Protein AF-A0A0V7ZU06-F1 (afdb_monomer_lite)

InterPro domains:
  IPR011990 Tetratricopeptide-like helical domain superfamily [G3DSA:1.25.40.10] (291-445)
  IPR011990 Tetratricopeptide-like helical domain superfamily [SSF48452] (317-426)

Sequence (535 aa):
MNKRILLLAILFIFVFGFVSSQETSYRAFKTDINTPFTDWVRNLESLEKSITTILLFLGKVALILLISIIIQRILFLIWNRYSQLVIDNFKNASGNEELDSVLPGLSQLARERLLREMKGVHNRLREHVDKVAPKSYRPNDRLALPRATPDQRLANLVDSLNEFTPDQIDPVVQLLNVIFPTYGTKVTSILQNRGNNNEKIGITFEITDIEGHLASKLYTVWESPLNLENNHEQKLEGEEGEEGEEETNNAFPSLKERYRLLLKPATRWLAIELSRREMVAAVPQFYFGKKRMRYQAQIHNFFGVLYYASAPTHGFFFYKLAIEDFQAAITLCPNWYQPHENLADIYSTKGRQISNVKDRKIEGYLSDGRNLQRKAILEYESALKKCTDKESIRRIRVGKAISQLLVGDLVQIQEAKDEIEYLEKNWDATLEMNGRFIYSMATWYAITFTQGYGGDSIKRIAQTYLVYALVRNTENDFWKWAGQDPDLQKIRGNFAELQFVLLKELNRFSQLSNLKGEEFAKAIEKILDESKWLE

Organism: NCBI:txid371196

Foldseek 3Di:
DVVLVVVVVVVVVVVVVVVVPPDDDDDDDDDDDDDPVVVVVVVVVVVVVVVVVVVVVVVVVVVVVVVVVVVVVLVVCLVPDDAAAAEAFEDEPAPDPVCVVCRVVLRVVLLVLLVVLLVVLVVLVQVLCVVDNDPPDDQPPDDHRYDNDADCPLVVVLVVVVVVDDPVCNVVSVVSCVSRPRWHKYWHWYWHADDPPRPKIWIWIWIATPVRPDDTDIDIDIDDPVVQVVVVVVVVVPDPDDDDPDPPDPDRPPPVVSVVLSSNLVSNVVSLVRVLVSLLVRPDPPQDDLSNLQVQLSSLQSSLVSLLVCCVPNHPVSLVSSLVSLVSSCVSPVLALSSLQSNLVSLQVVLVVLCPPPPPVPVVSPVSSLVSLVSSLVSLVSSLVRDDDPVVNLQSLLSNLSSLVSNVDPVSPVVSVVSVVVDVVVDDLQADLQLVSLLSVLLSLLQCVVVVVDDLVSLLSSLLSNLSSCLSDPDPVVLVCSQVDPSCVVSCVPVVLLVVLSVVVCVVPVCLNVGGDPVNVVVSVVSCVVSVSSD

Radius of gyration: 34.94 Å; chains: 1; bounding box: 69×63×127 Å

Structure (mmCIF, N/CA/C/O backbone):
data_AF-A0A0V7ZU06-F1
#
_entry.id   AF-A0A0V7ZU06-F1
#
loop_
_atom_site.group_PDB
_atom_site.id
_atom_site.type_symbol
_atom_site.label_atom_id
_atom_site.label_alt_id
_atom_site.label_comp_id
_atom_site.label_asym_id
_atom_site.label_entity_id
_atom_site.label_seq_id
_atom_site.pdbx_PDB_ins_code
_atom_site.Cartn_x
_atom_site.Cartn_y
_atom_site.Cartn_z
_atom_site.occupancy
_atom_site.B_iso_or_equiv
_atom_site.auth_seq_id
_atom_site.auth_comp_id
_atom_site.auth_asym_id
_atom_site.auth_atom_id
_atom_site.pdbx_PDB_model_num
ATOM 1 N N . MET A 1 1 ? 13.420 13.539 -28.646 1.00 50.81 1 MET A N 1
ATOM 2 C CA . MET A 1 1 ? 12.645 13.174 -29.854 1.00 50.81 1 MET A CA 1
ATOM 3 C C . MET A 1 1 ? 13.207 13.828 -31.122 1.00 50.81 1 MET A C 1
ATOM 5 O O . MET A 1 1 ? 13.593 13.093 -32.018 1.00 50.81 1 MET A O 1
ATOM 9 N N . ASN A 1 2 ? 13.396 15.156 -31.172 1.00 49.28 2 ASN A N 1
ATOM 10 C CA . ASN A 1 2 ? 13.870 15.864 -32.383 1.00 49.28 2 ASN A CA 1
ATOM 11 C C . ASN A 1 2 ? 15.241 15.419 -32.935 1.00 49.28 2 ASN A C 1
ATOM 13 O O . ASN A 1 2 ? 15.420 15.383 -34.146 1.00 49.28 2 ASN A O 1
ATOM 17 N N . LYS A 1 3 ? 16.190 15.004 -32.082 1.00 57.47 3 LYS A N 1
ATOM 18 C CA . LYS A 1 3 ? 17.519 14.551 -32.541 1.00 57.47 3 LYS A CA 1
ATOM 19 C C . LYS A 1 3 ? 17.483 13.263 -33.382 1.00 57.47 3 LYS A C 1
ATOM 21 O O . LYS A 1 3 ? 18.303 13.110 -34.274 1.00 57.47 3 LYS A O 1
ATOM 26 N N . ARG A 1 4 ? 16.528 12.355 -33.130 1.00 57.69 4 ARG A N 1
ATOM 27 C CA . ARG A 1 4 ? 16.432 11.059 -33.835 1.00 57.69 4 ARG A CA 1
ATOM 28 C C . ARG A 1 4 ? 15.842 11.199 -35.243 1.00 57.69 4 ARG A C 1
ATOM 30 O O . ARG A 1 4 ? 16.289 10.518 -36.155 1.00 57.69 4 ARG A O 1
ATOM 37 N N . ILE A 1 5 ? 14.888 12.116 -35.424 1.00 62.22 5 ILE A N 1
ATOM 38 C CA . ILE A 1 5 ? 14.283 12.419 -36.734 1.00 62.22 5 ILE A CA 1
ATOM 39 C C . ILE A 1 5 ? 15.313 13.076 -37.662 1.00 62.22 5 ILE A C 1
ATOM 41 O O . ILE A 1 5 ? 15.419 12.705 -38.826 1.00 62.22 5 ILE A O 1
ATOM 45 N N . LEU A 1 6 ? 16.124 13.994 -37.127 1.00 63.12 6 LEU A N 1
ATOM 46 C CA . LEU A 1 6 ? 17.198 14.645 -37.878 1.00 63.12 6 LEU A CA 1
ATOM 47 C C . LEU A 1 6 ? 18.254 13.637 -38.366 1.00 63.12 6 LEU A C 1
ATOM 49 O O . LEU A 1 6 ? 18.683 13.701 -39.513 1.00 63.12 6 LEU A O 1
ATOM 53 N N . LEU A 1 7 ? 18.631 12.675 -37.519 1.00 66.69 7 LEU A N 1
ATOM 54 C CA . LEU A 1 7 ? 19.616 11.644 -37.862 1.00 66.69 7 LEU A CA 1
ATOM 55 C C . LEU A 1 7 ? 19.110 10.692 -38.959 1.00 66.69 7 LEU A C 1
ATOM 57 O O . LEU A 1 7 ? 19.871 10.326 -39.849 1.00 66.69 7 LEU A O 1
ATOM 61 N N . LEU A 1 8 ? 17.817 10.351 -38.939 1.00 62.03 8 LEU A N 1
ATOM 62 C CA . LEU A 1 8 ? 17.183 9.550 -39.991 1.00 62.03 8 LEU A CA 1
ATOM 63 C C . LEU A 1 8 ? 17.119 10.284 -41.334 1.00 62.03 8 LEU A C 1
ATOM 65 O O . LEU A 1 8 ? 17.357 9.668 -42.369 1.00 62.03 8 LEU A O 1
ATOM 69 N N . ALA A 1 9 ? 16.852 11.592 -41.323 1.00 68.00 9 ALA A N 1
ATOM 70 C CA . ALA A 1 9 ? 16.870 12.405 -42.538 1.00 68.00 9 ALA A CA 1
ATOM 71 C C . ALA A 1 9 ? 18.275 12.467 -43.164 1.00 68.00 9 ALA A C 1
ATOM 73 O O . ALA A 1 9 ? 18.415 12.329 -44.376 1.00 68.00 9 ALA A O 1
ATOM 74 N N . ILE A 1 10 ? 19.320 12.602 -42.339 1.00 70.62 10 ILE A N 1
ATOM 75 C CA . ILE A 1 10 ? 20.719 12.607 -42.798 1.00 70.62 10 ILE A CA 1
ATOM 76 C C . ILE A 1 10 ? 21.106 11.250 -43.404 1.00 70.62 10 ILE A C 1
ATOM 78 O O . ILE A 1 10 ? 21.698 11.211 -44.480 1.00 70.62 10 ILE A O 1
ATOM 82 N N . LEU A 1 11 ? 20.728 10.140 -42.759 1.00 65.06 11 LEU A N 1
ATOM 83 C CA . LEU A 1 11 ? 21.027 8.792 -43.254 1.00 65.06 11 LEU A CA 1
ATOM 84 C C . LEU A 1 11 ? 20.335 8.513 -44.600 1.00 65.06 11 LEU A C 1
ATOM 86 O O . LEU A 1 11 ? 20.939 7.936 -45.501 1.00 65.06 11 LEU A O 1
ATOM 90 N N . PHE A 1 12 ? 19.095 8.988 -44.768 1.00 68.62 12 PHE A N 1
ATOM 91 C CA . PHE A 1 12 ? 18.344 8.855 -46.018 1.00 68.62 12 PHE A CA 1
ATOM 92 C C . PHE A 1 12 ? 18.996 9.627 -47.177 1.00 68.62 12 PHE A C 1
ATOM 94 O O . PHE A 1 12 ? 19.108 9.097 -48.281 1.00 68.62 12 PHE A O 1
ATOM 101 N N . ILE A 1 13 ? 19.486 10.846 -46.919 1.00 69.44 13 ILE A N 1
ATOM 102 C CA . ILE A 1 13 ? 20.207 11.665 -47.909 1.00 69.44 13 ILE A CA 1
ATOM 103 C C . ILE A 1 13 ? 21.523 10.989 -48.328 1.00 69.44 13 ILE A C 1
ATOM 105 O O . ILE A 1 13 ? 21.854 10.975 -49.513 1.00 69.44 13 ILE A O 1
ATOM 109 N N . PHE A 1 14 ? 22.253 10.388 -47.384 1.00 64.12 14 PHE A N 1
ATOM 110 C CA . PHE A 1 14 ? 23.543 9.748 -47.660 1.00 64.12 14 PHE A CA 1
ATOM 111 C C . PHE A 1 14 ? 23.404 8.492 -48.535 1.00 64.12 14 PHE A C 1
ATOM 113 O O . PHE A 1 14 ? 24.153 8.319 -49.497 1.00 64.12 14 PHE A O 1
ATOM 120 N N . VAL A 1 15 ? 22.402 7.647 -48.256 1.00 60.84 15 VAL A N 1
ATOM 121 C CA . VAL A 1 15 ? 22.132 6.430 -49.043 1.00 60.84 15 VAL A CA 1
ATOM 122 C C . VAL A 1 15 ? 21.689 6.777 -50.470 1.00 60.84 15 VAL A C 1
ATOM 124 O O . VAL A 1 15 ? 22.162 6.163 -51.426 1.00 60.84 15 VAL A O 1
ATOM 127 N N . PHE A 1 16 ? 20.843 7.799 -50.646 1.00 59.09 16 PHE A N 1
ATOM 128 C CA . PHE A 1 16 ? 20.410 8.242 -51.979 1.00 59.09 16 PHE A CA 1
ATOM 129 C C . PHE A 1 16 ? 21.529 8.918 -52.789 1.00 59.09 16 PHE A C 1
ATOM 131 O O . PHE A 1 16 ? 21.597 8.755 -54.012 1.00 59.09 16 PHE A O 1
ATOM 138 N N . GLY A 1 17 ? 22.432 9.642 -52.119 1.00 58.62 17 GLY A N 1
ATOM 139 C CA . GLY A 1 17 ? 23.593 10.267 -52.757 1.00 58.62 17 GLY A CA 1
ATOM 140 C C . GLY A 1 17 ? 24.580 9.250 -53.339 1.00 58.62 17 GLY A C 1
ATOM 141 O O . GLY A 1 17 ? 25.090 9.453 -54.438 1.00 58.62 17 GLY A O 1
ATOM 142 N N . PHE A 1 18 ? 24.800 8.123 -52.653 1.00 54.59 18 PHE A N 1
ATOM 143 C CA . PHE A 1 18 ? 25.776 7.108 -53.070 1.00 54.59 18 PHE A CA 1
ATOM 144 C C . PHE A 1 18 ? 25.319 6.294 -54.295 1.00 54.59 18 PHE A C 1
ATOM 146 O O . PHE A 1 18 ? 26.115 6.014 -55.190 1.00 54.59 18 PHE A O 1
ATOM 153 N N . VAL A 1 19 ? 24.021 5.979 -54.394 1.00 54.84 19 VAL A N 1
ATOM 154 C CA . VAL A 1 19 ? 23.448 5.229 -55.534 1.00 54.84 19 VAL A CA 1
ATOM 155 C C . VAL A 1 19 ? 23.498 6.034 -56.841 1.00 54.84 19 VAL A C 1
ATOM 157 O O . VAL A 1 19 ? 23.607 5.457 -57.920 1.00 54.84 19 VAL A O 1
ATOM 160 N N . SER A 1 20 ? 23.491 7.366 -56.756 1.00 54.50 20 SER A N 1
ATOM 161 C CA . SER A 1 20 ? 23.499 8.251 -57.930 1.00 54.50 20 SER A CA 1
ATOM 162 C C . SER A 1 20 ? 24.901 8.472 -58.531 1.00 54.50 20 SER A C 1
ATOM 164 O O . SER A 1 20 ? 25.020 9.031 -59.615 1.00 54.50 20 SER A O 1
ATOM 166 N N . SER A 1 21 ? 25.972 8.032 -57.855 1.00 48.66 21 SER A N 1
ATOM 167 C CA . SER A 1 21 ? 27.369 8.340 -58.215 1.00 48.66 21 SER A CA 1
ATOM 168 C C . SER A 1 21 ? 28.058 7.300 -59.122 1.00 48.66 21 SER A C 1
ATOM 170 O O . SER A 1 21 ? 29.217 7.496 -59.486 1.00 48.66 21 SER A O 1
ATOM 172 N N . GLN A 1 22 ? 27.403 6.191 -59.482 1.00 48.50 22 GLN A N 1
ATOM 173 C CA . GLN A 1 22 ? 28.043 5.042 -60.157 1.00 48.50 22 GLN A CA 1
ATOM 174 C C . GLN A 1 22 ? 27.832 4.967 -61.684 1.00 48.50 22 GLN A C 1
ATOM 176 O O . GLN A 1 22 ? 28.299 4.025 -62.316 1.00 48.50 22 GLN A O 1
ATOM 181 N N . GLU A 1 23 ? 27.185 5.947 -62.319 1.00 50.53 23 GLU A N 1
ATOM 182 C CA . GLU A 1 23 ? 26.947 5.932 -63.772 1.00 50.53 23 GLU A CA 1
ATOM 183 C C . GLU A 1 23 ? 27.623 7.109 -64.482 1.00 50.53 23 GLU A C 1
ATOM 185 O O . GLU A 1 23 ? 26.965 8.057 -64.886 1.00 50.53 23 GLU A O 1
ATOM 190 N N . THR A 1 24 ? 28.937 7.045 -64.708 1.00 47.50 24 THR A N 1
ATOM 191 C CA . THR A 1 24 ? 29.528 7.696 -65.890 1.00 47.50 24 THR A CA 1
ATOM 192 C C . THR A 1 24 ? 30.763 6.941 -66.380 1.00 47.50 24 THR A C 1
ATOM 194 O O . THR A 1 24 ? 31.775 6.875 -65.694 1.00 47.50 24 THR A O 1
ATOM 197 N N . SER A 1 25 ? 30.662 6.413 -67.607 1.00 47.12 25 SER A N 1
ATOM 198 C CA . SER A 1 25 ? 31.726 6.285 -68.622 1.00 47.12 25 SER A CA 1
ATOM 199 C C . SER A 1 25 ? 31.792 4.893 -69.254 1.00 47.12 25 SER A C 1
ATOM 201 O O . SER A 1 25 ? 32.477 4.016 -68.753 1.00 47.12 25 SER A O 1
ATOM 203 N N . TYR A 1 26 ? 31.105 4.711 -70.388 1.00 43.97 26 TYR A N 1
ATOM 204 C CA . TYR A 1 26 ? 31.587 3.885 -71.505 1.00 43.97 26 TYR A CA 1
ATOM 205 C C . TYR A 1 26 ? 30.862 4.312 -72.796 1.00 43.97 26 TYR A C 1
ATOM 207 O O . TYR A 1 26 ? 29.725 3.928 -73.060 1.00 43.97 26 TYR A O 1
ATOM 215 N N . ARG A 1 27 ? 31.526 5.133 -73.620 1.00 38.12 27 ARG A N 1
ATOM 216 C CA . ARG A 1 27 ? 31.197 5.326 -75.043 1.00 38.12 27 ARG A CA 1
ATOM 217 C C . ARG A 1 27 ? 32.473 5.116 -75.850 1.00 38.12 27 ARG A C 1
ATOM 219 O O . ARG A 1 27 ? 33.334 5.988 -75.868 1.00 38.12 27 ARG A O 1
ATOM 226 N N . ALA A 1 28 ? 32.572 3.975 -76.523 1.00 45.44 28 ALA A N 1
ATOM 227 C CA . ALA A 1 28 ? 33.537 3.761 -77.595 1.00 45.44 28 ALA A CA 1
ATOM 228 C C . ALA A 1 28 ? 32.788 3.737 -78.932 1.00 45.44 28 ALA A C 1
ATOM 230 O O . ALA A 1 28 ? 31.787 3.040 -79.092 1.00 45.44 28 ALA A O 1
ATOM 231 N N . PHE A 1 29 ? 33.267 4.559 -79.860 1.00 48.03 29 PHE A N 1
ATOM 232 C CA . PHE A 1 29 ? 32.741 4.768 -81.203 1.00 48.03 29 PHE A CA 1
ATOM 233 C C . PHE A 1 29 ? 33.259 3.653 -82.121 1.00 48.03 29 PHE A C 1
ATOM 235 O O . PHE A 1 29 ? 34.470 3.438 -82.186 1.00 48.03 29 PHE A O 1
ATOM 242 N N . LYS A 1 30 ? 32.375 2.950 -82.836 1.00 45.25 30 LYS A N 1
ATOM 243 C CA . LYS A 1 30 ? 32.777 2.019 -83.898 1.00 45.25 30 LYS A CA 1
ATOM 244 C C . LYS A 1 30 ? 31.832 2.143 -85.092 1.00 45.25 30 LYS A C 1
ATOM 246 O O . LYS A 1 30 ? 30.622 2.001 -84.955 1.00 45.25 30 LYS A O 1
ATOM 251 N N . THR A 1 31 ? 32.409 2.465 -86.242 1.00 49.84 31 THR A N 1
ATOM 252 C CA . THR A 1 31 ? 31.776 2.523 -87.564 1.00 49.84 31 THR A CA 1
ATOM 253 C C . THR A 1 31 ? 31.790 1.138 -88.198 1.00 49.84 31 THR A C 1
ATOM 255 O O . THR A 1 31 ? 32.860 0.540 -88.242 1.00 49.84 31 THR A O 1
ATOM 258 N N . ASP A 1 32 ? 30.661 0.666 -88.735 1.00 47.75 32 ASP A N 1
ATOM 259 C CA . ASP A 1 32 ? 30.627 -0.557 -89.548 1.00 47.75 32 ASP A CA 1
ATOM 260 C C . ASP A 1 32 ? 29.652 -0.463 -90.730 1.00 47.75 32 ASP A C 1
ATOM 262 O O . ASP A 1 32 ? 28.546 0.073 -90.614 1.00 47.75 32 ASP A O 1
ATOM 266 N N . ILE A 1 33 ? 30.118 -1.041 -91.838 1.00 57.41 33 ILE A N 1
ATOM 267 C CA . ILE A 1 33 ? 29.578 -1.110 -93.203 1.00 57.41 33 ILE A CA 1
ATOM 268 C C . ILE A 1 33 ? 28.316 -1.999 -93.268 1.00 57.41 33 ILE A C 1
ATOM 270 O O . ILE A 1 33 ? 28.254 -3.044 -92.626 1.00 57.41 33 ILE A O 1
ATOM 274 N N . ASN A 1 34 ? 27.315 -1.581 -94.056 1.00 44.94 34 ASN A N 1
ATOM 275 C CA . ASN A 1 34 ? 25.962 -2.155 -94.093 1.00 44.94 34 ASN A CA 1
ATOM 276 C C . ASN A 1 34 ? 25.813 -3.351 -95.053 1.00 44.94 34 ASN A C 1
ATOM 278 O O . ASN A 1 34 ? 26.054 -3.226 -96.253 1.00 44.94 34 ASN A O 1
ATOM 282 N N . THR A 1 35 ? 25.290 -4.471 -94.542 1.00 54.47 35 THR A N 1
ATOM 283 C CA . THR A 1 35 ? 24.624 -5.527 -95.333 1.00 54.47 35 THR A CA 1
ATOM 284 C C . THR A 1 35 ? 23.297 -5.937 -94.662 1.00 54.47 35 THR A C 1
ATOM 286 O O . THR A 1 35 ? 23.195 -5.894 -93.437 1.00 54.47 35 THR A O 1
ATOM 289 N N . PRO A 1 36 ? 22.259 -6.372 -95.399 1.00 69.06 36 PRO A N 1
ATOM 290 C CA . PRO A 1 36 ? 20.921 -6.630 -94.837 1.00 69.06 36 PRO A CA 1
ATOM 291 C C . PRO A 1 36 ? 20.865 -7.729 -93.755 1.00 69.06 36 PRO A C 1
ATOM 293 O O . PRO A 1 36 ? 19.962 -7.728 -92.924 1.00 69.06 36 PRO A O 1
ATOM 296 N N . PHE A 1 37 ? 21.846 -8.637 -93.702 1.00 66.44 37 PHE A N 1
ATOM 297 C CA . PHE A 1 37 ? 21.976 -9.611 -92.609 1.00 66.44 37 PHE A CA 1
ATOM 298 C C . PHE A 1 37 ? 22.530 -8.974 -91.319 1.00 66.44 37 PHE A C 1
ATOM 300 O O . PHE A 1 37 ? 22.123 -9.340 -90.217 1.00 66.44 37 PHE A O 1
ATOM 307 N N . THR A 1 38 ? 23.402 -7.965 -91.437 1.00 65.69 38 THR A N 1
ATOM 308 C CA . THR A 1 38 ? 23.962 -7.248 -90.276 1.00 65.69 38 THR A CA 1
ATOM 309 C C . THR A 1 38 ? 22.939 -6.370 -89.554 1.00 65.69 38 THR A C 1
ATOM 311 O O . THR A 1 38 ? 23.055 -6.199 -88.344 1.00 65.69 38 THR A O 1
ATOM 314 N N . ASP A 1 39 ? 21.897 -5.886 -90.238 1.00 70.62 39 ASP A N 1
ATOM 315 C CA . ASP A 1 39 ? 20.826 -5.107 -89.599 1.00 70.62 39 ASP A CA 1
ATOM 316 C C . ASP A 1 39 ? 19.924 -5.976 -88.713 1.00 70.62 39 ASP A C 1
ATOM 318 O O . ASP A 1 39 ? 19.507 -5.549 -87.636 1.00 70.62 39 ASP A O 1
ATOM 322 N N . TRP A 1 40 ? 19.667 -7.226 -89.108 1.00 73.56 40 TRP A N 1
ATOM 323 C CA . TRP A 1 40 ? 18.907 -8.163 -88.279 1.00 73.56 40 TRP A CA 1
ATOM 324 C C . TRP A 1 40 ? 19.686 -8.579 -87.022 1.00 73.56 40 TRP A C 1
ATOM 326 O O . TRP A 1 40 ? 19.133 -8.554 -85.922 1.00 73.56 40 TRP A O 1
ATOM 336 N N . VAL A 1 41 ? 20.987 -8.867 -87.161 1.00 75.62 41 VAL A N 1
ATOM 337 C CA . VAL A 1 41 ? 21.872 -9.175 -86.022 1.00 75.62 41 VAL A CA 1
ATOM 338 C C . VAL A 1 41 ? 22.014 -7.967 -85.085 1.00 75.62 41 VAL A C 1
ATOM 340 O O . VAL A 1 41 ? 21.881 -8.124 -83.873 1.00 75.62 41 VAL A O 1
ATOM 343 N N . ARG A 1 42 ? 22.170 -6.744 -85.616 1.00 73.69 42 ARG A N 1
ATOM 344 C CA . ARG A 1 42 ? 22.188 -5.509 -84.806 1.00 73.69 42 ARG A CA 1
ATOM 345 C C . ARG A 1 42 ? 20.878 -5.274 -84.057 1.00 73.69 42 ARG A C 1
ATOM 347 O O . ARG A 1 42 ? 20.911 -4.837 -82.908 1.00 73.69 42 ARG A O 1
ATOM 354 N N . ASN A 1 43 ? 19.734 -5.563 -84.677 1.00 79.44 43 ASN A N 1
ATOM 355 C CA . ASN A 1 43 ? 18.437 -5.427 -84.016 1.00 79.44 43 ASN A CA 1
ATOM 356 C C . ASN A 1 43 ? 18.275 -6.435 -82.869 1.00 79.44 43 ASN A C 1
ATOM 358 O O . ASN A 1 43 ? 17.771 -6.055 -81.816 1.00 79.44 43 ASN A O 1
ATOM 362 N N . LEU A 1 44 ? 18.755 -7.674 -83.025 1.00 77.25 44 LEU A N 1
ATOM 363 C CA . LEU A 1 44 ? 18.780 -8.672 -81.948 1.00 77.25 44 LEU A CA 1
ATOM 364 C C . LEU A 1 44 ? 19.716 -8.272 -80.800 1.00 77.25 44 LEU A C 1
ATOM 366 O O . LEU A 1 44 ? 19.289 -8.288 -79.647 1.00 77.25 44 LEU A O 1
ATOM 370 N N . GLU A 1 45 ? 20.937 -7.820 -81.100 1.00 81.44 45 GLU A N 1
ATOM 371 C CA . GLU A 1 45 ? 21.871 -7.308 -80.085 1.00 81.44 45 GLU A CA 1
ATOM 372 C C . GLU A 1 45 ? 21.313 -6.078 -79.349 1.00 81.44 45 GLU A C 1
ATOM 374 O O . GLU A 1 45 ? 21.506 -5.913 -78.142 1.00 81.44 45 GLU A O 1
ATOM 379 N N . SER A 1 46 ? 20.599 -5.197 -80.057 1.00 79.69 46 SER A N 1
ATOM 380 C CA . SER A 1 46 ? 19.924 -4.041 -79.458 1.00 79.69 46 SER A CA 1
ATOM 381 C C . SER A 1 46 ? 18.793 -4.462 -78.515 1.00 79.69 46 SER A C 1
ATOM 383 O O . SER A 1 46 ? 18.591 -3.841 -77.465 1.00 79.69 46 SER A O 1
ATOM 385 N N . LEU A 1 47 ? 18.045 -5.504 -78.883 1.00 79.81 47 LEU A N 1
ATOM 386 C CA . LEU A 1 47 ? 16.943 -6.046 -78.091 1.00 79.81 47 LEU A CA 1
ATOM 387 C C . LEU A 1 47 ? 17.477 -6.736 -76.827 1.00 79.81 47 LEU A C 1
ATOM 389 O O . LEU A 1 47 ? 16.979 -6.471 -75.735 1.00 79.81 47 LEU A O 1
ATOM 393 N N . GLU A 1 48 ? 18.555 -7.512 -76.941 1.00 84.44 48 GLU A N 1
ATOM 394 C CA . GLU A 1 48 ? 19.250 -8.127 -75.804 1.00 84.44 48 GLU A CA 1
ATOM 395 C C . GLU A 1 48 ? 19.816 -7.072 -74.835 1.00 84.44 48 GLU A C 1
ATOM 397 O O . GLU A 1 48 ? 19.611 -7.158 -73.620 1.00 84.44 48 GLU A O 1
ATOM 402 N N . LYS A 1 49 ? 20.438 -6.003 -75.353 1.00 85.75 49 LYS A N 1
ATOM 403 C CA . LYS A 1 49 ? 20.895 -4.859 -74.539 1.00 85.75 49 LYS A CA 1
ATOM 404 C C . LYS A 1 49 ? 19.744 -4.138 -73.839 1.00 85.75 49 LYS A C 1
ATOM 406 O O . LYS A 1 49 ? 19.875 -3.736 -72.684 1.00 85.75 49 LYS A O 1
ATOM 411 N N . SER A 1 50 ? 18.599 -3.994 -74.499 1.00 82.62 50 SER A N 1
ATOM 412 C CA . SER A 1 50 ? 17.414 -3.385 -73.888 1.00 82.62 50 SER A CA 1
ATOM 413 C C . SER A 1 50 ? 16.815 -4.274 -72.797 1.00 82.62 50 SER A C 1
ATOM 415 O O . SER A 1 50 ? 16.520 -3.780 -71.711 1.00 82.62 50 SER A O 1
ATOM 417 N N . ILE A 1 51 ? 16.716 -5.588 -73.024 1.00 82.75 51 ILE A N 1
ATOM 418 C CA . ILE A 1 51 ? 16.224 -6.548 -72.024 1.00 82.75 51 ILE A CA 1
ATOM 419 C C . ILE A 1 51 ? 17.142 -6.582 -70.799 1.00 82.75 51 ILE A C 1
ATOM 421 O O . ILE A 1 51 ? 16.658 -6.481 -69.674 1.00 82.75 51 ILE A O 1
ATOM 425 N N . THR A 1 52 ? 18.458 -6.676 -70.994 1.00 85.62 52 THR A N 1
ATOM 426 C CA . THR A 1 52 ? 19.433 -6.669 -69.888 1.00 85.62 52 THR A CA 1
ATOM 427 C C . THR A 1 52 ? 19.381 -5.364 -69.095 1.00 85.62 52 THR A C 1
ATOM 429 O O . THR A 1 52 ? 19.380 -5.401 -67.866 1.00 85.62 52 THR A O 1
ATOM 432 N N . THR A 1 53 ? 19.232 -4.216 -69.761 1.00 86.44 53 THR A N 1
ATOM 433 C CA . THR A 1 53 ? 19.065 -2.916 -69.088 1.00 86.44 53 THR A CA 1
ATOM 434 C C . THR A 1 53 ? 17.777 -2.860 -68.260 1.00 86.44 53 THR A C 1
ATOM 436 O O . THR A 1 53 ? 17.804 -2.415 -67.113 1.00 86.44 53 THR A O 1
ATOM 439 N N . ILE A 1 54 ? 16.656 -3.356 -68.799 1.00 84.81 54 ILE A N 1
ATOM 440 C CA . ILE A 1 54 ? 15.373 -3.426 -68.081 1.00 84.81 54 ILE A CA 1
ATOM 441 C C . ILE A 1 54 ? 15.478 -4.367 -66.875 1.00 84.81 54 ILE A C 1
ATOM 443 O O . ILE A 1 54 ? 15.025 -4.012 -65.788 1.00 84.81 54 ILE A O 1
ATOM 447 N N . LEU A 1 55 ? 16.102 -5.539 -67.031 1.00 83.81 55 LEU A N 1
ATOM 448 C CA . LEU A 1 55 ? 16.312 -6.495 -65.939 1.00 83.81 55 LEU A CA 1
ATOM 449 C C . LEU A 1 55 ? 17.194 -5.909 -64.831 1.00 83.81 55 LEU A C 1
ATOM 451 O O . LEU A 1 55 ? 16.860 -6.045 -63.655 1.00 83.81 55 LEU A O 1
ATOM 455 N N . LEU A 1 56 ? 18.274 -5.206 -65.183 1.00 86.00 56 LEU A N 1
ATOM 456 C CA . LEU A 1 56 ? 19.124 -4.511 -64.214 1.00 86.00 56 LEU A CA 1
ATOM 457 C C . LEU A 1 56 ? 18.365 -3.390 -63.496 1.00 86.00 56 LEU A C 1
ATOM 459 O O . LEU A 1 56 ? 18.498 -3.242 -62.282 1.00 86.00 56 LEU A O 1
ATOM 463 N N . PHE A 1 57 ? 17.540 -2.625 -64.215 1.00 86.94 57 PHE A N 1
ATOM 464 C CA . PHE A 1 57 ? 16.701 -1.589 -63.617 1.00 86.94 57 PHE A CA 1
ATOM 465 C C . PHE A 1 57 ? 15.673 -2.180 -62.645 1.00 86.94 57 PHE A C 1
ATOM 467 O O . PHE A 1 57 ? 15.581 -1.726 -61.505 1.00 86.94 57 PHE A O 1
ATOM 474 N N . LEU A 1 58 ? 14.951 -3.231 -63.046 1.00 85.31 58 LEU A N 1
ATOM 475 C CA . LEU A 1 58 ? 14.017 -3.947 -62.173 1.00 85.31 58 LEU A CA 1
ATOM 476 C C . LEU A 1 58 ? 14.729 -4.538 -60.952 1.00 85.31 58 LEU A C 1
ATOM 478 O O . LEU A 1 58 ? 14.210 -4.435 -59.843 1.00 85.31 58 LEU A O 1
ATOM 482 N N . GLY A 1 59 ? 15.938 -5.077 -61.131 1.00 88.06 59 GLY A N 1
ATOM 483 C CA . GLY A 1 59 ? 16.793 -5.540 -60.039 1.00 88.06 59 GLY A CA 1
ATOM 484 C C . GLY A 1 59 ? 17.134 -4.425 -59.046 1.00 88.06 59 GLY A C 1
ATOM 485 O O . GLY A 1 59 ? 16.960 -4.605 -57.842 1.00 88.06 59 GLY A O 1
ATOM 486 N N . LYS A 1 60 ? 17.537 -3.240 -59.532 1.00 85.50 60 LYS A N 1
ATOM 487 C CA . LYS A 1 60 ? 17.796 -2.054 -58.691 1.00 85.50 60 LYS A CA 1
ATOM 488 C C . LYS A 1 60 ? 16.534 -1.596 -57.951 1.00 85.50 60 LYS A C 1
ATOM 490 O O . LYS A 1 60 ? 16.597 -1.313 -56.757 1.00 85.50 60 LYS A O 1
ATOM 495 N N . VAL A 1 61 ? 15.384 -1.546 -58.626 1.00 86.31 61 VAL A N 1
ATOM 496 C CA . VAL A 1 61 ? 14.103 -1.156 -58.010 1.00 86.31 61 VAL A CA 1
ATOM 497 C C . VAL A 1 61 ? 13.690 -2.151 -56.925 1.00 86.31 61 VAL A C 1
ATOM 499 O O . VAL A 1 61 ? 13.331 -1.735 -55.823 1.00 86.31 61 VAL A O 1
ATOM 502 N N . ALA A 1 62 ? 13.788 -3.453 -57.197 1.00 84.88 62 ALA A N 1
ATOM 503 C CA . ALA A 1 62 ? 13.501 -4.497 -56.218 1.00 84.88 62 ALA A CA 1
ATOM 504 C C . ALA A 1 62 ? 14.426 -4.390 -54.994 1.00 84.88 62 ALA A C 1
ATOM 506 O O . ALA A 1 62 ? 13.950 -4.474 -53.862 1.00 84.88 62 ALA A O 1
ATOM 507 N N . LEU A 1 63 ? 15.720 -4.123 -55.209 1.00 84.19 63 LEU A N 1
ATOM 508 C CA . LEU A 1 63 ? 16.693 -3.901 -54.138 1.00 84.19 63 LEU A CA 1
ATOM 509 C C . LEU A 1 63 ? 16.331 -2.679 -53.278 1.00 84.19 63 LEU A C 1
ATOM 511 O O . LEU A 1 63 ? 16.320 -2.775 -52.053 1.00 84.19 63 LEU A O 1
ATOM 515 N N . ILE A 1 64 ? 15.983 -1.544 -53.893 1.00 85.00 64 ILE A N 1
ATOM 516 C CA . ILE A 1 64 ? 15.587 -0.322 -53.172 1.00 85.00 64 ILE A CA 1
ATOM 517 C C . ILE A 1 64 ? 14.308 -0.549 -52.360 1.00 85.00 64 ILE A C 1
ATOM 519 O O . ILE A 1 64 ? 14.236 -0.138 -51.201 1.00 85.00 64 ILE A O 1
ATOM 523 N N . LEU A 1 65 ? 13.303 -1.218 -52.934 1.00 85.44 65 LEU A N 1
ATOM 524 C CA . LEU A 1 65 ? 12.070 -1.558 -52.221 1.00 85.44 65 LEU A CA 1
ATOM 525 C C . LEU A 1 65 ? 12.352 -2.477 -51.029 1.00 85.44 65 LEU A C 1
ATOM 527 O O . LEU A 1 65 ? 11.826 -2.243 -49.943 1.00 85.44 65 LEU A O 1
ATOM 531 N N . LEU A 1 66 ? 13.223 -3.472 -51.201 1.00 84.19 66 LEU A N 1
ATOM 532 C CA . LEU A 1 66 ? 13.632 -4.371 -50.126 1.00 84.19 66 LEU A CA 1
ATOM 533 C C . LEU A 1 66 ? 14.354 -3.613 -49.000 1.00 84.19 66 LEU A C 1
ATOM 535 O O . LEU A 1 66 ? 13.996 -3.776 -47.834 1.00 84.19 66 LEU A O 1
ATOM 539 N N . ILE A 1 67 ? 15.284 -2.710 -49.334 1.00 84.12 67 ILE A N 1
ATOM 540 C CA . ILE A 1 67 ? 15.949 -1.824 -48.363 1.00 84.12 67 ILE A CA 1
ATOM 541 C C . ILE A 1 67 ? 14.921 -0.944 -47.639 1.00 84.12 67 ILE A C 1
ATOM 543 O O . ILE A 1 67 ? 14.960 -0.826 -46.415 1.00 84.12 67 ILE A O 1
ATOM 547 N N . SER A 1 68 ? 13.967 -0.358 -48.367 1.00 86.12 68 SER A N 1
ATOM 548 C CA . SER A 1 68 ? 12.918 0.488 -47.791 1.00 86.12 68 SER A CA 1
ATOM 549 C C . SER A 1 68 ? 12.036 -0.281 -46.802 1.00 86.12 68 SER A C 1
ATOM 551 O O . SER A 1 68 ? 11.805 0.195 -45.690 1.00 86.12 68 SER A O 1
ATOM 553 N N . ILE A 1 69 ? 11.621 -1.505 -47.149 1.00 87.88 69 ILE A N 1
ATOM 554 C CA . ILE A 1 69 ? 10.846 -2.391 -46.270 1.00 87.88 69 ILE A CA 1
ATOM 555 C C . ILE A 1 69 ? 11.652 -2.758 -45.016 1.00 87.88 69 ILE A C 1
ATOM 557 O O . ILE A 1 69 ? 11.106 -2.741 -43.910 1.00 87.88 69 ILE A O 1
ATOM 561 N N . ILE A 1 70 ? 12.950 -3.051 -45.155 1.00 84.81 70 ILE A N 1
ATOM 562 C CA . ILE A 1 70 ? 13.836 -3.345 -44.019 1.00 84.81 70 ILE A CA 1
ATOM 563 C C . ILE A 1 70 ? 13.945 -2.127 -43.096 1.00 84.81 70 ILE A C 1
ATOM 565 O O . ILE A 1 70 ? 13.721 -2.260 -41.892 1.00 84.81 70 ILE A O 1
ATOM 569 N N . ILE A 1 71 ? 14.206 -0.934 -43.640 1.00 84.69 71 ILE A N 1
ATOM 570 C CA . ILE A 1 71 ? 14.281 0.315 -42.866 1.00 84.69 71 ILE A CA 1
ATOM 571 C C . ILE A 1 71 ? 12.951 0.585 -42.161 1.00 84.69 71 ILE A C 1
ATOM 573 O O . ILE A 1 71 ? 12.938 0.858 -40.961 1.00 84.69 71 ILE A O 1
ATOM 577 N N . GLN A 1 72 ? 11.823 0.462 -42.864 1.00 89.25 72 GLN A N 1
ATOM 578 C CA . GLN A 1 72 ? 10.495 0.642 -42.281 1.00 89.25 72 GLN A CA 1
ATOM 579 C C . GLN A 1 72 ? 10.254 -0.345 -41.133 1.00 89.25 72 GLN A C 1
ATOM 581 O O . GLN A 1 72 ? 9.761 0.051 -40.075 1.00 89.25 72 GLN A O 1
ATOM 586 N N . ARG A 1 73 ? 10.630 -1.619 -41.300 1.00 85.81 73 ARG A N 1
ATOM 587 C CA . ARG A 1 73 ? 10.497 -2.645 -40.259 1.00 85.81 73 ARG A CA 1
ATOM 588 C C . ARG A 1 73 ? 11.393 -2.350 -39.056 1.00 85.81 73 ARG A C 1
ATOM 590 O O . ARG A 1 73 ? 10.934 -2.490 -37.925 1.00 85.81 73 ARG A O 1
ATOM 597 N N . ILE A 1 74 ? 12.627 -1.896 -39.277 1.00 84.56 74 ILE A N 1
ATOM 598 C CA . ILE A 1 74 ? 13.551 -1.464 -38.218 1.00 84.56 74 ILE A CA 1
ATOM 599 C C . ILE A 1 74 ? 12.968 -0.268 -37.459 1.00 84.56 74 ILE A C 1
ATOM 601 O O . ILE A 1 74 ? 12.887 -0.306 -36.233 1.00 84.56 74 ILE A O 1
ATOM 605 N N . LEU A 1 75 ? 12.480 0.755 -38.165 1.00 86.12 75 LEU A N 1
ATOM 606 C CA . LEU A 1 75 ? 11.837 1.925 -37.564 1.00 86.12 75 LEU A CA 1
ATOM 607 C C . LEU A 1 75 ? 10.599 1.550 -36.754 1.00 86.12 75 LEU A C 1
ATOM 609 O O . LEU A 1 75 ? 10.433 2.030 -35.635 1.00 86.12 75 LEU A O 1
ATOM 613 N N . PHE A 1 76 ? 9.763 0.655 -37.276 1.00 86.88 76 PHE A N 1
ATOM 614 C CA . PHE A 1 76 ? 8.602 0.136 -36.563 1.00 86.88 76 PHE A CA 1
ATOM 615 C C . PHE A 1 76 ? 9.010 -0.624 -35.292 1.00 86.88 76 PHE A C 1
ATOM 617 O O . PHE A 1 76 ? 8.418 -0.412 -34.235 1.00 86.88 76 PHE A O 1
ATOM 624 N N . LEU A 1 77 ? 10.050 -1.465 -35.362 1.00 84.69 77 LEU A N 1
ATOM 625 C CA . LEU A 1 77 ? 10.598 -2.172 -34.200 1.00 84.69 77 LEU A CA 1
ATOM 626 C C . LEU A 1 77 ? 11.187 -1.212 -33.163 1.00 84.69 77 LEU A C 1
ATOM 628 O O . LEU A 1 77 ? 11.065 -1.465 -31.971 1.00 84.69 77 LEU A O 1
ATOM 632 N N . ILE A 1 78 ? 11.830 -0.128 -33.591 1.00 83.50 78 ILE A N 1
ATOM 633 C CA . ILE A 1 78 ? 12.390 0.894 -32.699 1.00 83.50 78 ILE A CA 1
ATOM 634 C C . ILE A 1 78 ? 11.274 1.706 -32.041 1.00 83.50 78 ILE A C 1
ATOM 636 O O . ILE A 1 78 ? 11.335 1.970 -30.843 1.00 83.50 78 ILE A O 1
ATOM 640 N N . TRP A 1 79 ? 10.258 2.106 -32.805 1.00 83.12 79 TRP A N 1
ATOM 641 C CA . TRP A 1 79 ? 9.164 2.935 -32.304 1.00 83.12 79 TRP A CA 1
ATOM 642 C C . TRP A 1 79 ? 8.267 2.169 -31.331 1.00 83.12 79 TRP A C 1
ATOM 644 O O . TRP A 1 79 ? 7.847 2.709 -30.313 1.00 83.12 79 TRP A O 1
ATOM 654 N N . ASN A 1 80 ? 8.012 0.893 -31.617 1.00 83.69 80 ASN A N 1
ATOM 655 C CA . ASN A 1 80 ? 7.156 0.037 -30.796 1.00 83.69 80 ASN A CA 1
ATOM 656 C C . ASN A 1 80 ? 7.932 -0.774 -29.754 1.00 83.69 80 ASN A C 1
ATOM 658 O O . ASN A 1 80 ? 7.404 -1.746 -29.207 1.00 83.69 80 ASN A O 1
ATOM 662 N N . ARG A 1 81 ? 9.186 -0.405 -29.471 1.00 82.44 81 ARG A N 1
ATOM 663 C CA . ARG A 1 81 ? 9.960 -1.053 -28.416 1.00 82.44 81 ARG A CA 1
ATOM 664 C C . ARG A 1 81 ? 9.427 -0.659 -27.053 1.00 82.44 81 ARG A C 1
ATOM 666 O O . ARG A 1 81 ? 9.458 0.502 -26.657 1.00 82.44 81 ARG A O 1
ATOM 673 N N . TYR A 1 82 ? 8.981 -1.667 -26.320 1.00 85.88 82 TYR A N 1
ATOM 674 C CA . TYR A 1 82 ? 8.604 -1.509 -24.928 1.00 85.88 82 TYR A CA 1
ATOM 675 C C . TYR A 1 82 ? 9.848 -1.475 -24.045 1.00 85.88 82 TYR A C 1
ATOM 677 O O . TYR A 1 82 ? 10.842 -2.144 -24.334 1.00 85.88 82 TYR A O 1
ATOM 685 N N . SER A 1 83 ? 9.759 -0.711 -22.956 1.00 89.31 83 SER A N 1
ATOM 686 C CA . SER A 1 83 ? 10.737 -0.764 -21.871 1.00 89.31 83 SER A CA 1
ATOM 687 C C . SER A 1 83 ? 10.893 -2.204 -21.396 1.00 89.31 83 SER A C 1
ATOM 689 O O . SER A 1 83 ? 9.900 -2.890 -21.134 1.00 89.31 83 SER A O 1
ATOM 691 N N . GLN A 1 84 ? 12.133 -2.670 -21.318 1.00 93.56 84 GLN A N 1
ATOM 692 C CA . GLN A 1 84 ? 12.436 -4.007 -20.830 1.00 93.56 84 GLN A CA 1
ATOM 693 C C . GLN A 1 84 ? 12.707 -3.977 -19.328 1.00 93.56 84 GLN A C 1
ATOM 695 O O . GLN A 1 84 ? 13.244 -3.004 -18.802 1.00 93.56 84 GLN A O 1
ATOM 700 N N . LEU A 1 85 ? 12.364 -5.066 -18.644 1.00 96.31 85 LEU A N 1
ATOM 701 C CA . LEU A 1 85 ? 12.759 -5.300 -17.263 1.00 96.31 85 LEU A CA 1
ATOM 702 C C . LEU A 1 85 ? 13.645 -6.541 -17.220 1.00 96.31 85 LEU A C 1
ATOM 704 O O . LEU A 1 85 ? 13.160 -7.667 -17.340 1.00 96.31 85 LEU A O 1
ATOM 708 N N . VAL A 1 86 ? 14.946 -6.321 -17.073 1.00 96.94 86 VAL A N 1
ATOM 709 C CA . VAL A 1 86 ? 15.946 -7.384 -16.973 1.00 96.94 86 VAL A CA 1
ATOM 710 C C . VAL A 1 86 ? 16.274 -7.592 -15.503 1.00 96.94 86 VAL A C 1
ATOM 712 O O . VAL A 1 86 ? 16.621 -6.648 -14.803 1.00 96.94 86 VAL A O 1
ATOM 715 N N . ILE A 1 87 ? 16.132 -8.822 -15.028 1.00 97.31 87 ILE A N 1
ATOM 716 C CA . ILE A 1 87 ? 16.422 -9.229 -13.658 1.00 97.31 87 ILE A CA 1
ATOM 717 C C . ILE A 1 87 ? 17.411 -10.374 -13.727 1.00 97.31 87 ILE A C 1
ATOM 719 O O . ILE A 1 87 ? 17.041 -11.510 -14.058 1.00 97.31 87 ILE A O 1
ATOM 723 N N . ASP A 1 88 ? 18.656 -10.042 -13.406 1.00 96.94 88 ASP A N 1
ATOM 724 C CA . ASP A 1 88 ? 19.751 -10.997 -13.357 1.00 96.94 88 ASP A CA 1
ATOM 725 C C . ASP A 1 88 ? 19.438 -12.079 -12.315 1.00 96.94 88 ASP A C 1
ATOM 727 O O . ASP A 1 88 ? 18.693 -11.865 -11.350 1.00 96.94 88 ASP A O 1
ATOM 731 N N . ASN A 1 89 ? 20.017 -13.264 -12.505 1.00 97.56 89 ASN A N 1
ATOM 732 C CA . ASN A 1 89 ? 19.964 -14.294 -11.474 1.00 97.56 89 ASN A CA 1
ATOM 733 C C . ASN A 1 89 ? 20.660 -13.792 -10.201 1.00 97.56 89 ASN A C 1
ATOM 735 O O . ASN A 1 89 ? 21.581 -12.972 -10.264 1.00 97.56 89 ASN A O 1
ATOM 739 N N . PHE A 1 90 ? 20.218 -14.290 -9.047 1.00 97.81 90 PHE A N 1
ATOM 740 C CA . PHE A 1 90 ? 20.848 -13.962 -7.778 1.00 97.81 90 PHE A CA 1
ATOM 741 C C . PHE A 1 90 ? 22.336 -14.305 -7.807 1.00 97.81 90 PHE A C 1
ATOM 743 O O . PHE A 1 90 ? 22.719 -15.387 -8.244 1.00 97.81 90 PHE A O 1
ATOM 750 N N . LYS A 1 91 ? 23.157 -13.389 -7.297 1.00 97.62 91 LYS A N 1
ATOM 751 C CA . LYS A 1 91 ? 24.559 -13.642 -6.966 1.00 97.62 91 LYS A CA 1
ATOM 752 C C . LYS A 1 91 ? 24.668 -13.968 -5.482 1.00 97.62 91 LYS A C 1
ATOM 754 O O . LYS A 1 91 ? 24.063 -13.280 -4.657 1.00 97.62 91 LYS A O 1
ATOM 759 N N . ASN A 1 92 ? 25.438 -14.992 -5.143 1.00 97.12 92 ASN A N 1
ATOM 760 C CA . ASN A 1 92 ? 25.718 -15.334 -3.758 1.00 97.12 92 ASN A CA 1
ATOM 761 C C . ASN A 1 92 ? 26.889 -14.495 -3.233 1.00 97.12 92 ASN A C 1
ATOM 763 O O . ASN A 1 92 ? 28.031 -14.685 -3.633 1.00 97.12 92 ASN A O 1
ATOM 767 N N . ALA A 1 93 ? 26.592 -13.557 -2.340 1.00 96.06 93 ALA A N 1
ATOM 768 C CA . ALA A 1 93 ? 27.578 -12.813 -1.559 1.00 96.06 93 ALA A CA 1
ATOM 769 C C . ALA A 1 93 ? 27.426 -13.106 -0.055 1.00 96.06 93 ALA A C 1
ATOM 771 O O . ALA A 1 93 ? 27.862 -12.323 0.785 1.00 96.06 93 ALA A O 1
ATOM 772 N N . SER A 1 94 ? 26.770 -14.217 0.301 1.00 92.75 94 SER A N 1
ATOM 773 C CA . SER A 1 94 ? 26.558 -14.605 1.700 1.00 92.75 94 SER A CA 1
ATOM 774 C C . SER A 1 94 ? 27.751 -15.354 2.302 1.00 92.75 94 SER A C 1
ATOM 776 O O . SER A 1 94 ? 27.857 -15.431 3.523 1.00 92.75 94 SER A O 1
ATOM 778 N N . GLY A 1 95 ? 28.628 -15.907 1.453 1.00 91.56 95 GLY A N 1
ATOM 779 C CA . GLY A 1 95 ? 29.738 -16.777 1.852 1.00 91.56 95 GLY A CA 1
ATOM 780 C C . GLY A 1 95 ? 29.341 -18.234 2.115 1.00 91.56 95 GLY A C 1
ATOM 781 O O . GLY A 1 95 ? 30.193 -19.013 2.521 1.00 91.56 95 GLY A O 1
ATOM 782 N N . ASN A 1 96 ? 28.076 -18.615 1.898 1.00 92.75 96 ASN A N 1
ATOM 783 C CA . ASN A 1 96 ? 27.610 -19.993 2.064 1.00 92.75 96 ASN A CA 1
ATOM 784 C C . ASN A 1 96 ? 27.419 -20.684 0.702 1.00 92.75 96 ASN A C 1
ATOM 786 O O . ASN A 1 96 ? 26.490 -20.341 -0.031 1.00 92.75 96 ASN A O 1
ATOM 790 N N . GLU A 1 97 ? 28.269 -21.665 0.390 1.00 94.19 97 GLU A N 1
ATOM 791 C CA . GLU A 1 97 ? 28.269 -22.427 -0.873 1.00 94.19 97 GLU A CA 1
ATOM 792 C C . GLU A 1 97 ? 26.983 -23.241 -1.101 1.00 94.19 97 GLU A C 1
ATOM 794 O O . GLU A 1 97 ? 26.581 -23.464 -2.242 1.00 94.19 97 GLU A O 1
ATOM 799 N N . GLU A 1 98 ? 26.265 -23.626 -0.036 1.00 91.75 98 GLU A N 1
ATOM 800 C CA . GLU A 1 98 ? 24.996 -24.362 -0.147 1.00 91.75 98 GLU A CA 1
ATOM 801 C C . GLU A 1 98 ? 23.971 -23.583 -0.990 1.00 91.75 98 GLU A C 1
ATOM 803 O O . GLU A 1 98 ? 23.168 -24.167 -1.729 1.00 91.75 98 GLU A O 1
ATOM 808 N N . LEU A 1 99 ? 24.028 -22.245 -0.931 1.00 94.56 99 LEU A N 1
ATOM 809 C CA . LEU A 1 99 ? 23.107 -21.391 -1.667 1.00 94.56 99 LEU A CA 1
ATOM 810 C C . LEU A 1 99 ? 23.303 -21.450 -3.181 1.00 94.56 99 LEU A C 1
ATOM 812 O O . LEU A 1 99 ? 22.323 -21.248 -3.897 1.00 94.56 99 LEU A O 1
ATOM 816 N N . ASP A 1 100 ? 24.504 -21.755 -3.679 1.00 96.31 100 ASP A N 1
ATOM 817 C CA . ASP A 1 100 ? 24.802 -21.724 -5.118 1.00 96.31 100 ASP A CA 1
ATOM 818 C C . ASP A 1 100 ? 23.937 -22.717 -5.898 1.00 96.31 100 ASP A C 1
ATOM 820 O O . ASP A 1 100 ? 23.424 -22.403 -6.976 1.00 96.31 100 ASP A O 1
ATOM 824 N N . SER A 1 101 ? 23.660 -23.873 -5.288 1.00 95.19 101 SER A N 1
ATOM 825 C CA . SER A 1 101 ? 22.781 -24.904 -5.847 1.00 95.19 101 SER A CA 1
ATOM 826 C C . SER A 1 101 ? 21.318 -24.455 -5.988 1.00 95.19 101 SER A C 1
ATOM 828 O O . SER A 1 101 ? 20.595 -24.944 -6.858 1.00 95.19 101 SER A O 1
ATOM 830 N N . VAL A 1 102 ? 20.863 -23.498 -5.167 1.00 94.94 102 VAL A N 1
ATOM 831 C CA . VAL A 1 102 ? 19.463 -23.043 -5.136 1.00 94.94 102 VAL A CA 1
ATOM 832 C C . VAL A 1 102 ? 19.236 -21.704 -5.834 1.00 94.94 102 VAL A C 1
ATOM 834 O O . VAL A 1 102 ? 18.078 -21.359 -6.090 1.00 94.94 102 VAL A O 1
ATOM 837 N N . LEU A 1 103 ? 20.292 -20.961 -6.194 1.00 95.81 103 LEU A N 1
ATOM 838 C CA . LEU A 1 103 ? 20.174 -19.657 -6.865 1.00 95.81 103 LEU A CA 1
ATOM 839 C C . LEU A 1 103 ? 19.295 -19.694 -8.122 1.00 95.81 103 LEU A C 1
ATOM 841 O O . LEU A 1 103 ? 18.481 -18.774 -8.269 1.00 95.81 103 LEU A O 1
ATOM 845 N N . PRO A 1 104 ? 19.381 -20.702 -9.021 1.00 96.25 104 PRO A N 1
ATOM 846 C CA . PRO A 1 104 ? 18.541 -20.724 -10.218 1.00 96.25 104 PRO A CA 1
ATOM 847 C C . PRO A 1 104 ? 17.048 -20.795 -9.871 1.00 96.25 104 PRO A C 1
ATOM 849 O O . PRO A 1 104 ? 16.256 -19.987 -10.364 1.00 96.25 104 PRO A O 1
ATOM 852 N N . GLY A 1 105 ? 16.678 -21.697 -8.954 1.00 96.50 105 GLY A N 1
ATOM 853 C CA . GLY A 1 105 ? 15.299 -21.859 -8.489 1.00 96.50 105 GLY A CA 1
ATOM 854 C C . GLY A 1 105 ? 14.788 -20.633 -7.729 1.00 96.50 105 GLY A C 1
ATOM 855 O O . GLY A 1 105 ? 13.674 -20.169 -7.973 1.00 96.50 105 GLY A O 1
ATOM 856 N N . LEU A 1 106 ? 15.622 -20.041 -6.867 1.00 96.25 106 LEU A N 1
ATOM 857 C CA . LEU A 1 106 ? 15.283 -18.819 -6.136 1.00 96.25 106 LEU A CA 1
ATOM 858 C C . LEU A 1 106 ? 15.079 -17.629 -7.087 1.00 96.25 106 LEU A C 1
ATOM 860 O O . LEU A 1 106 ? 14.149 -16.845 -6.904 1.00 96.25 106 LEU A O 1
ATOM 864 N N . SER A 1 107 ? 15.906 -17.517 -8.130 1.00 97.31 107 SER A N 1
ATOM 865 C CA . SER A 1 107 ? 15.809 -16.462 -9.150 1.00 97.31 107 SER A CA 1
ATOM 866 C C . SER A 1 107 ? 14.525 -16.583 -9.967 1.00 97.31 107 SER A C 1
ATOM 868 O O . SER A 1 107 ? 13.850 -15.583 -10.219 1.00 97.31 107 SER A O 1
ATOM 870 N N . GLN A 1 108 ? 14.152 -17.805 -10.362 1.00 97.12 108 GLN A N 1
ATOM 871 C CA . GLN A 1 108 ? 12.877 -18.054 -11.030 1.00 97.12 108 GLN A CA 1
ATOM 872 C C . GLN A 1 108 ? 11.697 -17.679 -10.125 1.00 97.12 108 GLN A C 1
ATOM 874 O O . GLN A 1 108 ? 10.845 -16.887 -10.533 1.00 97.12 108 GLN A O 1
ATOM 879 N N . LEU A 1 109 ? 11.691 -18.169 -8.882 1.00 97.19 109 LEU A N 1
ATOM 880 C CA . LEU A 1 109 ? 10.639 -17.875 -7.910 1.00 97.19 109 LEU A CA 1
ATOM 881 C C . LEU A 1 109 ? 10.503 -16.365 -7.654 1.00 97.19 109 LEU A C 1
ATOM 883 O O . LEU A 1 109 ? 9.389 -15.843 -7.577 1.00 97.19 109 LEU A O 1
ATOM 887 N N . ALA A 1 110 ? 11.622 -15.645 -7.557 1.00 97.62 110 ALA A N 1
ATOM 888 C CA . ALA A 1 110 ? 11.628 -14.198 -7.384 1.00 97.62 110 ALA A CA 1
ATOM 889 C C . ALA A 1 110 ? 11.009 -13.466 -8.579 1.00 97.62 110 ALA A C 1
ATOM 891 O O . ALA A 1 110 ? 10.195 -12.569 -8.369 1.00 97.62 110 ALA A O 1
ATOM 892 N N . ARG A 1 111 ? 11.332 -13.861 -9.820 1.00 97.88 111 ARG A N 1
ATOM 893 C CA . ARG A 1 111 ? 10.731 -13.275 -11.034 1.00 97.88 111 ARG A CA 1
ATOM 894 C C . ARG A 1 111 ? 9.224 -13.524 -11.101 1.00 97.88 111 ARG A C 1
ATOM 896 O O . ARG A 1 111 ? 8.467 -12.590 -11.366 1.00 97.88 111 ARG A O 1
ATOM 903 N N . GLU A 1 112 ? 8.777 -14.746 -10.816 1.00 97.56 112 GLU A N 1
ATOM 904 C CA . GLU A 1 112 ? 7.349 -15.089 -10.786 1.00 97.56 112 GLU A CA 1
ATOM 905 C C . GLU A 1 112 ? 6.589 -14.294 -9.722 1.00 97.56 112 GLU A C 1
ATOM 907 O O . GLU A 1 112 ? 5.507 -13.762 -9.980 1.00 97.56 112 GLU A O 1
ATOM 912 N N . ARG A 1 113 ? 7.156 -14.191 -8.517 1.00 96.94 113 ARG A N 1
ATOM 913 C CA . ARG A 1 113 ? 6.550 -13.437 -7.420 1.00 96.94 113 ARG A CA 1
ATOM 914 C C . ARG A 1 113 ? 6.518 -11.944 -7.716 1.00 96.94 113 ARG A C 1
ATOM 916 O O . ARG A 1 113 ? 5.481 -11.314 -7.525 1.00 96.94 113 ARG A O 1
ATOM 923 N N . LEU A 1 114 ? 7.616 -11.400 -8.236 1.00 97.62 114 LEU A N 1
ATOM 924 C CA . LEU A 1 114 ? 7.691 -10.005 -8.638 1.00 97.62 114 LEU A CA 1
ATOM 925 C C . LEU A 1 114 ? 6.631 -9.674 -9.686 1.00 97.62 114 LEU A C 1
ATOM 927 O O . LEU A 1 114 ? 5.977 -8.648 -9.555 1.00 97.62 114 LEU A O 1
ATOM 931 N N . LEU A 1 115 ? 6.402 -10.539 -10.677 1.00 96.88 115 LEU A N 1
ATOM 932 C CA . LEU A 1 115 ? 5.353 -10.320 -11.674 1.00 96.88 115 LEU A CA 1
ATOM 933 C C . LEU A 1 115 ? 3.963 -10.177 -11.028 1.00 96.88 115 LEU A C 1
ATOM 935 O O . LEU A 1 115 ? 3.191 -9.297 -11.416 1.00 96.88 115 LEU A O 1
ATOM 939 N N . ARG A 1 116 ? 3.644 -11.003 -10.021 1.00 96.69 116 ARG A N 1
ATOM 940 C CA . ARG A 1 116 ? 2.375 -10.904 -9.274 1.00 96.69 116 ARG A CA 1
ATOM 941 C C . ARG A 1 116 ? 2.284 -9.591 -8.497 1.00 96.69 116 ARG A C 1
ATOM 943 O O . ARG A 1 116 ? 1.265 -8.907 -8.584 1.00 96.69 116 ARG A O 1
ATOM 950 N N . GLU A 1 117 ? 3.350 -9.221 -7.787 1.00 96.62 117 GLU A N 1
ATOM 951 C CA . GLU A 1 117 ? 3.408 -7.967 -7.027 1.00 96.62 117 GLU A CA 1
ATOM 952 C C . GLU A 1 117 ? 3.293 -6.746 -7.941 1.00 96.62 117 GLU A C 1
ATOM 954 O O . GLU A 1 117 ? 2.496 -5.846 -7.680 1.00 96.62 117 GLU A O 1
ATOM 959 N N . MET A 1 118 ? 4.021 -6.747 -9.057 1.00 95.75 118 MET A N 1
ATOM 960 C CA . MET A 1 118 ? 3.969 -5.703 -10.073 1.00 95.75 118 MET A CA 1
ATOM 961 C C . MET A 1 118 ? 2.566 -5.555 -10.655 1.00 95.75 118 MET A C 1
ATOM 963 O O . MET A 1 118 ? 2.091 -4.434 -10.767 1.00 95.75 118 MET A O 1
ATOM 967 N N . LYS A 1 119 ? 1.854 -6.651 -10.952 1.00 95.56 119 LYS A N 1
ATOM 968 C CA . LYS A 1 119 ? 0.454 -6.582 -11.404 1.00 95.56 119 LYS A CA 1
ATOM 969 C C . LYS A 1 119 ? -0.446 -5.908 -10.361 1.00 95.56 119 LYS A C 1
ATOM 971 O O . LYS A 1 119 ? -1.255 -5.052 -10.710 1.00 95.56 119 LYS A O 1
ATOM 976 N N . GLY A 1 120 ? -0.287 -6.263 -9.085 1.00 93.25 120 GLY A N 1
ATOM 977 C CA . GLY A 1 120 ? -1.050 -5.661 -7.989 1.00 93.25 120 GLY A CA 1
ATOM 978 C C . GLY A 1 120 ? -0.756 -4.169 -7.797 1.00 93.25 120 GLY A C 1
ATOM 979 O O . GLY A 1 120 ? -1.681 -3.374 -7.634 1.00 93.25 120 GLY A O 1
ATOM 980 N N . VAL A 1 121 ? 0.521 -3.773 -7.845 1.00 94.50 121 VAL A N 1
ATOM 981 C CA . VAL A 1 121 ? 0.933 -2.362 -7.753 1.00 94.50 121 VAL A CA 1
ATOM 982 C C . VAL A 1 121 ? 0.463 -1.574 -8.975 1.00 94.50 121 VAL A C 1
ATOM 984 O O . VAL A 1 121 ? -0.091 -0.492 -8.810 1.00 94.50 121 VAL A O 1
ATOM 987 N N . HIS A 1 122 ? 0.614 -2.130 -10.179 1.00 92.62 122 HIS A N 1
ATOM 988 C CA . HIS A 1 122 ? 0.219 -1.498 -11.441 1.00 92.62 122 HIS A CA 1
ATOM 989 C C . HIS A 1 122 ? -1.276 -1.192 -11.498 1.00 92.62 122 HIS A C 1
ATOM 991 O O . HIS A 1 122 ? -1.664 -0.105 -11.912 1.00 92.62 122 HIS A O 1
ATOM 997 N N . ASN A 1 123 ? -2.123 -2.109 -11.024 1.00 92.38 123 ASN A N 1
ATOM 998 C CA . ASN A 1 123 ? -3.567 -1.874 -10.967 1.00 92.38 123 ASN A CA 1
ATOM 999 C C . ASN A 1 123 ? -3.912 -0.682 -10.059 1.00 92.38 123 ASN A C 1
ATOM 1001 O O . ASN A 1 123 ? -4.630 0.222 -10.480 1.00 92.38 123 ASN A O 1
ATOM 1005 N N . ARG A 1 124 ? -3.329 -0.624 -8.853 1.00 91.56 124 ARG A N 1
ATOM 1006 C CA . ARG A 1 124 ? -3.519 0.513 -7.933 1.00 91.56 124 ARG A CA 1
ATOM 1007 C C . ARG A 1 124 ? -2.951 1.814 -8.496 1.00 91.56 124 ARG A C 1
ATOM 1009 O O . ARG A 1 124 ? -3.519 2.881 -8.280 1.00 91.56 124 ARG A O 1
ATOM 1016 N N . LEU A 1 125 ? -1.825 1.729 -9.205 1.00 91.19 125 LEU A N 1
ATOM 1017 C CA . LEU A 1 125 ? -1.217 2.871 -9.877 1.00 91.19 125 LEU A CA 1
ATOM 1018 C C . LEU A 1 125 ? -2.145 3.415 -10.962 1.00 91.19 125 LEU A C 1
ATOM 1020 O O . LEU A 1 125 ? -2.375 4.618 -10.985 1.00 91.19 125 LEU A O 1
ATOM 1024 N N . ARG A 1 126 ? -2.715 2.555 -11.813 1.00 90.56 126 ARG A N 1
ATOM 1025 C CA . ARG A 1 126 ? -3.674 2.956 -12.852 1.00 90.56 126 ARG A CA 1
ATOM 1026 C C . ARG A 1 126 ? -4.857 3.714 -12.246 1.00 90.56 126 ARG A C 1
ATOM 1028 O O . ARG A 1 126 ? -5.109 4.844 -12.642 1.00 90.56 126 ARG A O 1
ATOM 1035 N N . GLU A 1 127 ? -5.488 3.158 -11.212 1.00 89.31 127 GLU A N 1
ATOM 1036 C CA . GLU A 1 127 ? -6.601 3.817 -10.512 1.00 89.31 127 GLU A CA 1
ATOM 1037 C C . GLU A 1 127 ? -6.218 5.181 -9.919 1.00 89.31 127 GLU A C 1
ATOM 1039 O O . GLU A 1 127 ? -7.011 6.125 -9.935 1.00 89.31 127 GLU A O 1
ATOM 1044 N N . HIS A 1 128 ? -5.009 5.299 -9.364 1.00 87.88 128 HIS A N 1
ATOM 1045 C CA . HIS A 1 128 ? -4.518 6.564 -8.824 1.00 87.88 128 HIS A CA 1
ATOM 1046 C C . HIS A 1 128 ? -4.256 7.591 -9.928 1.00 87.88 128 HIS A C 1
ATOM 1048 O O . HIS A 1 128 ? -4.616 8.762 -9.799 1.00 87.88 128 HIS A O 1
ATOM 1054 N N . VAL A 1 129 ? -3.639 7.147 -11.019 1.00 86.75 129 VAL A N 1
ATOM 1055 C CA . VAL A 1 129 ? -3.298 7.970 -12.174 1.00 86.75 129 VAL A CA 1
ATOM 1056 C C . VAL A 1 129 ? -4.551 8.524 -12.838 1.00 86.75 129 VAL A C 1
ATOM 1058 O O . VAL A 1 129 ? -4.608 9.727 -13.079 1.00 86.75 129 VAL A O 1
ATOM 1061 N N . ASP A 1 130 ? -5.582 7.701 -13.014 1.00 86.44 130 ASP A N 1
ATOM 1062 C CA . ASP A 1 130 ? -6.867 8.129 -13.575 1.00 86.44 130 ASP A CA 1
ATOM 1063 C C . ASP A 1 130 ? -7.538 9.227 -12.730 1.00 86.44 130 ASP A C 1
ATOM 1065 O O . ASP A 1 130 ? -8.224 10.101 -13.262 1.00 86.44 130 ASP A O 1
ATOM 1069 N N . LYS A 1 131 ? -7.308 9.223 -11.409 1.00 85.75 131 LYS A N 1
ATOM 1070 C CA . LYS A 1 131 ? -7.866 10.212 -10.472 1.00 85.75 131 LYS A CA 1
ATOM 1071 C C . LYS A 1 131 ? -7.043 11.496 -10.371 1.00 85.75 131 LYS A C 1
ATOM 1073 O O . LYS A 1 131 ? -7.613 12.572 -10.205 1.00 85.75 131 LYS A O 1
ATOM 1078 N N . VAL A 1 132 ? -5.713 11.392 -10.378 1.00 82.44 132 VAL A N 1
ATOM 1079 C CA . VAL A 1 132 ? -4.823 12.472 -9.905 1.00 82.44 132 VAL A CA 1
ATOM 1080 C C . VAL A 1 132 ? -3.889 12.998 -10.988 1.00 82.44 132 VAL A C 1
ATOM 1082 O O . VAL A 1 132 ? -3.460 14.155 -10.921 1.00 82.44 132 VAL A O 1
ATOM 1085 N N . ALA A 1 133 ? -3.539 12.180 -11.975 1.00 79.88 133 ALA A N 1
ATOM 1086 C CA . ALA A 1 133 ? -2.496 12.551 -12.907 1.00 79.88 133 ALA A CA 1
ATOM 1087 C C . ALA A 1 133 ? -2.958 13.597 -13.935 1.00 79.88 133 ALA A C 1
ATOM 1089 O O . ALA A 1 133 ? -4.149 13.751 -14.219 1.00 79.88 133 ALA A O 1
ATOM 1090 N N . PRO A 1 134 ? -2.007 14.332 -14.539 1.00 77.75 134 PRO A N 1
ATOM 1091 C CA . PRO A 1 134 ? -2.292 15.177 -15.689 1.00 77.75 134 PRO A CA 1
ATOM 1092 C C . PRO A 1 134 ? -3.020 14.397 -16.785 1.00 77.75 134 PRO A C 1
ATOM 1094 O O . PRO A 1 134 ? -2.577 13.312 -17.140 1.00 77.75 134 PRO A O 1
ATOM 1097 N N . LYS A 1 135 ? -4.037 14.988 -17.428 1.00 79.00 135 LYS A N 1
ATOM 1098 C CA . LYS A 1 135 ? -4.710 14.385 -18.603 1.00 79.00 135 LYS A CA 1
ATOM 1099 C C . LYS A 1 135 ? -3.743 13.996 -19.734 1.00 79.00 135 LYS A C 1
ATOM 1101 O O . LYS A 1 135 ? -4.066 13.160 -20.570 1.00 79.00 135 LYS A O 1
ATOM 1106 N N . SER A 1 136 ? -2.580 14.646 -19.789 1.00 71.81 136 SER A N 1
ATOM 1107 C CA . SER A 1 136 ? -1.513 14.356 -20.749 1.00 71.81 136 SER A CA 1
ATOM 1108 C C . SER A 1 136 ? -0.698 13.109 -20.403 1.00 71.81 136 SER A C 1
ATOM 1110 O O . SER A 1 136 ? 0.007 12.600 -21.268 1.00 71.81 136 SER A O 1
ATOM 1112 N N . TYR A 1 137 ? -0.733 12.651 -19.150 1.00 76.94 137 TYR A N 1
ATOM 1113 C CA . TYR A 1 137 ? -0.078 11.420 -18.741 1.00 76.94 137 TYR A CA 1
ATOM 1114 C C . TYR A 1 137 ? -1.005 10.241 -19.018 1.00 76.94 137 TYR A C 1
ATOM 1116 O O . TYR A 1 137 ? -2.150 10.212 -18.576 1.00 76.94 137 TYR A O 1
ATOM 1124 N N . ARG A 1 138 ? -0.488 9.267 -19.762 1.00 74.62 138 ARG A N 1
ATOM 1125 C CA . ARG A 1 138 ? -1.097 7.952 -19.909 1.00 74.62 138 ARG A CA 1
ATOM 1126 C C . ARG A 1 138 ? -0.052 6.940 -19.459 1.00 74.62 138 ARG A C 1
ATOM 1128 O O . ARG A 1 138 ? 1.014 6.897 -20.081 1.00 74.62 138 ARG A O 1
ATOM 1135 N N . PRO A 1 139 ? -0.298 6.196 -18.370 1.00 74.25 139 PRO A N 1
ATOM 1136 C CA . PRO A 1 139 ? 0.609 5.141 -17.962 1.00 74.25 139 PRO A CA 1
ATOM 1137 C C . PRO A 1 139 ? 0.666 4.114 -19.092 1.00 74.25 139 PRO A C 1
ATOM 1139 O O . PRO A 1 139 ? -0.300 3.942 -19.840 1.00 74.25 139 PRO A O 1
ATOM 1142 N N . ASN A 1 140 ? 1.809 3.456 -19.261 1.00 78.00 140 ASN A N 1
ATOM 1143 C CA . ASN A 1 140 ? 1.894 2.410 -20.262 1.00 78.00 140 ASN A CA 1
ATOM 1144 C C . ASN A 1 140 ? 0.959 1.268 -19.843 1.00 78.00 140 ASN A C 1
ATOM 1146 O O . ASN A 1 140 ? 1.063 0.736 -18.740 1.00 78.00 140 ASN A O 1
ATOM 1150 N N . ASP A 1 141 ? 0.040 0.870 -20.721 1.00 80.50 141 ASP A N 1
ATOM 1151 C CA . ASP A 1 141 ? -0.901 -0.206 -20.403 1.00 80.50 141 ASP A CA 1
ATOM 1152 C C . ASP A 1 141 ? -0.225 -1.570 -20.266 1.00 80.50 141 ASP A C 1
ATOM 1154 O O . ASP A 1 141 ? -0.813 -2.507 -19.718 1.00 80.50 141 ASP A O 1
ATOM 1158 N N . ARG A 1 142 ? 1.010 -1.690 -20.761 1.00 84.94 142 ARG A N 1
ATOM 1159 C CA . ARG A 1 142 ? 1.768 -2.935 -20.762 1.00 84.94 142 ARG A CA 1
ATOM 1160 C C . ARG A 1 142 ? 2.777 -2.962 -19.628 1.00 84.94 142 ARG A C 1
ATOM 1162 O O . ARG A 1 142 ? 3.746 -2.209 -19.629 1.00 84.94 142 ARG A O 1
ATOM 1169 N N . LEU A 1 143 ? 2.582 -3.918 -18.727 1.00 87.00 143 LEU A N 1
ATOM 1170 C CA . LEU A 1 143 ? 3.544 -4.254 -17.690 1.00 87.00 143 LEU A CA 1
ATOM 1171 C C . LEU A 1 143 ? 4.790 -4.895 -18.318 1.00 87.00 143 LEU A C 1
ATOM 1173 O O . LEU A 1 143 ? 4.680 -5.895 -19.033 1.00 87.00 143 LEU A O 1
ATOM 1177 N N . ALA A 1 144 ? 5.972 -4.343 -18.043 1.00 90.50 144 ALA A N 1
ATOM 1178 C CA . ALA A 1 144 ? 7.226 -4.960 -18.459 1.00 90.50 144 ALA A CA 1
ATOM 1179 C C . ALA A 1 144 ? 7.401 -6.305 -17.736 1.00 90.50 144 ALA A C 1
ATOM 1181 O O . ALA A 1 144 ? 7.450 -6.365 -16.508 1.00 90.50 144 ALA A O 1
ATOM 1182 N N . LEU A 1 145 ? 7.469 -7.395 -18.503 1.00 93.81 145 LEU A N 1
ATOM 1183 C CA . LEU A 1 145 ? 7.657 -8.730 -17.940 1.00 93.81 145 LEU A CA 1
ATOM 1184 C C . LEU A 1 145 ? 9.122 -8.906 -17.510 1.00 93.81 145 LEU A C 1
ATOM 1186 O O . LEU A 1 145 ? 10.006 -8.630 -18.326 1.00 93.81 145 LEU A O 1
ATOM 1190 N N . PRO A 1 146 ? 9.394 -9.386 -16.282 1.00 95.00 146 PRO A N 1
ATOM 1191 C CA . PRO A 1 146 ? 10.755 -9.624 -15.820 1.00 95.00 146 PRO A CA 1
ATOM 1192 C C . PRO A 1 146 ? 11.410 -10.763 -16.612 1.00 95.00 146 PRO A C 1
ATOM 1194 O O . PRO A 1 146 ? 10.854 -11.858 -16.713 1.00 95.00 146 PRO A O 1
ATOM 1197 N N . ARG A 1 147 ? 12.604 -10.522 -17.165 1.00 94.88 147 ARG A N 1
ATOM 1198 C CA . ARG A 1 147 ? 13.376 -11.491 -17.966 1.00 94.88 147 ARG A CA 1
ATOM 1199 C C . ARG A 1 147 ? 14.802 -11.633 -17.450 1.00 94.88 147 ARG A C 1
ATOM 1201 O O . ARG A 1 147 ? 15.341 -10.689 -16.897 1.00 94.88 147 ARG A O 1
ATOM 1208 N N . ALA A 1 148 ? 15.417 -12.797 -17.655 1.00 94.19 148 ALA A N 1
ATOM 1209 C CA . ALA A 1 148 ? 16.812 -13.032 -17.267 1.00 94.19 148 ALA A CA 1
ATOM 1210 C C . ALA A 1 148 ? 17.814 -12.296 -18.167 1.00 94.19 148 ALA A C 1
ATOM 1212 O O . ALA A 1 148 ? 18.872 -11.886 -17.709 1.00 94.19 148 ALA A O 1
ATOM 1213 N N . THR A 1 149 ? 17.477 -12.145 -19.447 1.00 93.31 149 THR A N 1
ATOM 1214 C CA . THR A 1 149 ? 18.338 -11.536 -20.457 1.00 93.31 149 THR A CA 1
ATOM 1215 C C . THR A 1 149 ? 17.600 -10.417 -21.193 1.00 93.31 149 THR A C 1
ATOM 1217 O O . THR A 1 149 ? 16.370 -10.481 -21.340 1.00 93.31 149 THR A O 1
ATOM 1220 N N . PRO A 1 150 ? 18.325 -9.381 -21.655 1.00 91.69 150 PRO A N 1
ATOM 1221 C CA . PRO A 1 150 ? 17.771 -8.381 -22.559 1.00 91.69 150 PRO A CA 1
ATOM 1222 C C . PRO A 1 150 ? 17.255 -9.018 -23.856 1.00 91.69 150 PRO A C 1
ATOM 1224 O O . PRO A 1 150 ? 17.738 -10.062 -24.294 1.00 91.69 150 PRO A O 1
ATOM 1227 N N . ASP A 1 151 ? 16.283 -8.375 -24.497 1.00 88.56 151 ASP A N 1
ATOM 1228 C CA . ASP A 1 151 ? 15.806 -8.758 -25.824 1.00 88.56 151 ASP A CA 1
ATOM 1229 C C . ASP A 1 151 ? 16.917 -8.553 -26.862 1.00 88.56 151 ASP A C 1
ATOM 1231 O O . ASP A 1 151 ? 17.282 -7.422 -27.192 1.00 88.56 151 ASP A O 1
ATOM 1235 N N . GLN A 1 152 ? 17.425 -9.664 -27.391 1.00 89.44 152 GLN A N 1
ATOM 1236 C CA . GLN A 1 152 ? 18.472 -9.689 -28.407 1.00 89.44 152 GLN A CA 1
ATOM 1237 C C . GLN A 1 152 ? 17.925 -9.581 -29.835 1.00 89.44 152 GLN A C 1
ATOM 1239 O O . GLN A 1 152 ? 18.706 -9.597 -30.771 1.00 89.44 152 GLN A O 1
ATOM 1244 N N . ARG A 1 153 ? 16.612 -9.421 -30.065 1.00 87.31 153 ARG A N 1
ATOM 1245 C CA . ARG A 1 153 ? 16.058 -9.362 -31.436 1.00 87.31 153 ARG A CA 1
ATOM 1246 C C . ARG A 1 153 ? 16.679 -8.277 -32.313 1.00 87.31 153 ARG A C 1
ATOM 1248 O O . ARG A 1 153 ? 16.803 -8.494 -33.512 1.00 87.31 153 ARG A O 1
ATOM 1255 N N . LEU A 1 154 ? 17.034 -7.116 -31.746 1.00 83.69 154 LEU A N 1
ATOM 1256 C CA . LEU A 1 154 ? 17.761 -6.101 -32.515 1.00 83.69 154 LEU A CA 1
ATOM 1257 C C . LEU A 1 154 ? 19.192 -6.533 -32.775 1.00 83.69 154 LEU A C 1
ATOM 1259 O O . LEU A 1 154 ? 19.611 -6.434 -33.914 1.00 83.69 154 LEU A O 1
ATOM 1263 N N . ALA A 1 155 ? 19.902 -6.982 -31.738 1.00 85.69 155 ALA A N 1
ATOM 1264 C CA . ALA A 1 155 ? 21.279 -7.437 -31.871 1.00 85.69 155 ALA A CA 1
ATOM 1265 C C . ALA A 1 155 ? 21.359 -8.523 -32.948 1.00 85.69 155 ALA A C 1
ATOM 1267 O O . ALA A 1 155 ? 22.010 -8.314 -33.952 1.00 85.69 155 ALA A O 1
ATOM 1268 N N . ASN A 1 156 ? 20.517 -9.553 -32.862 1.00 88.44 156 ASN A N 1
ATOM 1269 C CA . ASN A 1 156 ? 20.432 -10.622 -33.852 1.00 88.44 156 ASN A CA 1
ATOM 1270 C C . ASN A 1 156 ? 20.084 -10.110 -35.259 1.00 88.44 156 ASN A C 1
ATOM 1272 O O . ASN A 1 156 ? 20.579 -10.653 -36.239 1.00 88.44 156 ASN A O 1
ATOM 1276 N N . LEU A 1 157 ? 19.223 -9.090 -35.387 1.00 85.31 157 LEU A N 1
ATOM 1277 C CA . LEU A 1 157 ? 18.913 -8.482 -36.688 1.00 85.31 157 LEU A CA 1
ATOM 1278 C C . LEU A 1 157 ? 20.115 -7.712 -37.247 1.00 85.31 157 LEU A C 1
ATOM 1280 O O . LEU A 1 157 ? 20.371 -7.780 -38.441 1.00 85.31 157 LEU A O 1
ATOM 1284 N N . VAL A 1 158 ? 20.822 -6.974 -36.394 1.00 84.25 158 VAL A N 1
ATOM 1285 C CA . VAL A 1 158 ? 22.032 -6.217 -36.734 1.00 84.25 158 VAL A CA 1
ATOM 1286 C C . VAL A 1 158 ? 23.161 -7.179 -37.105 1.00 84.25 158 VAL A C 1
ATOM 1288 O O . VAL A 1 158 ? 23.796 -6.980 -38.130 1.00 84.25 158 VAL A O 1
ATOM 1291 N N . ASP A 1 159 ? 23.333 -8.262 -36.354 1.00 86.00 159 ASP A N 1
ATOM 1292 C CA . ASP A 1 159 ? 24.298 -9.328 -36.624 1.00 86.00 159 ASP A CA 1
ATOM 1293 C C . ASP A 1 159 ? 23.974 -10.037 -37.943 1.00 86.00 159 ASP A C 1
ATOM 1295 O O . ASP A 1 159 ? 24.859 -10.231 -38.770 1.00 86.00 159 ASP A O 1
ATOM 1299 N N . SER A 1 160 ? 22.691 -10.328 -38.195 1.00 88.44 160 SER A N 1
ATOM 1300 C CA . SER A 1 160 ? 22.253 -10.873 -39.487 1.00 88.44 160 SER A CA 1
ATOM 1301 C C . SER A 1 160 ? 22.537 -9.891 -40.626 1.00 88.44 160 SER A C 1
ATOM 1303 O O . SER A 1 160 ? 22.933 -10.309 -41.702 1.00 88.44 160 SER A O 1
ATOM 1305 N N . LEU A 1 161 ? 22.337 -8.583 -40.425 1.00 83.62 161 LEU A N 1
ATOM 1306 C CA . LEU A 1 161 ? 22.651 -7.584 -41.451 1.00 83.62 161 LEU A CA 1
ATOM 1307 C C . LEU A 1 161 ? 24.155 -7.511 -41.720 1.00 83.62 161 LEU A C 1
ATOM 1309 O O . LEU A 1 161 ? 24.516 -7.499 -42.890 1.00 83.62 161 LEU A O 1
ATOM 1313 N N . ASN A 1 162 ? 24.991 -7.530 -40.677 1.00 83.44 162 ASN A N 1
ATOM 1314 C CA . ASN A 1 162 ? 26.452 -7.562 -40.804 1.00 83.44 162 ASN A CA 1
ATOM 1315 C C . ASN A 1 162 ? 26.919 -8.751 -41.655 1.00 83.44 162 ASN A C 1
ATOM 1317 O O . ASN A 1 162 ? 27.787 -8.588 -42.500 1.00 83.44 162 ASN A O 1
ATOM 1321 N N . GLU A 1 163 ? 26.305 -9.929 -41.495 1.00 87.31 163 GLU A N 1
ATOM 1322 C CA . GLU A 1 163 ? 26.654 -11.126 -42.277 1.00 87.31 163 GLU A CA 1
ATOM 1323 C C . GLU A 1 163 ? 26.368 -10.973 -43.786 1.00 87.31 163 GLU A C 1
ATOM 1325 O O . GLU A 1 163 ? 27.046 -11.579 -44.614 1.00 87.31 163 GLU A O 1
ATOM 1330 N N . PHE A 1 164 ? 25.388 -10.143 -44.164 1.00 83.00 164 PHE A N 1
ATOM 1331 C CA . PHE A 1 164 ? 24.991 -9.930 -45.562 1.00 83.00 164 PHE A CA 1
ATOM 1332 C C . PHE A 1 164 ? 25.476 -8.603 -46.160 1.00 83.00 164 PHE A C 1
ATOM 1334 O O . PHE A 1 164 ? 25.249 -8.356 -47.350 1.00 83.00 164 PHE A O 1
ATOM 1341 N N . THR A 1 165 ? 26.114 -7.730 -45.379 1.00 79.25 165 THR A N 1
ATOM 1342 C CA . THR A 1 165 ? 26.617 -6.444 -45.866 1.00 79.25 165 THR A CA 1
ATOM 1343 C C . THR A 1 165 ? 28.110 -6.497 -46.189 1.00 79.25 165 THR A C 1
ATOM 1345 O O . THR A 1 165 ? 28.874 -7.071 -45.426 1.00 79.25 165 THR A O 1
ATOM 1348 N N . PRO A 1 166 ? 28.568 -5.864 -47.287 1.00 82.25 166 PRO A N 1
ATOM 1349 C CA . PRO A 1 166 ? 29.997 -5.672 -47.533 1.00 82.25 166 PRO A CA 1
ATOM 1350 C C . PRO A 1 166 ? 30.670 -4.899 -46.387 1.00 82.25 166 PRO A C 1
ATOM 1352 O O . PRO A 1 166 ? 30.059 -3.960 -45.874 1.00 82.25 166 PRO A O 1
ATOM 1355 N N . ASP A 1 167 ? 31.948 -5.183 -46.099 1.00 84.69 167 ASP A N 1
ATOM 1356 C CA . ASP A 1 167 ? 32.775 -4.563 -45.034 1.00 84.69 167 ASP A CA 1
ATOM 1357 C C . ASP A 1 167 ? 32.709 -3.020 -44.975 1.00 84.69 167 ASP A C 1
ATOM 1359 O O . ASP A 1 167 ? 32.970 -2.392 -43.952 1.00 84.69 167 ASP A O 1
ATOM 1363 N N . GLN A 1 168 ? 32.351 -2.370 -46.085 1.00 79.56 168 GLN A N 1
ATOM 1364 C CA . GLN A 1 168 ? 32.194 -0.916 -46.182 1.00 79.56 168 GLN A CA 1
ATOM 1365 C C . GLN A 1 168 ? 30.975 -0.373 -45.410 1.00 79.56 168 GLN A C 1
ATOM 1367 O O . GLN A 1 168 ? 30.911 0.828 -45.145 1.00 79.56 168 GLN A O 1
ATOM 1372 N N . ILE A 1 169 ? 30.001 -1.223 -45.066 1.00 78.25 169 ILE A N 1
ATOM 1373 C CA . ILE A 1 169 ? 28.736 -0.834 -44.417 1.00 78.25 169 ILE A CA 1
ATOM 1374 C C . ILE A 1 169 ? 28.733 -1.179 -42.915 1.00 78.25 169 ILE A C 1
ATOM 1376 O O . ILE A 1 169 ? 27.943 -0.598 -42.168 1.00 78.25 169 ILE A O 1
ATOM 1380 N N . ASP A 1 170 ? 29.664 -2.010 -42.438 1.00 78.81 170 ASP A N 1
ATOM 1381 C CA . ASP A 1 170 ? 29.831 -2.378 -41.021 1.00 78.81 170 ASP A CA 1
ATOM 1382 C C . ASP A 1 170 ? 29.752 -1.189 -40.045 1.00 78.81 170 ASP A C 1
ATOM 1384 O O . ASP A 1 170 ? 28.990 -1.257 -39.073 1.00 78.81 170 ASP A O 1
ATOM 1388 N N . PRO A 1 171 ? 30.435 -0.046 -40.285 1.00 83.94 171 PRO A N 1
ATOM 1389 C CA . PRO A 1 171 ? 30.345 1.103 -39.385 1.00 83.94 171 PRO A CA 1
ATOM 1390 C C . PRO A 1 171 ? 28.921 1.661 -39.257 1.00 83.94 171 PRO A C 1
ATOM 1392 O O . PRO A 1 171 ? 28.528 2.135 -38.191 1.00 83.94 171 PRO A O 1
ATOM 1395 N N . VAL A 1 172 ? 28.127 1.596 -40.330 1.00 78.81 172 VAL A N 1
ATOM 1396 C CA . VAL A 1 172 ? 26.735 2.069 -40.347 1.00 78.81 172 VAL A CA 1
ATOM 1397 C C . VAL A 1 172 ? 25.844 1.129 -39.540 1.00 78.81 172 VAL A C 1
ATOM 1399 O O . VAL A 1 172 ? 24.980 1.590 -38.792 1.00 78.81 172 VAL A O 1
ATOM 1402 N N . VAL A 1 173 ? 26.070 -0.180 -39.649 1.00 78.44 173 VAL A N 1
ATOM 1403 C CA . VAL A 1 173 ? 25.309 -1.192 -38.909 1.00 78.44 173 VAL A CA 1
ATOM 1404 C C . VAL A 1 173 ? 25.653 -1.145 -37.414 1.00 78.44 173 VAL A C 1
ATOM 1406 O O . VAL A 1 173 ? 24.750 -1.146 -36.577 1.00 78.44 173 VAL A O 1
ATOM 1409 N N . GLN A 1 174 ? 26.926 -0.951 -37.054 1.00 79.31 174 GLN A N 1
ATOM 1410 C CA . GLN A 1 174 ? 27.338 -0.698 -35.666 1.00 79.31 174 GLN A CA 1
ATOM 1411 C C . GLN A 1 174 ? 26.726 0.593 -35.101 1.00 79.31 174 GLN A C 1
ATOM 1413 O O . GLN A 1 174 ? 26.298 0.630 -33.942 1.00 79.31 174 GLN A O 1
ATOM 1418 N N . LEU A 1 175 ? 26.602 1.642 -35.921 1.00 84.12 175 LEU A N 1
ATOM 1419 C CA . LEU A 1 175 ? 25.965 2.893 -35.514 1.00 84.12 175 LEU A CA 1
ATOM 1420 C C . LEU A 1 175 ? 24.483 2.694 -35.146 1.00 84.12 175 LEU A C 1
ATOM 1422 O O . LEU A 1 175 ? 23.983 3.386 -34.259 1.00 84.12 175 LEU A O 1
ATOM 1426 N N . LEU A 1 176 ? 23.778 1.724 -35.745 1.00 79.19 176 LEU A N 1
ATOM 1427 C CA . LEU A 1 176 ? 22.392 1.415 -35.369 1.00 79.19 176 LEU A CA 1
ATOM 1428 C C . LEU A 1 176 ? 22.275 0.952 -33.910 1.00 79.19 176 LEU A C 1
ATOM 1430 O O . LEU A 1 176 ? 21.335 1.368 -33.229 1.00 79.19 176 LEU A O 1
ATOM 1434 N N . ASN A 1 177 ? 23.233 0.167 -33.405 1.00 79.44 177 ASN A N 1
ATOM 1435 C CA . ASN A 1 177 ? 23.262 -0.240 -31.995 1.00 79.44 177 ASN A CA 1
ATOM 1436 C C . ASN A 1 177 ? 23.483 0.956 -31.058 1.00 79.44 177 ASN A C 1
ATOM 1438 O O . ASN A 1 177 ? 22.865 1.031 -29.997 1.00 79.44 177 ASN A O 1
ATOM 1442 N N . VAL A 1 178 ? 24.306 1.921 -31.475 1.00 83.88 178 VAL A N 1
ATOM 1443 C CA . VAL A 1 178 ? 24.590 3.142 -30.701 1.00 83.88 178 VAL A CA 1
ATOM 1444 C C . VAL A 1 178 ? 23.406 4.115 -30.717 1.00 83.88 178 VAL A C 1
ATOM 1446 O O . VAL A 1 178 ? 23.096 4.739 -29.704 1.00 83.88 178 VAL A O 1
ATOM 1449 N N . ILE A 1 179 ? 22.717 4.260 -31.853 1.00 82.00 179 ILE A N 1
ATOM 1450 C CA . ILE A 1 179 ? 21.577 5.181 -31.991 1.00 82.00 179 ILE A CA 1
ATOM 1451 C C . ILE A 1 179 ? 20.324 4.624 -31.298 1.00 82.00 179 ILE A C 1
ATOM 1453 O O . ILE A 1 179 ? 19.515 5.394 -30.755 1.00 82.00 179 ILE A O 1
ATOM 1457 N N . PHE A 1 180 ? 20.146 3.300 -31.322 1.00 82.12 180 PHE A N 1
ATOM 1458 C CA . PHE A 1 180 ? 18.953 2.613 -30.823 1.00 82.12 180 PHE A CA 1
ATOM 1459 C C . PHE A 1 180 ? 19.280 1.580 -29.739 1.00 82.12 180 PHE A C 1
ATOM 1461 O O . PHE A 1 180 ? 18.955 0.394 -29.902 1.00 82.12 180 PHE A O 1
ATOM 1468 N N . PRO A 1 181 ? 19.868 2.026 -28.617 1.00 81.06 181 PRO A N 1
ATOM 1469 C CA . PRO A 1 181 ? 20.244 1.134 -27.538 1.00 81.06 181 PRO A CA 1
ATOM 1470 C C . PRO A 1 181 ? 19.021 0.451 -26.915 1.00 81.06 181 PRO A C 1
ATOM 1472 O O . PRO A 1 181 ? 17.861 0.864 -27.074 1.00 81.06 181 PRO A O 1
ATOM 1475 N N . THR A 1 182 ? 19.278 -0.658 -26.226 1.00 84.69 182 THR A N 1
ATOM 1476 C CA . THR A 1 182 ? 18.257 -1.375 -25.464 1.00 84.69 182 THR A CA 1
ATOM 1477 C C . THR A 1 182 ? 17.799 -0.527 -24.286 1.00 84.69 182 THR A C 1
ATOM 1479 O O . THR A 1 182 ? 18.502 -0.398 -23.289 1.00 84.69 182 THR A O 1
ATOM 1482 N N . TYR A 1 183 ? 16.584 0.000 -24.386 1.00 87.62 183 TYR A N 1
ATOM 1483 C CA . TYR A 1 183 ? 15.972 0.783 -23.323 1.00 87.62 183 TYR A CA 1
ATOM 1484 C C . TYR A 1 183 ? 15.254 -0.111 -22.305 1.00 87.62 183 TYR A C 1
ATOM 1486 O O . TYR A 1 183 ? 14.446 -0.977 -22.663 1.00 87.62 183 TYR A O 1
ATOM 1494 N N . GLY A 1 184 ? 15.509 0.128 -21.022 1.00 91.69 184 GLY A N 1
ATOM 1495 C CA . GLY A 1 184 ? 14.830 -0.571 -19.942 1.00 91.69 184 GLY A CA 1
ATOM 1496 C C . GLY A 1 184 ? 15.525 -0.418 -18.599 1.00 91.69 184 GLY A C 1
ATOM 1497 O O . GLY A 1 184 ? 16.494 0.326 -18.456 1.00 91.69 184 GLY A O 1
ATOM 1498 N N . THR A 1 185 ? 15.016 -1.146 -17.612 1.00 95.00 185 THR A N 1
ATOM 1499 C CA . THR A 1 185 ? 15.594 -1.240 -16.270 1.00 95.00 185 THR A CA 1
ATOM 1500 C C . THR A 1 185 ? 16.285 -2.584 -16.104 1.00 95.00 185 THR A C 1
ATOM 1502 O O . THR A 1 185 ? 15.712 -3.622 -16.441 1.00 95.00 185 THR A O 1
ATOM 1505 N N . LYS A 1 186 ? 17.501 -2.560 -15.561 1.00 96.56 186 LYS A N 1
ATOM 1506 C CA . LYS A 1 186 ? 18.241 -3.742 -15.140 1.00 96.56 186 LYS A CA 1
ATOM 1507 C C . LYS A 1 186 ? 18.269 -3.806 -13.614 1.00 96.56 186 LYS A C 1
ATOM 1509 O O . LYS A 1 186 ? 18.501 -2.800 -12.945 1.00 96.56 186 LYS A O 1
ATOM 1514 N N . VAL A 1 187 ? 18.013 -4.991 -13.072 1.00 97.62 187 VAL A N 1
ATOM 1515 C CA . VAL A 1 187 ? 18.062 -5.278 -11.641 1.00 97.62 187 VAL A CA 1
ATOM 1516 C C . VAL A 1 187 ? 19.065 -6.396 -11.396 1.00 97.62 187 VAL A C 1
ATOM 1518 O O . VAL A 1 187 ? 18.814 -7.549 -11.754 1.00 97.62 187 VAL A O 1
ATOM 1521 N N . THR A 1 188 ? 20.182 -6.066 -10.754 1.00 97.44 188 THR A N 1
ATOM 1522 C CA . THR A 1 188 ? 21.109 -7.070 -10.222 1.00 97.44 188 THR A CA 1
ATOM 1523 C C . THR A 1 188 ? 20.656 -7.443 -8.820 1.00 97.44 188 THR A C 1
ATOM 1525 O O . THR A 1 188 ? 20.451 -6.566 -7.981 1.00 97.44 188 THR A O 1
ATOM 1528 N N . SER A 1 189 ? 20.504 -8.738 -8.552 1.00 97.88 189 SER A N 1
ATOM 1529 C CA . SER A 1 189 ? 20.048 -9.226 -7.249 1.00 97.88 189 SER A CA 1
ATOM 1530 C C . SER A 1 189 ? 21.179 -9.960 -6.530 1.00 97.88 189 SER A C 1
ATOM 1532 O O . SER A 1 189 ? 21.823 -10.829 -7.113 1.00 97.88 189 SER A O 1
ATOM 1534 N N . ILE A 1 190 ? 21.439 -9.618 -5.269 1.00 98.12 190 ILE A N 1
ATOM 15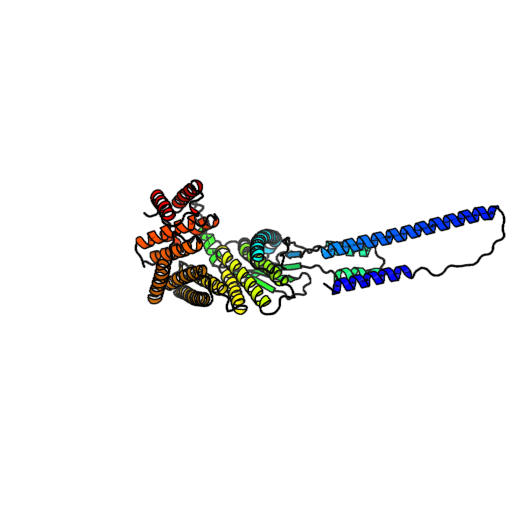35 C CA . ILE A 1 190 ? 22.562 -10.148 -4.484 1.00 98.12 190 ILE A CA 1
ATOM 1536 C C . ILE A 1 190 ? 22.033 -10.659 -3.141 1.00 98.12 190 ILE A C 1
ATOM 1538 O O . ILE A 1 190 ? 21.371 -9.918 -2.412 1.00 98.12 190 ILE A O 1
ATOM 1542 N N . LEU A 1 191 ? 22.326 -11.917 -2.812 1.00 97.75 191 LEU A N 1
ATOM 1543 C CA . LEU A 1 191 ? 22.082 -12.485 -1.486 1.00 97.75 191 LEU A CA 1
ATOM 1544 C C . LEU A 1 191 ? 23.267 -12.147 -0.590 1.00 97.75 191 LEU A C 1
ATOM 1546 O O . LEU A 1 191 ? 24.403 -12.423 -0.965 1.00 97.75 191 LEU A O 1
ATOM 1550 N N . GLN A 1 192 ? 23.022 -11.563 0.576 1.00 96.50 192 GLN A N 1
ATOM 1551 C CA . GLN A 1 192 ? 24.085 -11.186 1.502 1.00 96.50 192 GLN A CA 1
ATOM 1552 C C . GLN A 1 192 ? 23.723 -11.500 2.950 1.00 96.50 192 GLN A C 1
ATOM 1554 O O . GLN A 1 192 ? 22.554 -11.599 3.321 1.00 96.50 192 GLN A O 1
ATOM 1559 N N . ASN A 1 193 ? 24.752 -11.603 3.778 1.00 94.69 193 ASN A N 1
ATOM 1560 C CA . ASN A 1 193 ? 24.656 -11.834 5.210 1.00 94.69 193 ASN A CA 1
ATOM 1561 C C . ASN A 1 193 ? 25.376 -10.698 5.963 1.00 94.69 193 ASN A C 1
ATOM 1563 O O . ASN A 1 193 ? 26.377 -10.162 5.491 1.00 94.69 193 ASN A O 1
ATOM 1567 N N . ARG A 1 194 ? 24.861 -10.333 7.137 1.00 92.25 194 ARG A N 1
ATOM 1568 C CA . ARG A 1 194 ? 25.528 -9.518 8.146 1.00 92.25 194 ARG A CA 1
ATOM 1569 C C . ARG A 1 194 ? 25.615 -10.283 9.473 1.00 92.25 194 ARG A C 1
ATOM 1571 O O . ARG A 1 194 ? 24.594 -10.714 10.001 1.00 92.25 194 ARG A O 1
ATOM 1578 N N . GLY A 1 195 ? 26.816 -10.308 10.050 1.00 86.44 195 GLY A N 1
ATOM 1579 C CA . GLY A 1 195 ? 27.120 -10.996 11.309 1.00 86.44 195 GLY A CA 1
ATOM 1580 C C . GLY A 1 195 ? 27.808 -12.340 11.077 1.00 86.44 195 GLY A C 1
ATOM 1581 O O . GLY A 1 195 ? 27.853 -12.847 9.951 1.00 86.44 195 GLY A O 1
ATOM 1582 N N . ASN A 1 196 ? 28.368 -12.908 12.145 1.00 79.88 196 ASN A N 1
ATOM 1583 C CA . ASN A 1 196 ? 28.938 -14.251 12.083 1.00 79.88 196 ASN A CA 1
ATOM 1584 C C . ASN A 1 196 ? 27.794 -15.270 11.930 1.00 79.88 196 ASN A C 1
ATOM 1586 O O . ASN A 1 196 ? 26.664 -15.008 12.332 1.00 79.88 196 ASN A O 1
ATOM 1590 N N . ASN A 1 197 ? 28.052 -16.422 11.308 1.00 81.31 197 ASN A N 1
ATOM 1591 C CA . ASN A 1 197 ? 27.104 -17.548 11.244 1.00 81.31 197 ASN A CA 1
ATOM 1592 C C . ASN A 1 197 ? 25.694 -17.237 10.695 1.00 81.31 197 ASN A C 1
ATOM 1594 O O . ASN A 1 197 ? 24.721 -17.876 11.085 1.00 81.31 197 ASN A O 1
ATOM 1598 N N . ASN A 1 198 ? 25.555 -16.297 9.758 1.00 83.12 198 ASN A N 1
ATOM 1599 C CA . ASN A 1 198 ? 24.259 -15.950 9.160 1.00 83.12 198 ASN A CA 1
ATOM 1600 C C . ASN A 1 198 ? 23.224 -15.389 10.151 1.00 83.12 198 ASN A C 1
ATOM 1602 O O . ASN A 1 198 ? 22.024 -15.617 9.976 1.00 83.12 198 ASN A O 1
ATOM 1606 N N . GLU A 1 199 ? 23.663 -14.631 11.162 1.00 87.00 199 GLU A N 1
ATOM 1607 C CA . GLU A 1 199 ? 22.776 -13.938 12.109 1.00 87.00 199 GLU A CA 1
ATOM 1608 C C . GLU A 1 199 ? 21.666 -13.155 11.397 1.00 87.00 199 GLU A C 1
ATOM 1610 O O . GLU A 1 199 ? 20.492 -13.289 11.744 1.00 87.00 199 GLU A O 1
ATOM 1615 N N . LYS A 1 200 ? 22.005 -12.386 10.354 1.00 91.69 200 LYS A N 1
ATOM 1616 C CA . LYS A 1 200 ? 21.028 -11.576 9.627 1.00 91.69 200 LYS A CA 1
ATOM 1617 C C . LYS A 1 200 ? 21.239 -11.623 8.125 1.00 91.69 200 LYS A C 1
ATOM 1619 O O . LYS A 1 200 ? 22.223 -11.104 7.605 1.00 91.69 200 LYS A O 1
ATOM 1624 N N . ILE A 1 201 ? 20.255 -12.148 7.406 1.00 95.38 201 ILE A N 1
ATOM 1625 C CA . ILE A 1 201 ? 20.296 -12.186 5.943 1.00 95.38 201 ILE A CA 1
ATOM 1626 C C . ILE A 1 201 ? 19.625 -10.964 5.306 1.00 95.38 201 ILE A C 1
ATOM 1628 O O . ILE A 1 201 ? 18.764 -10.302 5.897 1.00 95.38 201 ILE A O 1
ATOM 1632 N N . GLY A 1 202 ? 20.023 -10.658 4.075 1.00 96.56 202 GLY A N 1
ATOM 1633 C CA . GLY A 1 202 ? 19.509 -9.545 3.291 1.00 96.56 202 GLY A CA 1
ATOM 1634 C C . GLY A 1 202 ? 19.504 -9.846 1.797 1.00 96.56 202 GLY A C 1
ATOM 1635 O O . GLY A 1 202 ? 20.369 -10.552 1.284 1.00 96.56 202 GLY A O 1
ATOM 1636 N N . ILE A 1 203 ? 18.540 -9.266 1.084 1.00 97.94 203 ILE A N 1
ATOM 1637 C CA . ILE A 1 203 ? 18.514 -9.258 -0.381 1.00 97.94 203 ILE A CA 1
ATOM 1638 C C . ILE A 1 203 ? 18.790 -7.835 -0.848 1.00 97.94 203 ILE A C 1
ATOM 1640 O O . ILE A 1 203 ? 18.027 -6.919 -0.533 1.00 97.94 203 ILE A O 1
ATOM 1644 N N . THR A 1 204 ? 19.878 -7.654 -1.590 1.00 98.00 204 THR A N 1
ATOM 1645 C CA . THR A 1 204 ? 20.218 -6.382 -2.227 1.00 98.00 204 THR A CA 1
ATOM 1646 C C . THR A 1 204 ? 19.776 -6.367 -3.670 1.00 98.00 204 THR A C 1
ATOM 1648 O O . THR A 1 204 ? 20.047 -7.301 -4.420 1.00 98.00 204 THR A O 1
ATOM 1651 N N . PHE A 1 205 ? 19.153 -5.264 -4.060 1.00 98.06 205 PHE A N 1
ATOM 1652 C CA . PHE A 1 205 ? 18.878 -4.932 -5.443 1.00 98.06 205 PHE A CA 1
ATOM 1653 C C . PHE A 1 205 ? 19.723 -3.737 -5.852 1.00 98.06 205 PHE A C 1
ATOM 1655 O O . PHE A 1 205 ? 19.694 -2.688 -5.207 1.00 98.06 205 PHE A O 1
ATOM 1662 N N . GLU A 1 206 ? 20.451 -3.898 -6.945 1.00 97.31 206 GLU A N 1
ATOM 1663 C CA . GLU A 1 206 ? 21.051 -2.805 -7.687 1.00 97.31 206 GLU A CA 1
ATOM 1664 C C . GLU A 1 206 ? 20.157 -2.498 -8.882 1.00 97.31 206 GLU A C 1
ATOM 1666 O O . GLU A 1 206 ? 19.956 -3.356 -9.738 1.00 97.31 206 GLU A O 1
ATOM 1671 N N . ILE A 1 207 ? 19.595 -1.292 -8.930 1.00 96.31 207 ILE A N 1
ATOM 1672 C CA . ILE A 1 207 ? 18.684 -0.891 -10.003 1.00 96.31 207 ILE A CA 1
ATOM 1673 C C . ILE A 1 207 ? 19.369 0.159 -10.877 1.00 96.31 207 ILE A C 1
ATOM 1675 O O . ILE A 1 207 ? 19.540 1.309 -10.448 1.00 96.31 207 ILE A O 1
ATOM 1679 N N . THR A 1 208 ? 19.685 -0.227 -12.111 1.00 95.00 208 THR A N 1
ATOM 1680 C CA . THR A 1 208 ? 20.266 0.621 -13.162 1.00 95.00 208 THR A CA 1
ATOM 1681 C C . THR A 1 208 ? 19.349 0.664 -14.380 1.00 95.00 208 THR A C 1
ATOM 1683 O O . THR A 1 208 ? 18.383 -0.093 -14.493 1.00 95.00 208 THR A O 1
ATOM 1686 N N . ASP A 1 209 ? 19.625 1.555 -15.319 1.00 92.69 209 ASP A N 1
ATOM 1687 C CA . ASP A 1 209 ? 19.187 1.345 -16.694 1.00 92.69 209 ASP A CA 1
ATOM 1688 C C . ASP A 1 209 ? 20.028 0.241 -17.355 1.00 92.69 209 ASP A C 1
ATOM 1690 O O . ASP A 1 209 ? 21.122 -0.096 -16.897 1.00 92.69 209 ASP A O 1
ATOM 1694 N N . ILE A 1 210 ? 19.500 -0.366 -18.420 1.00 90.94 210 ILE A N 1
ATOM 1695 C CA . ILE A 1 210 ? 20.216 -1.421 -19.163 1.00 90.94 210 ILE A CA 1
ATOM 1696 C C . ILE A 1 210 ? 21.521 -0.883 -19.768 1.00 90.94 210 ILE A C 1
ATOM 1698 O O . ILE A 1 210 ? 22.498 -1.617 -19.871 1.00 90.94 210 ILE A O 1
ATOM 1702 N N . GLU A 1 211 ? 21.540 0.399 -20.125 1.00 86.00 211 GLU A N 1
ATOM 1703 C CA . GLU A 1 211 ? 22.705 1.078 -20.697 1.00 86.00 211 GLU A CA 1
ATOM 1704 C C . GLU A 1 211 ? 23.750 1.478 -19.640 1.00 86.00 211 GLU A C 1
ATOM 1706 O O . GLU A 1 211 ? 24.886 1.781 -19.991 1.00 86.00 211 GLU A O 1
ATOM 1711 N N . GLY A 1 212 ? 23.394 1.470 -18.350 1.00 84.62 212 GLY A N 1
ATOM 1712 C CA . GLY A 1 212 ? 24.276 1.905 -17.266 1.00 84.62 212 GLY A CA 1
ATOM 1713 C C . GLY A 1 212 ? 24.553 3.414 -17.241 1.00 84.62 212 GLY A C 1
ATOM 1714 O O . GLY A 1 212 ? 25.515 3.839 -16.603 1.00 84.62 212 GLY A O 1
ATOM 1715 N N . HIS A 1 213 ? 23.751 4.236 -17.925 1.00 82.12 213 HIS A N 1
ATOM 1716 C CA . HIS A 1 213 ? 23.906 5.691 -17.921 1.00 82.12 213 HIS A CA 1
ATOM 1717 C C . HIS A 1 213 ? 23.383 6.337 -16.633 1.00 82.12 213 HIS A C 1
ATOM 1719 O O . HIS A 1 213 ? 23.819 7.431 -16.266 1.00 82.12 213 HIS A O 1
ATOM 1725 N N . LEU A 1 214 ? 22.434 5.698 -15.945 1.00 81.00 214 LEU A N 1
ATOM 1726 C CA . LEU A 1 214 ? 21.904 6.180 -14.676 1.00 81.00 214 LEU A CA 1
ATOM 1727 C C . LEU A 1 214 ? 22.690 5.586 -13.510 1.00 81.00 214 LEU A C 1
ATOM 1729 O O . LEU A 1 214 ? 22.908 4.377 -13.440 1.00 81.00 214 LEU A O 1
ATOM 1733 N N . ALA A 1 215 ? 23.052 6.448 -12.555 1.00 86.25 215 ALA A N 1
ATOM 1734 C CA . ALA A 1 215 ? 23.714 6.034 -11.324 1.00 86.25 215 ALA A CA 1
ATOM 1735 C C . ALA A 1 215 ? 22.941 4.890 -10.653 1.00 86.25 215 ALA A C 1
ATOM 1737 O O . ALA A 1 215 ? 21.719 4.973 -10.463 1.00 86.25 215 ALA A O 1
ATOM 1738 N N . SER A 1 216 ? 23.662 3.822 -10.306 1.00 90.12 216 SER A N 1
ATOM 1739 C CA . SER A 1 216 ? 23.047 2.658 -9.690 1.00 90.12 216 SER A CA 1
ATOM 1740 C C . SER A 1 216 ? 22.495 3.017 -8.314 1.00 90.12 216 SER A C 1
ATOM 1742 O O . SER A 1 216 ? 23.116 3.724 -7.519 1.00 90.12 216 SER A O 1
ATOM 1744 N N . LYS A 1 217 ? 21.271 2.560 -8.037 1.00 92.69 217 LYS A N 1
ATOM 1745 C CA . LYS A 1 217 ? 20.686 2.658 -6.697 1.00 92.69 217 LYS A CA 1
ATOM 1746 C C . LYS A 1 217 ? 20.738 1.281 -6.073 1.00 92.69 217 LYS A C 1
ATOM 1748 O O . LYS A 1 217 ? 20.065 0.367 -6.549 1.00 92.69 217 LYS A O 1
ATOM 1753 N N . LEU A 1 218 ? 21.520 1.167 -5.012 1.00 95.00 218 LEU A N 1
ATOM 1754 C CA . LEU A 1 218 ? 21.615 -0.034 -4.201 1.00 95.00 218 LEU A CA 1
ATOM 1755 C C . LEU A 1 218 ? 20.624 0.053 -3.050 1.00 95.00 218 LEU A C 1
ATOM 1757 O O . LEU A 1 218 ? 20.505 1.086 -2.388 1.00 95.00 218 LEU A O 1
ATOM 1761 N N . TYR A 1 219 ? 19.916 -1.040 -2.807 1.00 95.56 219 TYR A N 1
ATOM 1762 C CA . TYR A 1 219 ? 19.014 -1.127 -1.677 1.00 95.56 219 TYR A CA 1
ATOM 1763 C C . TYR A 1 219 ? 18.949 -2.540 -1.127 1.00 95.56 219 TYR A C 1
ATOM 1765 O O . TYR A 1 219 ? 18.743 -3.485 -1.883 1.00 95.56 219 TYR A O 1
ATOM 1773 N N . THR A 1 220 ? 19.053 -2.676 0.194 1.00 96.12 220 THR A N 1
ATOM 1774 C CA . THR A 1 220 ? 18.937 -3.966 0.875 1.00 96.12 220 THR A CA 1
ATOM 1775 C C . THR A 1 220 ? 17.645 -4.073 1.664 1.00 96.12 220 THR A C 1
ATOM 1777 O O . THR A 1 220 ? 17.397 -3.287 2.580 1.00 96.12 220 THR A O 1
ATOM 1780 N N . VAL A 1 221 ? 16.878 -5.123 1.384 1.00 95.94 221 VAL A N 1
ATOM 1781 C CA . VAL A 1 221 ? 15.793 -5.580 2.252 1.00 95.94 221 VAL A CA 1
ATOM 1782 C C . VAL A 1 221 ? 16.361 -6.618 3.212 1.00 95.94 221 VAL A C 1
ATOM 1784 O O . VAL A 1 221 ? 16.726 -7.721 2.809 1.00 95.94 221 VAL A O 1
ATOM 1787 N N . TRP A 1 222 ? 16.476 -6.231 4.478 1.00 94.50 222 TRP A N 1
ATOM 1788 C CA . TRP A 1 222 ? 16.983 -7.084 5.549 1.00 94.50 222 TRP A CA 1
ATOM 1789 C C . TRP A 1 222 ? 15.867 -7.908 6.185 1.00 94.50 222 TRP A C 1
ATOM 1791 O O . TRP A 1 222 ? 14.736 -7.435 6.313 1.00 94.50 222 TRP A O 1
ATOM 1801 N N . GLU A 1 223 ? 16.208 -9.104 6.656 1.00 92.00 223 GLU A N 1
ATOM 1802 C CA . GLU A 1 223 ? 15.330 -9.897 7.510 1.00 92.00 223 GLU A CA 1
ATOM 1803 C C . GLU A 1 223 ? 14.965 -9.128 8.790 1.00 92.00 223 GLU A C 1
ATOM 1805 O O . GLU A 1 223 ? 15.784 -8.409 9.380 1.00 92.00 223 GLU A O 1
ATOM 1810 N N . SER A 1 224 ? 13.698 -9.245 9.190 1.00 84.19 224 SER A N 1
ATOM 1811 C CA . SER A 1 224 ? 13.166 -8.634 10.404 1.00 84.19 224 SER A CA 1
ATOM 1812 C C . SER A 1 224 ? 13.026 -9.708 11.485 1.00 84.19 224 SER A C 1
ATOM 1814 O O . SER A 1 224 ? 12.410 -10.733 11.196 1.00 84.19 224 SER A O 1
ATOM 1816 N N . PRO A 1 225 ? 13.536 -9.480 12.710 1.00 74.88 225 PRO A N 1
ATOM 1817 C CA . PRO A 1 225 ? 13.472 -10.471 13.788 1.00 74.88 225 PRO A CA 1
ATOM 1818 C C . PRO A 1 225 ? 12.028 -10.858 14.141 1.00 74.88 225 PRO A C 1
ATOM 1820 O O . PRO A 1 225 ? 11.740 -12.028 14.342 1.00 74.88 225 PRO A O 1
ATOM 1823 N N . LEU A 1 226 ? 11.092 -9.907 14.067 1.00 66.56 226 LEU A N 1
ATOM 1824 C CA . LEU A 1 226 ? 9.666 -10.131 14.349 1.00 66.56 226 LEU A CA 1
ATOM 1825 C C . LEU A 1 226 ? 8.988 -11.113 13.378 1.00 66.56 226 LEU A C 1
ATOM 1827 O O . LEU A 1 226 ? 7.967 -11.708 13.704 1.00 66.56 226 LEU A O 1
ATOM 1831 N N . ASN A 1 227 ? 9.540 -11.298 12.173 1.00 64.94 227 ASN A N 1
ATOM 1832 C CA . ASN A 1 227 ? 9.006 -12.287 11.236 1.00 64.94 227 ASN A CA 1
ATOM 1833 C C . ASN A 1 227 ? 9.382 -13.722 11.636 1.00 64.94 227 ASN A C 1
ATOM 1835 O O . ASN A 1 227 ? 8.738 -14.654 11.163 1.00 64.94 227 ASN A O 1
ATOM 1839 N N . LEU A 1 228 ? 10.424 -13.912 12.453 1.00 65.50 228 LEU A N 1
ATOM 1840 C CA . LEU A 1 228 ? 10.825 -15.237 12.926 1.00 65.50 228 LEU A CA 1
ATOM 1841 C C . LEU A 1 228 ? 9.855 -15.733 14.006 1.00 65.50 228 LEU A C 1
ATOM 1843 O O . LEU A 1 228 ? 9.420 -16.876 13.940 1.00 65.50 228 LEU A O 1
ATOM 1847 N N . GLU A 1 229 ? 9.439 -14.855 14.921 1.00 64.00 229 GLU A N 1
ATOM 1848 C CA . GLU A 1 229 ? 8.534 -15.187 16.033 1.00 64.00 229 GLU A CA 1
ATOM 1849 C C . GLU A 1 229 ? 7.121 -15.561 15.551 1.00 64.00 229 GLU A C 1
ATOM 1851 O O . GLU A 1 229 ? 6.609 -16.623 15.898 1.00 64.00 229 GLU A O 1
ATOM 1856 N N . ASN A 1 230 ? 6.524 -14.758 14.660 1.00 61.56 230 ASN A N 1
ATOM 1857 C CA . ASN A 1 230 ? 5.153 -14.997 14.183 1.00 61.56 230 ASN A CA 1
ATOM 1858 C C . ASN A 1 230 ? 4.988 -16.325 13.418 1.00 61.56 230 ASN A C 1
ATOM 1860 O O . ASN A 1 230 ? 3.917 -16.927 13.440 1.00 61.56 230 ASN A O 1
ATOM 1864 N N . ASN A 1 231 ? 6.032 -16.784 12.719 1.0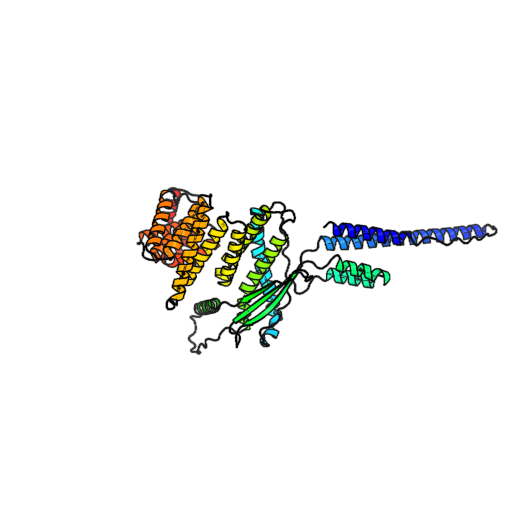0 61.19 231 ASN A N 1
ATOM 1865 C CA . ASN A 1 231 ? 5.972 -18.046 11.977 1.00 61.19 231 ASN A CA 1
ATOM 1866 C C . ASN A 1 231 ? 6.081 -19.271 12.898 1.00 61.19 231 ASN A C 1
ATOM 1868 O O . ASN A 1 231 ? 5.609 -20.342 12.519 1.00 61.19 231 ASN A O 1
ATOM 1872 N N . HIS A 1 232 ? 6.689 -19.127 14.081 1.00 60.28 232 HIS A N 1
ATOM 1873 C CA . HIS A 1 232 ? 6.727 -20.196 15.078 1.00 60.28 232 HIS A CA 1
ATOM 1874 C C . HIS A 1 232 ? 5.358 -20.389 15.741 1.00 60.28 232 HIS A C 1
ATOM 1876 O O . HIS A 1 232 ? 4.916 -21.528 15.870 1.00 60.28 232 HIS A O 1
ATOM 1882 N N . GLU A 1 233 ? 4.649 -19.305 16.078 1.00 56.50 233 GLU A N 1
ATOM 1883 C CA . GLU A 1 233 ? 3.308 -19.398 16.681 1.00 56.50 233 GLU A CA 1
ATOM 1884 C C . GLU A 1 233 ? 2.282 -20.013 15.714 1.00 56.50 233 GLU A C 1
ATOM 1886 O O . GLU A 1 233 ? 1.509 -20.884 16.098 1.00 56.50 233 GLU A O 1
ATOM 1891 N N . GLN A 1 234 ? 2.324 -19.648 14.428 1.00 55.59 234 GLN A N 1
ATOM 1892 C CA . GLN A 1 234 ? 1.329 -20.114 13.454 1.00 55.59 234 GLN A CA 1
ATOM 1893 C C . GLN A 1 234 ? 1.444 -21.610 13.101 1.00 55.59 234 GLN A C 1
ATOM 1895 O O . GLN A 1 234 ? 0.513 -22.172 12.526 1.00 55.59 234 GLN A O 1
ATOM 1900 N N . LYS A 1 235 ? 2.571 -22.263 13.418 1.00 57.31 235 LYS A N 1
ATOM 1901 C CA . LYS A 1 235 ? 2.765 -23.699 13.165 1.00 57.31 235 LYS A CA 1
ATOM 1902 C C . LYS A 1 235 ? 2.265 -24.577 14.320 1.00 57.31 235 LYS A C 1
ATOM 1904 O O . LYS A 1 235 ? 1.912 -25.723 14.081 1.00 57.31 235 LYS A O 1
ATOM 1909 N N . LEU A 1 236 ? 2.191 -24.035 15.538 1.00 55.00 236 LEU A N 1
ATOM 1910 C CA . LEU A 1 236 ? 1.772 -24.780 16.731 1.00 55.00 236 LEU A CA 1
ATOM 1911 C C . LEU A 1 236 ? 0.253 -25.003 16.804 1.00 55.00 236 LEU A C 1
ATOM 1913 O O . LEU A 1 236 ? -0.183 -25.978 17.397 1.00 55.00 236 LEU A O 1
ATOM 1917 N N . GLU A 1 237 ? -0.557 -24.163 16.156 1.00 54.22 237 GLU A N 1
ATOM 1918 C CA . GLU A 1 237 ? -2.028 -24.287 16.184 1.00 54.22 237 GLU A CA 1
ATOM 1919 C C . GLU A 1 237 ? -2.597 -25.282 15.144 1.00 54.22 237 GLU A C 1
ATOM 1921 O O . GLU A 1 237 ? -3.812 -25.426 15.028 1.00 54.22 237 GLU A O 1
ATOM 1926 N N . GLY A 1 238 ? -1.747 -25.954 14.353 1.00 54.69 238 GLY A N 1
ATOM 1927 C CA . GLY A 1 238 ? -2.174 -26.815 13.238 1.00 54.69 238 GLY A CA 1
ATOM 1928 C C . GLY A 1 238 ? -1.966 -28.325 13.410 1.00 54.69 238 GLY A C 1
ATOM 1929 O O . GLY A 1 238 ? -2.461 -29.078 12.573 1.00 54.69 238 GLY A O 1
ATOM 1930 N N . GLU A 1 239 ? -1.248 -28.777 14.443 1.00 52.91 239 GLU A N 1
ATOM 1931 C CA . GLU A 1 239 ? -0.808 -30.179 14.603 1.00 52.91 239 GLU A CA 1
ATOM 1932 C C . GLU A 1 239 ? -1.099 -30.725 16.023 1.00 52.91 239 GLU A C 1
ATOM 1934 O O . GLU A 1 239 ? -0.238 -31.312 16.667 1.00 52.91 239 GLU A O 1
ATOM 1939 N N . GLU A 1 240 ? -2.327 -30.566 16.539 1.00 53.94 240 GLU A N 1
ATOM 1940 C CA . GLU A 1 240 ? -2.781 -31.208 17.798 1.00 53.94 240 GLU A CA 1
ATOM 1941 C C . GLU A 1 240 ? -3.163 -32.697 17.615 1.00 53.94 240 GLU A C 1
ATOM 1943 O O . GLU A 1 240 ? -4.203 -33.159 18.083 1.00 53.94 240 GLU A O 1
ATOM 1948 N N . GLY A 1 241 ? -2.350 -33.482 16.908 1.00 55.25 241 GLY A N 1
ATOM 1949 C CA . GLY A 1 241 ? -2.697 -34.873 16.622 1.00 55.25 241 GLY A CA 1
ATOM 1950 C C . GLY A 1 241 ? -1.506 -35.755 16.303 1.00 55.25 241 GLY A C 1
ATOM 1951 O O . GLY A 1 241 ? -1.329 -36.096 15.144 1.00 55.25 241 GLY A O 1
ATOM 1952 N N . GLU A 1 242 ? -0.712 -36.088 17.323 1.00 54.47 242 GLU A N 1
ATOM 1953 C CA . GLU A 1 242 ? -0.078 -37.397 17.577 1.00 54.47 242 GLU A CA 1
ATOM 1954 C C . GLU A 1 242 ? 1.032 -37.213 18.629 1.00 54.47 242 GLU A C 1
ATOM 1956 O O . GLU A 1 242 ? 2.022 -36.517 18.416 1.00 54.47 242 GLU A O 1
ATOM 1961 N N . GLU A 1 243 ? 0.831 -37.814 19.804 1.00 50.91 243 GLU A N 1
ATOM 1962 C CA . GLU A 1 243 ? 1.757 -37.812 20.941 1.00 50.91 243 GLU A CA 1
ATOM 1963 C C . GLU A 1 243 ? 3.014 -38.634 20.604 1.00 50.91 243 GLU A C 1
ATOM 1965 O O . GLU A 1 243 ? 3.097 -39.830 20.877 1.00 50.91 243 GLU A O 1
ATOM 1970 N N . GLY A 1 244 ? 3.996 -37.995 19.971 1.00 56.50 244 GLY A N 1
ATOM 1971 C CA . GLY A 1 244 ? 5.357 -38.507 19.834 1.00 56.50 244 GLY A CA 1
ATOM 1972 C C . GLY A 1 244 ? 6.324 -37.610 20.598 1.00 56.50 244 GLY A C 1
ATOM 1973 O O . GLY A 1 244 ? 6.547 -36.470 20.200 1.00 56.50 244 GLY A O 1
ATOM 1974 N N . GLU A 1 245 ? 6.894 -38.116 21.692 1.00 53.81 245 GLU A N 1
ATOM 1975 C CA . GLU A 1 245 ? 7.945 -37.464 22.489 1.00 53.81 245 GLU A CA 1
ATOM 1976 C C . GLU A 1 245 ? 9.282 -37.385 21.717 1.00 53.81 245 GLU A C 1
ATOM 1978 O O . GLU A 1 245 ? 10.279 -37.989 22.106 1.00 53.81 245 GLU A O 1
ATOM 1983 N N . GLU A 1 246 ? 9.330 -36.649 20.605 1.00 54.78 246 GLU A N 1
ATOM 1984 C CA . GLU A 1 246 ? 10.597 -36.239 19.994 1.00 54.78 246 GLU A CA 1
ATOM 1985 C C . GLU A 1 246 ? 10.946 -34.820 20.450 1.00 54.78 246 GLU A C 1
ATOM 1987 O O . GLU A 1 246 ? 10.208 -33.864 20.212 1.00 54.78 246 GLU A O 1
ATOM 1992 N N . GLU A 1 247 ? 12.088 -34.698 21.133 1.00 51.28 247 GLU A N 1
ATOM 1993 C CA . GLU A 1 247 ? 12.702 -33.443 21.564 1.00 51.28 247 GLU A CA 1
ATOM 1994 C C . GLU A 1 247 ? 12.662 -32.403 20.435 1.00 51.28 247 GLU A C 1
ATOM 1996 O O . GLU A 1 247 ? 13.453 -32.438 19.487 1.00 51.28 247 GLU A O 1
ATOM 2001 N N . THR A 1 248 ? 11.747 -31.437 20.550 1.00 49.47 248 THR A N 1
ATOM 2002 C CA . THR A 1 248 ? 11.643 -30.293 19.647 1.00 49.47 248 THR A CA 1
ATOM 2003 C C . THR A 1 248 ? 12.841 -29.376 19.868 1.00 49.47 248 THR A C 1
ATOM 2005 O O . THR A 1 248 ? 12.762 -28.346 20.542 1.00 49.47 248 THR A O 1
ATOM 2008 N N . ASN A 1 249 ? 13.986 -29.753 19.305 1.00 52.25 249 ASN A N 1
ATOM 2009 C CA . ASN A 1 249 ? 15.087 -28.835 19.092 1.00 52.25 249 ASN A CA 1
ATOM 2010 C C . ASN A 1 249 ? 14.535 -27.655 18.288 1.00 52.25 249 ASN A C 1
ATOM 2012 O O . ASN A 1 249 ? 14.050 -27.835 17.171 1.00 52.25 249 ASN A O 1
ATOM 2016 N N . ASN A 1 250 ? 14.606 -26.458 18.877 1.00 56.53 250 ASN A N 1
ATOM 2017 C CA . ASN A 1 250 ? 14.300 -25.159 18.274 1.00 56.53 250 ASN A CA 1
ATOM 2018 C C . ASN A 1 250 ? 15.233 -24.884 17.080 1.00 56.53 250 ASN A C 1
ATOM 2020 O O . ASN A 1 250 ? 16.099 -24.010 17.120 1.00 56.53 250 ASN A O 1
ATOM 2024 N N . ALA A 1 251 ? 15.114 -25.680 16.023 1.00 65.25 251 ALA A N 1
ATOM 2025 C CA . ALA A 1 251 ? 15.919 -25.561 14.833 1.00 65.25 251 ALA A CA 1
ATOM 2026 C C . ALA A 1 251 ? 15.415 -24.344 14.062 1.00 65.25 251 ALA A C 1
ATOM 2028 O O . ALA A 1 251 ? 14.327 -24.354 13.481 1.00 65.25 251 ALA A O 1
ATOM 2029 N N . PHE A 1 252 ? 16.213 -23.276 14.083 1.00 71.88 252 PHE A N 1
ATOM 2030 C CA . PHE A 1 252 ? 16.017 -22.134 13.202 1.00 71.88 252 PHE A CA 1
ATOM 2031 C C . PHE A 1 252 ? 15.766 -22.621 11.766 1.00 71.88 252 PHE A C 1
ATOM 2033 O O . PHE A 1 252 ? 16.416 -23.578 11.327 1.00 71.88 252 PHE A O 1
ATOM 2040 N N . PRO A 1 253 ? 14.868 -21.965 11.006 1.00 83.94 253 PRO A N 1
ATOM 2041 C CA . PRO A 1 253 ? 14.655 -22.318 9.612 1.00 83.94 253 PRO A CA 1
ATOM 2042 C C . PRO A 1 253 ? 15.987 -22.335 8.857 1.00 83.94 253 PRO A C 1
ATOM 2044 O O . PRO A 1 253 ? 16.840 -21.464 9.065 1.00 83.94 253 PRO A O 1
ATOM 2047 N N . SER A 1 254 ? 16.158 -23.309 7.959 1.00 90.44 254 SER A N 1
ATOM 2048 C CA . SER A 1 254 ? 17.363 -23.401 7.131 1.00 90.44 254 SER A CA 1
ATOM 2049 C C . SER A 1 254 ? 17.605 -22.095 6.366 1.00 90.44 254 SER A C 1
ATOM 2051 O O . SER A 1 254 ? 16.670 -21.352 6.045 1.00 90.44 254 SER A O 1
ATOM 2053 N N . LEU A 1 255 ? 18.867 -21.804 6.036 1.00 91.69 255 LEU A N 1
ATOM 2054 C CA . LEU A 1 255 ? 19.242 -20.558 5.356 1.00 91.69 255 LEU A CA 1
ATOM 2055 C C . LEU A 1 255 ? 18.445 -20.349 4.057 1.00 91.69 255 LEU A C 1
ATOM 2057 O O . LEU A 1 255 ? 17.976 -19.245 3.770 1.00 91.69 255 LEU A O 1
ATOM 2061 N N . LYS A 1 256 ? 18.230 -21.437 3.309 1.00 93.31 256 LYS A N 1
ATOM 2062 C CA . LYS A 1 256 ? 17.384 -21.479 2.112 1.00 93.31 256 LYS A CA 1
ATOM 2063 C C . LYS A 1 256 ? 15.957 -20.999 2.392 1.00 93.31 256 LYS A C 1
ATOM 2065 O O . LYS A 1 256 ? 15.439 -20.171 1.640 1.00 93.31 256 LYS A O 1
ATOM 2070 N N . GLU A 1 257 ? 15.322 -21.496 3.454 1.00 92.12 257 GLU A N 1
ATOM 2071 C CA . GLU A 1 257 ? 13.945 -21.115 3.783 1.00 92.12 257 GLU A CA 1
ATOM 2072 C C . GLU A 1 257 ? 13.864 -19.664 4.263 1.00 92.12 257 GLU A C 1
ATOM 2074 O O . GLU A 1 257 ? 12.960 -18.934 3.860 1.00 92.12 257 GLU A O 1
ATOM 2079 N N . ARG A 1 258 ? 14.861 -19.185 5.016 1.00 93.44 258 ARG A N 1
ATOM 2080 C CA . ARG A 1 258 ? 14.935 -17.773 5.424 1.00 93.44 258 ARG A CA 1
ATOM 2081 C C . ARG A 1 258 ? 14.970 -16.832 4.216 1.00 93.44 258 ARG A C 1
ATOM 2083 O O . ARG A 1 258 ? 14.189 -15.880 4.155 1.00 93.44 258 ARG A O 1
ATOM 2090 N N . TYR A 1 259 ? 15.789 -17.117 3.196 1.00 95.81 259 TYR A N 1
ATOM 2091 C CA . TYR A 1 259 ? 15.778 -16.330 1.953 1.00 95.81 259 TYR A CA 1
ATOM 2092 C C . TYR A 1 259 ? 14.447 -16.432 1.204 1.00 95.81 259 TYR A C 1
ATOM 2094 O O . TYR A 1 259 ? 13.961 -15.429 0.674 1.00 95.81 259 TYR A O 1
ATOM 2102 N N . ARG A 1 260 ? 13.819 -17.613 1.185 1.00 94.62 260 ARG A N 1
ATOM 2103 C CA . ARG A 1 260 ? 12.499 -17.815 0.572 1.00 94.62 260 ARG A CA 1
ATOM 2104 C C . ARG A 1 260 ? 11.413 -16.973 1.249 1.00 94.62 260 ARG A C 1
ATOM 2106 O O . ARG A 1 260 ? 10.584 -16.381 0.552 1.00 94.62 260 ARG A O 1
ATOM 2113 N N . LEU A 1 261 ? 11.443 -16.860 2.576 1.00 92.44 261 LEU A N 1
ATOM 2114 C CA . LEU A 1 261 ? 10.562 -15.975 3.341 1.00 92.44 261 LEU A CA 1
ATOM 2115 C C . LEU A 1 261 ? 10.862 -14.498 3.038 1.00 92.44 261 LEU A C 1
ATOM 2117 O O . LEU A 1 261 ? 9.940 -13.722 2.766 1.00 92.44 261 LEU A O 1
ATOM 2121 N N . LEU A 1 262 ? 12.145 -14.122 2.980 1.00 94.69 262 LEU A N 1
ATOM 2122 C CA . LEU A 1 262 ? 12.595 -12.758 2.682 1.00 94.69 262 LEU A CA 1
ATOM 2123 C C . LEU A 1 262 ? 12.255 -12.297 1.253 1.00 94.69 262 LEU A C 1
ATOM 2125 O O . LEU A 1 262 ? 12.086 -11.099 1.016 1.00 94.69 262 LEU A O 1
ATOM 2129 N N . LEU A 1 263 ? 12.058 -13.219 0.301 1.00 96.06 263 LEU A N 1
ATOM 2130 C CA . LEU A 1 263 ? 11.604 -12.874 -1.051 1.00 96.06 263 LEU A CA 1
ATOM 2131 C C . LEU A 1 263 ? 10.274 -12.118 -1.055 1.00 96.06 263 LEU A C 1
ATOM 2133 O O . LEU A 1 263 ? 10.062 -11.284 -1.936 1.00 96.06 263 LEU A O 1
ATOM 2137 N N . LYS A 1 264 ? 9.370 -12.390 -0.105 1.00 95.06 264 LYS A N 1
ATOM 2138 C CA . LYS A 1 264 ? 8.065 -11.716 -0.033 1.00 95.06 264 LYS A CA 1
ATOM 2139 C C . LYS A 1 264 ? 8.216 -10.193 0.115 1.00 95.06 264 LYS A C 1
ATOM 2141 O O . LYS A 1 264 ? 7.823 -9.482 -0.810 1.00 95.06 264 LYS A O 1
ATOM 2146 N N . PRO A 1 265 ? 8.801 -9.664 1.206 1.00 95.81 265 PRO A N 1
ATOM 2147 C CA . PRO A 1 265 ? 9.033 -8.227 1.342 1.00 95.81 265 PRO A CA 1
ATOM 2148 C C . PRO A 1 265 ? 9.977 -7.672 0.271 1.00 95.81 265 PRO A C 1
ATOM 2150 O O . PRO A 1 265 ? 9.747 -6.564 -0.209 1.00 95.81 265 PRO A O 1
ATOM 2153 N N . ALA A 1 266 ? 10.992 -8.432 -0.154 1.00 97.31 266 ALA A N 1
ATOM 2154 C CA . ALA A 1 266 ? 11.969 -7.972 -1.139 1.00 97.31 266 ALA A CA 1
ATOM 2155 C C . ALA A 1 266 ? 11.342 -7.699 -2.518 1.00 97.31 266 ALA A C 1
ATOM 2157 O O . ALA A 1 266 ? 11.518 -6.620 -3.086 1.00 97.31 266 ALA A O 1
ATOM 2158 N N . THR A 1 267 ? 10.553 -8.642 -3.038 1.00 97.69 267 THR A N 1
ATOM 2159 C CA . THR A 1 267 ? 9.864 -8.480 -4.331 1.00 97.69 267 THR A CA 1
ATOM 2160 C C . THR A 1 267 ? 8.741 -7.447 -4.264 1.00 97.69 267 THR A C 1
ATOM 2162 O O . THR A 1 267 ? 8.569 -6.689 -5.218 1.00 97.69 267 THR A O 1
ATOM 2165 N N . ARG A 1 268 ? 8.035 -7.337 -3.127 1.00 97.38 268 ARG A N 1
ATOM 2166 C CA . ARG A 1 268 ? 7.049 -6.271 -2.893 1.00 97.38 268 ARG A CA 1
ATOM 2167 C C . ARG A 1 268 ? 7.687 -4.887 -2.978 1.00 97.38 268 ARG A C 1
ATOM 2169 O O . ARG A 1 268 ? 7.164 -4.009 -3.662 1.00 97.38 268 ARG A O 1
ATOM 2176 N N . TRP A 1 269 ? 8.814 -4.697 -2.296 1.00 97.50 269 TRP A N 1
ATOM 2177 C CA . TRP A 1 269 ? 9.567 -3.447 -2.336 1.00 97.50 269 TRP A CA 1
ATOM 2178 C C . TRP A 1 269 ? 10.026 -3.119 -3.760 1.00 97.50 269 TRP A C 1
ATOM 2180 O O . TRP A 1 269 ? 9.780 -2.014 -4.246 1.00 97.50 269 TRP A O 1
ATOM 2190 N N . LEU A 1 270 ? 10.616 -4.099 -4.454 1.00 97.94 270 LEU A N 1
ATOM 2191 C CA . LEU A 1 270 ? 11.118 -3.917 -5.814 1.00 97.94 270 LEU A CA 1
ATOM 2192 C C . LEU A 1 270 ? 9.993 -3.534 -6.789 1.00 97.94 270 LEU A C 1
ATOM 2194 O O . LEU A 1 270 ? 10.163 -2.607 -7.576 1.00 97.94 270 LEU A O 1
ATOM 2198 N N . ALA A 1 271 ? 8.825 -4.181 -6.706 1.00 97.75 271 ALA A N 1
ATOM 2199 C CA . ALA A 1 271 ? 7.663 -3.837 -7.530 1.00 97.75 271 ALA A CA 1
ATOM 2200 C C . ALA A 1 271 ? 7.231 -2.372 -7.347 1.00 97.75 271 ALA A C 1
ATOM 2202 O O . ALA A 1 271 ? 6.924 -1.682 -8.324 1.00 97.75 271 ALA A O 1
ATOM 2203 N N . ILE A 1 272 ? 7.224 -1.890 -6.101 1.00 96.94 272 ILE A N 1
ATOM 2204 C CA . ILE A 1 272 ? 6.864 -0.509 -5.777 1.00 96.94 272 ILE A CA 1
ATOM 2205 C C . ILE A 1 272 ? 7.912 0.475 -6.318 1.00 96.94 272 ILE A C 1
ATOM 2207 O O . ILE A 1 272 ? 7.548 1.459 -6.961 1.00 96.94 272 ILE A O 1
ATOM 2211 N N . GLU A 1 273 ? 9.204 0.206 -6.116 1.00 96.00 273 GLU A N 1
ATOM 2212 C CA . GLU A 1 273 ? 10.288 1.080 -6.585 1.00 96.00 273 GLU A CA 1
ATOM 2213 C C . GLU A 1 273 ? 10.353 1.157 -8.121 1.00 96.00 273 GLU A C 1
ATOM 2215 O O . GLU A 1 273 ? 10.542 2.244 -8.671 1.00 96.00 273 GLU A O 1
ATOM 2220 N N . LEU A 1 274 ? 10.143 0.042 -8.830 1.00 94.94 274 LEU A N 1
ATOM 2221 C CA . LEU A 1 274 ? 10.066 0.031 -10.296 1.00 94.94 274 LEU A CA 1
ATOM 2222 C C . LEU A 1 274 ? 8.893 0.885 -10.799 1.00 94.94 274 LEU A C 1
ATOM 2224 O O . LEU A 1 274 ? 9.079 1.746 -11.660 1.00 94.94 274 LEU A O 1
ATOM 2228 N N . SER A 1 275 ? 7.712 0.716 -10.196 1.00 93.69 275 SER A N 1
ATOM 2229 C CA . SER A 1 275 ? 6.511 1.492 -10.540 1.00 93.69 275 SER A CA 1
ATOM 2230 C C . SER A 1 275 ? 6.703 2.989 -10.276 1.00 93.69 275 SER A C 1
ATOM 2232 O O . SER A 1 275 ? 6.278 3.837 -11.060 1.00 93.69 275 SER A O 1
ATOM 2234 N N . ARG A 1 276 ? 7.397 3.339 -9.187 1.00 92.81 276 ARG A N 1
ATOM 2235 C CA . ARG A 1 276 ? 7.753 4.727 -8.872 1.00 92.81 276 ARG A CA 1
ATOM 2236 C C . ARG A 1 276 ? 8.642 5.343 -9.930 1.00 92.81 276 ARG A C 1
ATOM 2238 O O . ARG A 1 276 ? 8.379 6.465 -10.356 1.00 92.81 276 ARG A O 1
ATOM 2245 N N . ARG A 1 277 ? 9.703 4.642 -10.332 1.00 89.50 277 ARG A N 1
ATOM 2246 C CA . ARG A 1 277 ? 10.635 5.140 -11.349 1.00 89.50 277 ARG A CA 1
ATOM 2247 C C . ARG A 1 277 ? 9.921 5.413 -12.659 1.00 89.50 277 ARG A C 1
ATOM 2249 O O . ARG A 1 277 ? 10.141 6.469 -13.242 1.00 89.50 277 ARG A O 1
ATOM 2256 N N . GLU A 1 278 ? 9.032 4.515 -13.071 1.00 87.00 278 GLU A N 1
ATOM 2257 C CA . GLU A 1 278 ? 8.202 4.719 -14.256 1.00 87.00 278 GLU A CA 1
ATOM 2258 C C . GLU A 1 278 ? 7.329 5.975 -14.121 1.00 87.00 278 GLU A C 1
ATOM 2260 O O . GLU A 1 278 ? 7.351 6.844 -14.995 1.00 87.00 278 GLU A O 1
ATOM 2265 N N . MET A 1 279 ? 6.623 6.128 -12.997 1.00 87.00 279 MET A N 1
ATOM 2266 C CA . MET A 1 279 ? 5.740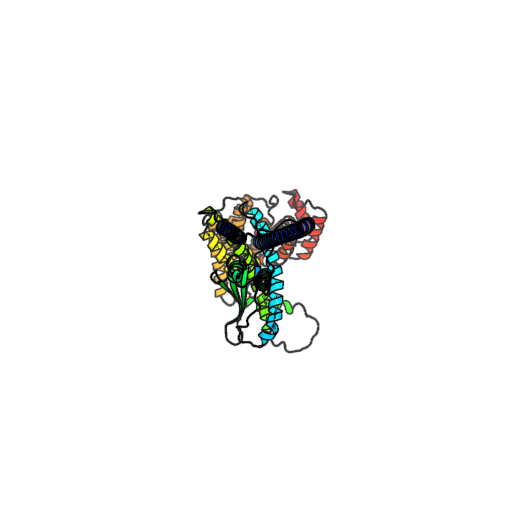 7.273 -12.762 1.00 87.00 279 MET A CA 1
ATOM 2267 C C . MET A 1 279 ? 6.502 8.609 -12.724 1.00 87.00 279 MET A C 1
ATOM 2269 O O . MET A 1 279 ? 6.027 9.612 -13.259 1.00 87.00 279 MET A O 1
ATOM 2273 N N . VAL A 1 280 ? 7.700 8.631 -12.129 1.00 86.31 280 VAL A N 1
ATOM 2274 C CA . VAL A 1 280 ? 8.573 9.816 -12.081 1.00 86.31 280 VAL A CA 1
ATOM 2275 C C . VAL A 1 280 ? 9.170 10.127 -13.455 1.00 86.31 280 VAL A C 1
ATOM 2277 O O . VAL A 1 280 ? 9.213 11.293 -13.849 1.00 86.31 280 VAL A O 1
ATOM 2280 N N . ALA A 1 281 ? 9.613 9.113 -14.202 1.00 82.44 281 ALA A N 1
ATOM 2281 C CA . ALA A 1 281 ? 10.176 9.289 -15.541 1.00 82.44 281 ALA A CA 1
ATOM 2282 C C . ALA A 1 281 ? 9.133 9.790 -16.549 1.00 82.44 281 ALA A C 1
ATOM 2284 O O . ALA A 1 281 ? 9.473 10.505 -17.490 1.00 82.44 281 ALA A O 1
ATOM 2285 N N . ALA A 1 282 ? 7.861 9.450 -16.338 1.00 79.75 282 ALA A N 1
ATOM 2286 C CA . ALA A 1 282 ? 6.780 9.842 -17.225 1.00 79.75 282 ALA A CA 1
ATOM 2287 C C . ALA A 1 282 ? 6.197 11.240 -16.955 1.00 79.75 282 ALA A C 1
ATOM 2289 O O . ALA A 1 282 ? 5.303 11.685 -17.680 1.00 79.75 282 ALA A O 1
ATOM 2290 N N . VAL A 1 283 ? 6.701 11.960 -15.944 1.00 79.88 283 VAL A N 1
ATOM 2291 C CA . VAL A 1 283 ? 6.356 13.370 -15.723 1.00 79.88 283 VAL A CA 1
ATOM 2292 C C . VAL A 1 283 ? 6.733 14.160 -16.986 1.00 79.88 283 VAL A C 1
ATOM 2294 O O . VAL A 1 283 ? 7.914 14.187 -17.347 1.00 79.88 283 VAL A O 1
ATOM 2297 N N . PRO A 1 284 ? 5.785 14.834 -17.668 1.00 79.50 284 PRO A N 1
ATOM 2298 C CA . PRO A 1 284 ? 6.109 15.545 -18.897 1.00 79.50 284 PRO A CA 1
ATOM 2299 C C . PRO A 1 284 ? 7.174 16.618 -18.658 1.00 79.50 284 PRO A C 1
ATOM 2301 O O . PRO A 1 284 ? 7.098 17.365 -17.684 1.00 79.50 284 PRO A O 1
ATOM 2304 N N . GLN A 1 285 ? 8.139 16.750 -19.571 1.00 79.25 285 GLN A N 1
ATOM 2305 C CA . GLN A 1 285 ? 9.243 17.709 -19.414 1.00 79.25 285 GLN A CA 1
ATOM 2306 C C . GLN A 1 285 ? 8.772 19.165 -19.279 1.00 79.25 285 GLN A C 1
ATOM 2308 O O . GLN A 1 285 ? 9.473 19.970 -18.678 1.00 79.25 285 GLN A O 1
ATOM 2313 N N . PHE A 1 286 ? 7.581 19.495 -19.793 1.00 82.62 286 PHE A N 1
ATOM 2314 C CA . PHE A 1 286 ? 6.979 20.827 -19.693 1.00 82.62 286 PHE A CA 1
ATOM 2315 C C . PHE A 1 286 ? 6.248 21.098 -18.361 1.00 82.62 286 PHE A C 1
ATOM 2317 O O . PHE A 1 286 ? 5.725 22.194 -18.151 1.00 82.62 286 PHE A O 1
ATOM 2324 N N . TYR A 1 287 ? 6.182 20.123 -17.446 1.00 81.81 287 TYR A N 1
ATOM 2325 C CA . TYR A 1 287 ? 5.752 20.376 -16.072 1.00 81.81 287 TYR A CA 1
ATOM 2326 C C . TYR A 1 287 ? 6.879 21.097 -15.327 1.00 81.81 287 TYR A C 1
ATOM 2328 O O . TYR A 1 287 ? 7.885 20.492 -14.963 1.00 81.81 287 TYR A O 1
ATOM 2336 N N . PHE A 1 288 ? 6.697 22.391 -15.064 1.00 88.06 288 PHE A N 1
ATOM 2337 C CA . PHE A 1 288 ? 7.685 23.228 -14.376 1.00 88.06 288 PHE A CA 1
ATOM 2338 C C . PHE A 1 288 ? 7.171 23.784 -13.038 1.00 88.06 288 PHE A C 1
ATOM 2340 O O . PHE A 1 288 ? 5.964 23.849 -12.776 1.00 88.06 288 PHE A O 1
ATOM 2347 N N . GLY A 1 289 ? 8.116 24.193 -12.185 1.00 91.31 289 GLY A N 1
ATOM 2348 C CA . GLY A 1 289 ? 7.868 24.911 -10.932 1.00 91.31 289 GLY A CA 1
ATOM 2349 C C . GLY A 1 289 ? 6.887 24.205 -9.990 1.00 91.31 289 GLY A C 1
ATOM 2350 O O . GLY A 1 289 ? 6.957 22.994 -9.775 1.00 91.31 289 GLY A O 1
ATOM 2351 N N . LYS A 1 290 ? 5.932 24.974 -9.451 1.00 92.06 290 LYS A N 1
ATOM 2352 C CA . LYS A 1 290 ? 4.958 24.509 -8.447 1.00 92.06 290 LYS A CA 1
ATOM 2353 C C . LYS A 1 290 ? 4.096 23.333 -8.919 1.00 92.06 290 LYS A C 1
ATOM 2355 O O . LYS A 1 290 ? 3.744 22.483 -8.108 1.00 92.06 290 LYS A O 1
ATOM 2360 N N . LYS A 1 291 ? 3.763 23.251 -10.216 1.00 90.25 291 LYS A N 1
ATOM 2361 C CA . LYS A 1 291 ? 2.967 22.133 -10.762 1.00 90.25 291 LYS A CA 1
ATOM 2362 C C . LYS A 1 291 ? 3.741 20.819 -10.697 1.00 90.25 291 LYS A C 1
ATOM 2364 O O . LYS A 1 291 ? 3.176 19.805 -10.297 1.00 90.25 291 LYS A O 1
ATOM 2369 N N . ARG A 1 292 ? 5.032 20.850 -11.046 1.00 89.81 292 ARG A N 1
ATOM 2370 C CA . ARG A 1 292 ? 5.917 19.683 -10.944 1.00 89.81 292 ARG A CA 1
ATOM 2371 C C . ARG A 1 292 ? 6.102 19.256 -9.493 1.00 89.81 292 ARG A C 1
ATOM 2373 O O . ARG A 1 292 ? 5.928 18.080 -9.206 1.00 89.81 292 ARG A O 1
ATOM 2380 N N . MET A 1 293 ? 6.371 20.206 -8.593 1.00 92.75 293 MET A N 1
ATOM 2381 C CA . MET A 1 293 ? 6.521 19.928 -7.158 1.00 92.75 293 MET A CA 1
ATOM 2382 C C . MET A 1 293 ? 5.256 19.306 -6.561 1.00 92.75 293 MET A C 1
ATOM 2384 O O . MET A 1 293 ? 5.342 18.289 -5.884 1.00 92.75 293 MET A O 1
ATOM 2388 N N . ARG A 1 294 ? 4.070 19.853 -6.866 1.00 92.94 294 ARG A N 1
ATOM 2389 C CA . ARG A 1 294 ? 2.793 19.292 -6.401 1.00 92.94 294 ARG A CA 1
ATOM 2390 C C . ARG A 1 294 ? 2.569 17.873 -6.918 1.00 92.94 294 ARG A C 1
ATOM 2392 O O . ARG A 1 294 ? 2.161 17.014 -6.147 1.00 92.94 294 ARG A O 1
ATOM 2399 N N . TYR A 1 295 ? 2.853 17.619 -8.194 1.00 91.00 295 TYR A N 1
ATOM 2400 C CA . TYR A 1 295 ? 2.715 16.275 -8.753 1.00 91.00 295 TYR A CA 1
ATOM 2401 C C . TYR A 1 295 ? 3.717 15.293 -8.130 1.00 91.00 295 TYR A C 1
ATOM 2403 O O . TYR A 1 295 ? 3.338 14.199 -7.735 1.00 91.00 295 TYR A O 1
ATOM 2411 N N . GLN A 1 296 ? 4.975 15.699 -7.938 1.00 92.50 296 GLN A N 1
ATOM 2412 C CA . GLN A 1 296 ? 5.966 14.889 -7.222 1.00 92.50 296 GLN A CA 1
ATOM 2413 C C . GLN A 1 296 ? 5.544 14.613 -5.773 1.00 92.50 296 GLN A C 1
ATOM 2415 O O . GLN A 1 296 ? 5.686 13.486 -5.309 1.00 92.50 296 GLN A O 1
ATOM 2420 N N . ALA A 1 297 ? 4.960 15.594 -5.078 1.00 95.38 297 ALA A N 1
ATOM 2421 C CA . ALA A 1 297 ? 4.404 15.386 -3.745 1.00 95.38 297 ALA A CA 1
ATOM 2422 C C . ALA A 1 297 ? 3.287 14.331 -3.767 1.00 95.38 297 ALA A C 1
ATOM 2424 O O . ALA A 1 297 ? 3.258 13.454 -2.908 1.00 95.38 297 ALA A O 1
ATOM 2425 N N . GLN A 1 298 ? 2.397 14.373 -4.766 1.00 94.19 298 GLN A N 1
ATOM 2426 C CA . GLN A 1 298 ? 1.332 13.380 -4.942 1.00 94.19 298 GLN A CA 1
ATOM 2427 C C . GLN A 1 298 ? 1.884 11.974 -5.189 1.00 94.19 298 GLN A C 1
ATOM 2429 O O . GLN A 1 298 ? 1.396 11.029 -4.573 1.00 94.19 298 GLN A O 1
ATOM 2434 N N . ILE A 1 299 ? 2.930 11.850 -6.015 1.00 93.88 299 ILE A N 1
ATOM 2435 C CA . ILE A 1 299 ? 3.654 10.591 -6.241 1.00 93.88 299 ILE A CA 1
ATOM 2436 C C . ILE A 1 299 ? 4.195 10.049 -4.914 1.00 93.88 299 ILE A C 1
ATOM 2438 O O . ILE A 1 299 ? 3.924 8.902 -4.563 1.00 93.88 299 ILE A O 1
ATOM 2442 N N . HIS A 1 300 ? 4.928 10.869 -4.160 1.00 96.81 300 HIS A N 1
ATOM 2443 C CA . HIS A 1 300 ? 5.483 10.462 -2.872 1.00 96.81 300 HIS A CA 1
ATOM 2444 C C . HIS A 1 300 ? 4.388 10.036 -1.892 1.00 96.81 300 HIS A C 1
ATOM 2446 O O . HIS A 1 300 ? 4.445 8.935 -1.360 1.00 96.81 300 HIS A O 1
ATOM 2452 N N . ASN A 1 301 ? 3.329 10.831 -1.732 1.00 97.50 301 ASN A N 1
ATOM 2453 C CA . ASN A 1 301 ? 2.207 10.469 -0.870 1.00 97.50 301 ASN A CA 1
ATOM 2454 C C . ASN A 1 301 ? 1.545 9.144 -1.294 1.00 97.50 301 ASN A C 1
ATOM 2456 O O . ASN A 1 301 ? 1.257 8.299 -0.454 1.00 97.50 301 ASN A O 1
ATOM 2460 N N . PHE A 1 302 ? 1.334 8.921 -2.591 1.00 96.56 302 PHE A N 1
ATOM 2461 C CA . PHE A 1 302 ? 0.776 7.662 -3.086 1.00 96.56 302 PHE A CA 1
ATOM 2462 C C . PHE A 1 302 ? 1.658 6.459 -2.729 1.00 96.56 302 PHE A C 1
ATOM 2464 O O . PHE A 1 302 ? 1.168 5.457 -2.203 1.00 96.56 302 PHE A O 1
ATOM 2471 N N . PHE A 1 303 ? 2.966 6.559 -2.966 1.00 97.19 303 PHE A N 1
ATOM 2472 C CA . PHE A 1 303 ? 3.887 5.477 -2.636 1.00 97.19 303 PHE A CA 1
ATOM 2473 C C . PHE A 1 303 ? 4.069 5.278 -1.129 1.00 97.19 303 PHE A C 1
ATOM 2475 O O . PHE A 1 303 ? 4.173 4.132 -0.692 1.00 97.19 303 PHE A O 1
ATOM 2482 N N . GLY A 1 304 ? 3.988 6.349 -0.337 1.00 97.88 304 GLY A N 1
ATOM 2483 C CA . GLY A 1 304 ? 3.928 6.267 1.118 1.00 97.88 304 GLY A CA 1
ATOM 2484 C C . GLY A 1 304 ? 2.730 5.440 1.589 1.00 97.88 304 GLY A C 1
ATOM 2485 O O . GLY A 1 304 ? 2.896 4.517 2.384 1.00 97.88 304 GLY A O 1
ATOM 2486 N N . VAL A 1 305 ? 1.541 5.664 1.015 1.00 96.69 305 VAL A N 1
ATOM 2487 C CA . VAL A 1 305 ? 0.342 4.853 1.303 1.00 96.69 305 VAL A CA 1
ATOM 2488 C C . VAL A 1 305 ? 0.535 3.392 0.881 1.00 96.69 305 VAL A C 1
ATOM 2490 O O . VAL A 1 305 ? 0.161 2.484 1.623 1.00 96.69 305 VAL A O 1
ATOM 2493 N N . LEU A 1 306 ? 1.143 3.125 -0.282 1.00 96.44 306 LEU A N 1
ATOM 2494 C CA . LEU A 1 306 ? 1.416 1.750 -0.722 1.00 96.44 306 LEU A CA 1
ATOM 2495 C C . LEU A 1 306 ? 2.383 1.012 0.208 1.00 96.44 306 LEU A C 1
ATOM 2497 O O . LEU A 1 306 ? 2.186 -0.179 0.471 1.00 96.44 306 LEU A O 1
ATOM 2501 N N . TYR A 1 307 ? 3.415 1.695 0.699 1.00 97.50 307 TYR A N 1
ATOM 2502 C CA . TYR A 1 307 ? 4.326 1.130 1.683 1.00 97.50 307 TYR A CA 1
ATOM 2503 C C . TYR A 1 307 ? 3.638 0.916 3.026 1.00 97.50 307 TYR A C 1
ATOM 2505 O O . TYR A 1 307 ? 3.728 -0.186 3.562 1.00 97.50 307 TYR A O 1
ATOM 2513 N N . TYR A 1 308 ? 2.871 1.890 3.516 1.00 96.31 308 TYR A N 1
ATOM 2514 C CA . TYR A 1 308 ? 2.094 1.745 4.746 1.00 96.31 308 TYR A CA 1
ATOM 2515 C C . TYR A 1 308 ? 1.159 0.530 4.684 1.00 96.31 308 TYR A C 1
ATOM 2517 O O . TYR A 1 308 ? 1.223 -0.337 5.551 1.00 96.31 308 TYR A O 1
ATOM 2525 N N . ALA A 1 309 ? 0.400 0.377 3.595 1.00 93.44 309 ALA A N 1
ATOM 2526 C CA . ALA A 1 309 ? -0.474 -0.777 3.378 1.00 93.44 309 ALA A CA 1
ATOM 2527 C C . ALA A 1 309 ? 0.282 -2.118 3.269 1.00 93.44 309 ALA A C 1
ATOM 2529 O O . ALA A 1 309 ? -0.307 -3.181 3.457 1.00 93.44 309 ALA A O 1
ATOM 2530 N N . SER A 1 310 ? 1.578 -2.094 2.943 1.00 94.00 310 SER A N 1
ATOM 2531 C CA . SER A 1 310 ? 2.413 -3.299 2.868 1.00 94.00 310 SER A CA 1
ATOM 2532 C C . SER A 1 310 ? 2.994 -3.687 4.232 1.00 94.00 310 SER A C 1
ATOM 2534 O O . SER A 1 310 ? 3.291 -4.862 4.446 1.00 94.00 310 SER A O 1
ATOM 2536 N N . ALA A 1 311 ? 3.129 -2.741 5.166 1.00 92.38 311 ALA A N 1
ATOM 2537 C CA . ALA A 1 311 ? 3.815 -2.953 6.438 1.00 92.38 311 ALA A CA 1
ATOM 2538 C C . ALA A 1 311 ? 3.215 -4.067 7.318 1.00 92.38 311 ALA A C 1
ATOM 2540 O O . ALA A 1 311 ? 3.998 -4.900 7.778 1.00 92.38 311 ALA A O 1
ATOM 2541 N N . PRO A 1 312 ? 1.881 -4.200 7.487 1.00 86.81 312 PRO A N 1
ATOM 2542 C CA . PRO A 1 312 ? 1.315 -5.269 8.315 1.00 86.81 312 PRO A CA 1
ATOM 2543 C C . PRO A 1 312 ? 1.655 -6.686 7.831 1.00 86.81 312 PRO A C 1
ATOM 2545 O O . PRO A 1 312 ? 1.733 -7.609 8.628 1.00 86.81 312 PRO A O 1
ATOM 2548 N N . THR A 1 313 ? 1.871 -6.871 6.525 1.00 86.12 313 THR A N 1
ATOM 2549 C CA . THR A 1 313 ? 2.061 -8.198 5.904 1.00 86.12 313 THR A CA 1
ATOM 2550 C C . THR A 1 313 ? 3.496 -8.488 5.462 1.00 86.12 313 THR A C 1
ATOM 2552 O O . THR A 1 313 ? 3.794 -9.622 5.068 1.00 86.12 313 THR A O 1
ATOM 2555 N N . HIS A 1 314 ? 4.363 -7.470 5.485 1.00 86.94 314 HIS A N 1
ATOM 2556 C CA . HIS A 1 314 ? 5.745 -7.525 4.997 1.00 86.94 314 HIS A CA 1
ATOM 2557 C C . HIS A 1 314 ? 6.773 -6.995 6.015 1.00 86.94 314 HIS A C 1
ATOM 2559 O O . HIS A 1 314 ? 7.976 -7.085 5.770 1.00 86.94 314 HIS A O 1
ATOM 2565 N N . GLY A 1 315 ? 6.322 -6.472 7.158 1.00 85.50 315 GLY A N 1
ATOM 2566 C CA . GLY A 1 315 ? 7.159 -6.098 8.295 1.00 85.50 315 GLY A CA 1
ATOM 2567 C C . GLY A 1 315 ? 7.452 -4.599 8.420 1.00 85.50 315 GLY A C 1
ATOM 2568 O O . GLY A 1 315 ? 7.200 -3.787 7.526 1.00 85.50 315 GLY A O 1
ATOM 2569 N N . PHE A 1 316 ? 8.050 -4.239 9.560 1.00 85.94 316 PHE A N 1
ATOM 2570 C CA . PHE A 1 316 ? 8.264 -2.853 10.008 1.00 85.94 316 PHE A CA 1
ATOM 2571 C C . PHE A 1 316 ? 9.120 -1.989 9.081 1.00 85.94 316 PHE A C 1
ATOM 2573 O O . PHE A 1 316 ? 9.023 -0.762 9.103 1.00 85.94 316 PHE A O 1
ATOM 2580 N N . PHE A 1 317 ? 9.954 -2.626 8.265 1.00 89.25 317 PHE A N 1
ATOM 2581 C CA . PHE A 1 317 ? 10.766 -1.979 7.245 1.00 89.25 317 PHE A CA 1
ATOM 2582 C C . PHE A 1 317 ? 9.945 -1.028 6.352 1.00 89.25 317 PHE A C 1
ATOM 2584 O O . PHE A 1 317 ? 10.371 0.093 6.068 1.00 89.25 317 PHE A O 1
ATOM 2591 N N . PHE A 1 318 ? 8.729 -1.432 5.986 1.00 93.69 318 PHE A N 1
ATOM 2592 C CA . PHE A 1 318 ? 7.849 -0.644 5.131 1.00 93.69 318 PHE A CA 1
ATOM 2593 C C . PHE A 1 318 ? 7.310 0.627 5.804 1.00 93.69 318 PHE A C 1
ATOM 2595 O O . PHE A 1 318 ? 7.059 1.606 5.106 1.00 93.69 318 PHE A O 1
ATOM 2602 N N . TYR A 1 319 ? 7.208 0.683 7.139 1.00 93.88 319 TYR A N 1
ATOM 2603 C CA . TYR A 1 319 ? 6.854 1.934 7.823 1.00 93.88 319 TYR A CA 1
ATOM 2604 C C . TYR A 1 319 ? 7.916 3.007 7.632 1.00 93.88 319 TYR A C 1
ATOM 2606 O O . TYR A 1 319 ? 7.575 4.169 7.442 1.00 93.88 319 TYR A O 1
ATOM 2614 N N . LYS A 1 320 ? 9.202 2.632 7.676 1.00 94.12 320 LYS A N 1
ATOM 2615 C CA . LYS A 1 320 ? 10.299 3.588 7.484 1.00 94.12 320 LYS A CA 1
ATOM 2616 C C . LYS A 1 320 ? 10.216 4.227 6.098 1.00 94.12 320 LYS A C 1
ATOM 2618 O O . LYS A 1 320 ? 10.245 5.446 5.995 1.00 94.12 320 LYS A O 1
ATOM 2623 N N . LEU A 1 321 ? 10.041 3.407 5.065 1.00 95.69 321 LEU A N 1
ATOM 2624 C CA . LEU A 1 321 ? 9.885 3.888 3.693 1.00 95.69 321 LEU A CA 1
ATOM 2625 C C . LEU A 1 321 ? 8.663 4.793 3.522 1.00 95.69 321 LEU A C 1
ATOM 2627 O O . LEU A 1 321 ? 8.737 5.817 2.852 1.00 95.69 321 LEU A O 1
ATOM 2631 N N . ALA A 1 322 ? 7.544 4.426 4.144 1.00 97.50 322 ALA A N 1
ATOM 2632 C CA . ALA A 1 322 ? 6.334 5.226 4.083 1.00 97.50 322 ALA A CA 1
ATOM 2633 C C . ALA A 1 322 ? 6.508 6.599 4.762 1.00 97.50 322 ALA A C 1
ATOM 2635 O O . ALA A 1 322 ? 6.087 7.611 4.209 1.00 97.50 322 ALA A O 1
ATOM 2636 N N . ILE A 1 323 ? 7.192 6.645 5.913 1.00 97.62 323 ILE A N 1
ATOM 2637 C CA . ILE A 1 323 ? 7.556 7.894 6.601 1.00 97.62 323 ILE A CA 1
ATOM 2638 C C . ILE A 1 323 ? 8.436 8.773 5.705 1.00 97.62 323 ILE A C 1
ATOM 2640 O O . ILE A 1 323 ? 8.146 9.958 5.558 1.00 97.62 323 ILE A O 1
ATOM 2644 N N . GLU A 1 324 ? 9.479 8.201 5.094 1.00 97.25 324 GLU A N 1
ATOM 2645 C CA . GLU A 1 324 ? 10.387 8.927 4.193 1.00 97.25 324 GLU A CA 1
ATOM 2646 C C . GLU A 1 324 ? 9.623 9.567 3.023 1.00 97.25 324 GLU A C 1
ATOM 2648 O O . GLU A 1 324 ? 9.828 10.740 2.706 1.00 97.25 324 GLU A O 1
ATOM 2653 N N . ASP A 1 325 ? 8.691 8.830 2.416 1.00 98.06 325 ASP A N 1
ATOM 2654 C CA . ASP A 1 325 ? 7.861 9.346 1.330 1.00 98.06 325 ASP A CA 1
ATOM 2655 C C . ASP A 1 325 ? 6.891 10.441 1.785 1.00 98.06 325 ASP A C 1
ATOM 2657 O O . ASP A 1 325 ? 6.759 11.464 1.112 1.00 98.06 325 ASP A O 1
ATOM 2661 N N . PHE A 1 326 ? 6.228 10.292 2.932 1.00 98.56 326 PHE A N 1
ATOM 2662 C CA . PHE A 1 326 ? 5.353 11.354 3.432 1.00 98.56 326 PHE A CA 1
ATOM 2663 C C . PHE A 1 326 ? 6.134 12.619 3.784 1.00 98.56 326 PHE A C 1
ATOM 2665 O O . PHE A 1 326 ? 5.711 13.713 3.417 1.00 98.56 326 PHE A O 1
ATOM 2672 N N . GLN A 1 327 ? 7.314 12.491 4.390 1.00 98.50 327 GLN A N 1
ATOM 2673 C CA . GLN A 1 327 ? 8.199 13.628 4.654 1.00 98.50 327 GLN A CA 1
ATOM 2674 C C . GLN A 1 327 ? 8.665 14.313 3.362 1.00 98.50 327 GLN A C 1
ATOM 2676 O O . GLN A 1 327 ? 8.679 15.546 3.286 1.00 98.50 327 GLN A O 1
ATOM 2681 N N . ALA A 1 328 ? 8.984 13.544 2.317 1.00 98.00 328 ALA A N 1
ATOM 2682 C CA . ALA A 1 328 ? 9.288 14.099 1.000 1.00 98.00 328 ALA A CA 1
ATOM 2683 C C . ALA A 1 328 ? 8.080 14.848 0.404 1.00 98.00 328 ALA A C 1
ATOM 2685 O O . ALA A 1 328 ? 8.233 15.961 -0.106 1.00 98.00 328 ALA A O 1
ATOM 2686 N N . ALA A 1 329 ? 6.866 14.298 0.524 1.00 98.12 329 ALA A N 1
ATOM 2687 C CA . ALA A 1 329 ? 5.642 14.958 0.071 1.00 98.12 329 ALA A CA 1
ATOM 2688 C C . ALA A 1 329 ? 5.368 16.277 0.820 1.00 98.12 329 ALA A C 1
ATOM 2690 O O . ALA A 1 329 ? 5.046 17.278 0.177 1.00 98.12 329 ALA A O 1
ATOM 2691 N N . ILE A 1 330 ? 5.557 16.304 2.146 1.00 98.50 330 ILE A N 1
ATOM 2692 C CA . ILE A 1 330 ? 5.437 17.510 2.988 1.00 98.50 330 ILE A CA 1
ATOM 2693 C C . ILE A 1 330 ? 6.474 18.557 2.572 1.00 98.50 330 ILE A C 1
ATOM 2695 O O . ILE A 1 330 ? 6.139 19.727 2.410 1.00 98.50 330 ILE A O 1
ATOM 2699 N N . THR A 1 331 ? 7.719 18.142 2.331 1.00 98.25 331 THR A N 1
ATOM 2700 C CA . THR A 1 331 ? 8.800 19.048 1.907 1.00 98.25 331 THR A CA 1
ATOM 2701 C C . THR A 1 331 ? 8.477 19.726 0.572 1.00 98.25 331 THR A C 1
ATOM 2703 O O . THR A 1 331 ? 8.712 20.919 0.396 1.00 98.25 331 THR A O 1
ATOM 2706 N N . LEU A 1 332 ? 7.899 18.977 -0.371 1.00 97.12 332 LEU A N 1
ATOM 2707 C CA . LEU A 1 332 ? 7.508 19.484 -1.688 1.00 97.12 332 LEU A CA 1
ATOM 2708 C C . LEU A 1 332 ? 6.227 20.332 -1.657 1.00 97.12 332 LEU A C 1
ATOM 2710 O O . LEU A 1 332 ? 6.072 21.244 -2.475 1.00 97.12 332 LEU A O 1
ATOM 2714 N N . CYS A 1 333 ? 5.285 20.027 -0.761 1.00 97.75 333 CYS A N 1
ATOM 2715 C CA . CYS A 1 333 ? 4.006 20.722 -0.653 1.00 97.75 333 CYS A CA 1
ATOM 2716 C C . CYS A 1 333 ? 3.561 20.871 0.817 1.00 97.75 333 CYS A C 1
ATOM 2718 O O . CYS A 1 333 ? 2.656 20.164 1.262 1.00 97.75 333 CYS A O 1
ATOM 2720 N N . PRO A 1 334 ? 4.134 21.829 1.570 1.00 97.75 334 PRO A N 1
ATOM 2721 C CA . PRO A 1 334 ? 3.938 21.915 3.018 1.00 97.75 334 PRO A CA 1
ATOM 2722 C C . PRO A 1 334 ? 2.513 22.291 3.424 1.00 97.75 334 PRO A C 1
ATOM 2724 O O . PRO A 1 334 ? 2.108 22.003 4.537 1.00 97.75 334 PRO A O 1
ATOM 2727 N N . ASN A 1 335 ? 1.722 22.905 2.540 1.00 97.38 335 ASN A N 1
ATOM 2728 C CA . ASN A 1 335 ? 0.335 23.284 2.835 1.00 97.38 335 ASN A CA 1
ATOM 2729 C C . ASN A 1 335 ? -0.681 22.171 2.524 1.00 97.38 335 ASN A C 1
ATOM 2731 O O . ASN A 1 335 ? -1.883 22.396 2.632 1.00 97.38 335 ASN A O 1
ATOM 2735 N N . TRP A 1 336 ? -0.233 20.983 2.111 1.00 97.75 336 TRP A N 1
ATOM 2736 C CA . TRP A 1 336 ? -1.121 19.866 1.808 1.00 97.75 336 TRP A CA 1
ATOM 2737 C C . TRP A 1 336 ? -1.333 18.993 3.049 1.00 97.75 336 TRP A C 1
ATOM 2739 O O . TRP A 1 336 ? -0.385 18.433 3.587 1.00 97.75 336 TRP A O 1
ATOM 2749 N N . TYR A 1 337 ? -2.582 18.875 3.511 1.00 98.25 337 TYR A N 1
ATOM 2750 C CA . TYR A 1 337 ? -2.894 18.185 4.769 1.00 98.25 337 TYR A CA 1
ATOM 2751 C C . TYR A 1 337 ? -2.671 16.664 4.725 1.00 98.25 337 TYR A C 1
ATOM 2753 O O . TYR A 1 337 ? -2.325 16.071 5.740 1.00 98.25 337 TYR A O 1
ATOM 2761 N N . GLN A 1 338 ? -2.874 16.024 3.571 1.00 97.75 338 GLN A N 1
ATOM 2762 C CA . GLN A 1 338 ? -3.004 14.566 3.505 1.00 97.75 338 GLN A CA 1
ATOM 2763 C C . GLN A 1 338 ? -1.710 13.798 3.837 1.00 97.75 338 GLN A C 1
ATOM 2765 O O . GLN A 1 338 ? -1.794 12.802 4.550 1.00 97.75 338 GLN A O 1
ATOM 2770 N N . PRO A 1 339 ? -0.507 14.250 3.428 1.00 98.56 339 PRO A N 1
ATOM 2771 C CA . PRO A 1 339 ? 0.738 13.660 3.916 1.00 98.56 339 PRO A CA 1
ATOM 2772 C C . PRO A 1 339 ? 0.916 13.739 5.438 1.00 98.56 339 PRO A C 1
ATOM 2774 O O . PRO A 1 339 ? 1.475 12.814 6.016 1.00 98.56 339 PRO A O 1
ATOM 2777 N N . HIS A 1 340 ? 0.433 14.806 6.091 1.00 98.69 340 HIS A N 1
ATOM 2778 C CA . HIS A 1 340 ? 0.476 14.922 7.554 1.00 98.69 340 HIS A CA 1
ATOM 2779 C C . HIS A 1 340 ? -0.467 13.916 8.219 1.00 98.69 340 HIS A C 1
ATOM 2781 O O . HIS A 1 340 ? -0.063 13.213 9.137 1.00 98.69 340 HIS A O 1
ATOM 2787 N N . GLU A 1 341 ? -1.700 13.800 7.720 1.00 98.38 341 GLU A N 1
ATOM 2788 C CA . GLU A 1 341 ? -2.658 12.794 8.191 1.00 98.38 341 GLU A CA 1
ATOM 2789 C C . GLU A 1 341 ? -2.090 11.375 8.049 1.00 98.38 341 GLU A C 1
ATOM 2791 O O . GLU A 1 341 ? -2.019 10.637 9.027 1.00 98.38 341 GLU A O 1
ATOM 2796 N N . ASN A 1 342 ? -1.587 11.018 6.865 1.00 98.44 342 ASN A N 1
ATOM 2797 C CA . ASN A 1 342 ? -1.039 9.682 6.637 1.00 98.44 342 ASN A CA 1
ATOM 2798 C C . ASN A 1 342 ? 0.207 9.399 7.500 1.00 98.44 342 ASN A C 1
ATOM 2800 O O . ASN A 1 342 ? 0.442 8.264 7.922 1.00 98.44 342 ASN A O 1
ATOM 2804 N N . LEU A 1 343 ? 1.033 10.417 7.764 1.00 98.31 343 LEU A N 1
ATOM 2805 C CA . LEU A 1 343 ? 2.181 10.289 8.659 1.00 98.31 343 LEU A CA 1
ATOM 2806 C C . LEU A 1 343 ? 1.733 10.072 10.114 1.00 98.31 343 LEU A C 1
ATOM 2808 O O . LEU A 1 343 ? 2.327 9.254 10.823 1.00 98.31 343 LEU A O 1
ATOM 2812 N N . ALA A 1 344 ? 0.661 10.744 10.534 1.00 98.44 344 ALA A N 1
ATOM 2813 C CA . ALA A 1 344 ? 0.039 10.543 11.834 1.00 98.44 344 ALA A CA 1
ATOM 2814 C C . ALA A 1 344 ? -0.529 9.122 11.988 1.00 98.44 344 ALA A C 1
ATOM 2816 O O . ALA A 1 344 ? -0.242 8.464 12.990 1.00 98.44 344 ALA A O 1
ATOM 2817 N N . ASP A 1 345 ? -1.232 8.609 10.973 1.00 97.56 345 ASP A N 1
ATOM 2818 C CA . ASP A 1 345 ? -1.752 7.235 10.939 1.00 97.56 345 ASP A CA 1
ATOM 2819 C C . ASP A 1 345 ? -0.634 6.200 11.122 1.00 97.56 345 ASP A C 1
ATOM 2821 O O . ASP A 1 345 ? -0.770 5.254 11.910 1.00 97.56 345 ASP A O 1
ATOM 2825 N N . ILE A 1 346 ? 0.511 6.391 10.449 1.00 96.69 346 ILE A N 1
ATOM 2826 C CA . ILE A 1 346 ? 1.680 5.519 10.621 1.00 96.69 346 ILE A CA 1
ATOM 2827 C C . ILE A 1 346 ? 2.191 5.570 12.050 1.00 96.69 346 ILE A C 1
ATOM 2829 O O . ILE A 1 346 ? 2.422 4.517 12.647 1.00 96.69 346 ILE A O 1
ATOM 2833 N N . TYR A 1 347 ? 2.425 6.766 12.592 1.00 97.31 347 TYR A N 1
ATOM 2834 C CA . TYR A 1 347 ? 2.958 6.894 13.944 1.00 97.31 347 TYR A CA 1
ATOM 2835 C C . TYR A 1 347 ? 2.010 6.281 14.970 1.00 97.31 347 TYR A C 1
ATOM 2837 O O . TYR A 1 347 ? 2.461 5.532 15.837 1.00 97.31 347 TYR A O 1
ATOM 2845 N N . SER A 1 348 ? 0.709 6.506 14.811 1.00 96.62 348 SER A N 1
ATOM 2846 C CA . SER A 1 348 ? -0.321 5.936 15.668 1.00 96.62 348 SER A CA 1
ATOM 2847 C C . SER A 1 348 ? -0.330 4.405 15.590 1.00 96.62 348 SER A C 1
ATOM 2849 O O . SER A 1 348 ? -0.254 3.724 16.614 1.00 96.62 348 SER A O 1
ATOM 2851 N N . THR A 1 349 ? -0.310 3.843 14.378 1.00 93.81 349 THR A N 1
ATOM 2852 C CA . THR A 1 349 ? -0.291 2.387 14.147 1.00 93.81 349 THR A CA 1
ATOM 2853 C C . THR A 1 349 ? 0.979 1.740 14.690 1.00 93.81 349 THR A C 1
ATOM 2855 O O . THR A 1 349 ? 0.920 0.741 15.405 1.00 93.81 349 THR A O 1
ATOM 2858 N N . LYS A 1 350 ? 2.145 2.321 14.393 1.00 91.31 350 LYS A N 1
ATOM 2859 C CA . LYS A 1 350 ? 3.437 1.823 14.873 1.00 91.31 350 LYS A CA 1
ATOM 2860 C C . LYS A 1 350 ? 3.522 1.900 16.398 1.00 91.31 350 LYS A C 1
ATOM 2862 O O . LYS A 1 350 ? 4.029 0.971 17.021 1.00 91.31 350 LYS A O 1
ATOM 2867 N N . GLY A 1 351 ? 2.999 2.975 16.990 1.00 92.56 351 GLY A N 1
ATOM 2868 C CA . GLY A 1 351 ? 2.895 3.130 18.436 1.00 92.56 351 GLY A CA 1
ATOM 2869 C C . GLY A 1 351 ? 2.053 2.023 19.071 1.00 92.56 351 GLY A C 1
ATOM 2870 O O . GLY A 1 351 ? 2.494 1.428 20.047 1.00 92.56 351 GLY A O 1
ATOM 2871 N N . ARG A 1 352 ? 0.895 1.681 18.482 1.00 89.81 352 ARG A N 1
ATOM 2872 C CA . ARG A 1 352 ? 0.052 0.559 18.940 1.00 89.81 352 ARG A CA 1
ATOM 2873 C C . ARG A 1 352 ? 0.771 -0.781 18.862 1.00 89.81 352 ARG A C 1
ATOM 2875 O O . ARG A 1 352 ? 0.781 -1.528 19.833 1.00 89.81 352 ARG A O 1
ATOM 2882 N N . GLN A 1 353 ? 1.404 -1.070 17.727 1.00 86.88 353 GLN A N 1
ATOM 2883 C CA . GLN A 1 353 ? 2.107 -2.338 17.539 1.00 86.88 353 GLN A CA 1
ATOM 2884 C C . GLN A 1 353 ? 3.248 -2.519 18.541 1.00 86.88 353 GLN A C 1
ATOM 2886 O O . GLN A 1 353 ? 3.388 -3.603 19.091 1.00 86.88 353 GLN A O 1
ATOM 2891 N N . ILE A 1 354 ? 4.016 -1.461 18.818 1.00 84.75 354 ILE A N 1
ATOM 2892 C CA . ILE A 1 354 ? 5.086 -1.499 19.824 1.00 84.75 354 ILE A CA 1
ATOM 2893 C C . ILE A 1 354 ? 4.511 -1.701 21.232 1.00 84.75 354 ILE A C 1
ATOM 2895 O O . ILE A 1 354 ? 5.038 -2.513 21.986 1.00 84.75 354 ILE A O 1
ATOM 2899 N N . SER A 1 355 ? 3.409 -1.028 21.577 1.00 83.12 355 SER A N 1
ATOM 2900 C CA . SER A 1 355 ? 2.751 -1.194 22.882 1.00 83.12 355 SER A CA 1
ATOM 2901 C C . SER A 1 355 ? 2.152 -2.591 23.101 1.00 83.12 355 SER A C 1
ATOM 2903 O O . SER A 1 355 ? 1.988 -3.007 24.247 1.00 83.12 355 SER A O 1
ATOM 2905 N N . ASN A 1 356 ? 1.825 -3.313 22.024 1.00 76.62 356 ASN A N 1
ATOM 2906 C CA . ASN A 1 356 ? 1.225 -4.649 22.078 1.00 76.62 356 ASN A CA 1
ATOM 2907 C C . ASN A 1 356 ? 2.251 -5.793 22.157 1.00 76.62 356 ASN A C 1
ATOM 2909 O O . ASN A 1 356 ? 1.849 -6.939 22.362 1.00 76.62 356 ASN A O 1
ATOM 2913 N N . VAL A 1 357 ? 3.555 -5.521 22.022 1.00 74.56 357 VAL A N 1
ATOM 2914 C CA . VAL A 1 357 ? 4.593 -6.551 22.190 1.00 74.56 357 VAL A CA 1
ATOM 2915 C C . VAL A 1 357 ? 4.570 -7.042 23.645 1.00 74.56 357 VAL A C 1
ATOM 2917 O O . VAL A 1 357 ? 4.736 -6.259 24.581 1.00 74.56 357 VAL A O 1
ATOM 2920 N N . LYS A 1 358 ? 4.302 -8.345 23.835 1.00 56.16 358 LYS A N 1
ATOM 2921 C CA . LYS A 1 358 ? 4.014 -8.981 25.139 1.00 56.16 358 LYS A CA 1
ATOM 2922 C C . LYS A 1 358 ? 5.161 -8.868 26.154 1.00 56.16 358 LYS A C 1
ATOM 2924 O O . LYS A 1 358 ? 4.892 -8.909 27.356 1.00 56.16 358 LYS A O 1
ATOM 2929 N N . ASP A 1 359 ? 6.394 -8.623 25.709 1.00 53.50 359 ASP A N 1
ATOM 2930 C CA . ASP A 1 359 ? 7.551 -8.351 26.571 1.00 53.50 359 ASP A CA 1
ATOM 2931 C C . ASP A 1 359 ? 7.530 -6.930 27.156 1.00 53.50 359 ASP A C 1
ATOM 2933 O O . ASP A 1 359 ? 8.397 -6.083 26.939 1.00 53.50 359 ASP A O 1
ATOM 2937 N N . ARG A 1 360 ? 6.532 -6.692 28.014 1.00 51.44 360 ARG A N 1
ATOM 2938 C CA . ARG A 1 360 ? 6.351 -5.476 28.826 1.00 51.44 360 ARG A CA 1
ATOM 2939 C C . ARG A 1 360 ? 7.487 -5.215 29.826 1.00 51.44 360 ARG A C 1
ATOM 2941 O O . ARG A 1 360 ? 7.423 -4.237 30.564 1.00 51.44 360 ARG A O 1
ATOM 2948 N N . LYS A 1 361 ? 8.505 -6.080 29.891 1.00 48.81 361 LYS A N 1
ATOM 2949 C CA . LYS A 1 361 ? 9.619 -5.977 30.848 1.00 48.81 361 LYS A CA 1
ATOM 2950 C C . LYS A 1 361 ? 10.701 -4.979 30.440 1.00 48.81 361 LYS A C 1
ATOM 2952 O O . LYS A 1 361 ? 11.556 -4.667 31.260 1.00 48.81 361 LYS A O 1
ATOM 2957 N N . ILE A 1 362 ? 10.669 -4.453 29.217 1.00 53.41 362 ILE A N 1
ATOM 2958 C CA . ILE A 1 362 ? 11.627 -3.438 28.775 1.00 53.41 362 ILE A CA 1
ATOM 2959 C C . ILE A 1 362 ? 10.892 -2.097 28.688 1.00 53.41 362 ILE A C 1
ATOM 2961 O O . ILE A 1 362 ? 10.283 -1.759 27.673 1.00 53.41 362 ILE A O 1
ATOM 2965 N N . GLU A 1 363 ? 10.966 -1.326 29.773 1.00 56.78 363 GLU A N 1
ATOM 2966 C CA . GLU A 1 363 ? 10.375 0.014 29.936 1.00 56.78 363 GLU A CA 1
ATOM 2967 C C . GLU A 1 363 ? 10.657 0.960 28.744 1.00 56.78 363 GLU A C 1
ATOM 2969 O O . GLU A 1 363 ? 9.823 1.800 28.394 1.00 56.78 363 GLU A O 1
ATOM 2974 N N . GLY A 1 364 ? 11.777 0.749 28.037 1.00 61.84 364 GLY A N 1
ATOM 2975 C CA . GLY A 1 364 ? 12.133 1.458 26.805 1.00 61.84 364 GLY A CA 1
ATOM 2976 C C . GLY A 1 364 ? 11.067 1.387 25.700 1.00 61.84 364 GLY A C 1
ATOM 2977 O O . GLY A 1 364 ? 10.691 2.426 25.158 1.00 61.84 364 GLY A O 1
ATOM 2978 N N . TYR A 1 365 ? 10.489 0.213 25.417 1.00 60.53 365 TYR A N 1
ATOM 2979 C CA . TYR A 1 365 ? 9.526 0.060 24.310 1.00 60.53 365 TYR A CA 1
ATOM 2980 C C . TYR A 1 365 ? 8.194 0.769 24.580 1.00 60.53 365 TYR A C 1
ATOM 2982 O O . TYR A 1 365 ? 7.596 1.362 23.681 1.00 60.53 365 TYR A O 1
ATOM 2990 N N . LEU A 1 366 ? 7.739 0.772 25.834 1.00 65.00 366 LEU A N 1
ATOM 2991 C CA . LEU A 1 366 ? 6.506 1.455 26.232 1.00 65.00 366 LEU A CA 1
ATOM 2992 C C . LEU A 1 366 ? 6.656 2.983 26.154 1.00 65.00 366 LEU A C 1
ATOM 2994 O O . LEU A 1 366 ? 5.692 3.699 25.860 1.00 65.00 366 LEU A O 1
ATOM 2998 N N . SER A 1 367 ? 7.869 3.489 26.397 1.00 75.81 367 SER A N 1
ATOM 2999 C CA . SER A 1 367 ? 8.205 4.897 26.183 1.00 75.81 367 SER A CA 1
ATOM 3000 C C . SER A 1 367 ? 8.212 5.256 24.688 1.00 75.81 367 SER A C 1
ATOM 3002 O O . SER A 1 367 ? 7.655 6.288 24.301 1.00 75.81 367 SER A O 1
ATOM 3004 N N . ASP A 1 368 ? 8.711 4.361 23.830 1.00 85.50 368 ASP A N 1
ATOM 3005 C CA . ASP A 1 368 ? 8.733 4.541 22.375 1.00 85.50 368 ASP A CA 1
ATOM 3006 C C . ASP A 1 368 ? 7.328 4.562 21.766 1.00 85.50 368 ASP A C 1
ATOM 3008 O O . ASP A 1 368 ? 7.029 5.430 20.938 1.00 85.50 368 ASP A O 1
ATOM 3012 N N . GLY A 1 369 ? 6.439 3.666 22.210 1.00 90.75 369 GLY A N 1
ATOM 3013 C CA . GLY A 1 369 ? 5.041 3.635 21.778 1.00 90.75 369 GLY A CA 1
ATOM 3014 C C . GLY A 1 369 ? 4.319 4.956 22.061 1.00 90.75 369 GLY A C 1
ATOM 3015 O O . GLY A 1 369 ? 3.749 5.565 21.153 1.00 90.75 369 GLY A O 1
ATOM 3016 N N . ARG A 1 370 ? 4.419 5.467 23.296 1.00 92.88 370 ARG A N 1
ATOM 3017 C CA . ARG A 1 370 ? 3.817 6.755 23.693 1.00 92.88 370 ARG A CA 1
ATOM 3018 C C . ARG A 1 370 ? 4.436 7.947 22.963 1.00 92.88 370 ARG A C 1
ATOM 3020 O O . ARG A 1 370 ? 3.718 8.859 22.558 1.00 92.88 370 ARG A O 1
ATOM 3027 N N . ASN A 1 371 ? 5.748 7.939 22.732 1.00 94.94 371 ASN A N 1
ATOM 3028 C CA . ASN A 1 371 ? 6.418 8.981 21.952 1.00 94.94 371 ASN A CA 1
ATOM 3029 C C . ASN A 1 371 ? 5.949 9.008 20.490 1.00 94.94 371 ASN A C 1
ATOM 3031 O O . ASN A 1 371 ? 5.799 10.086 19.915 1.00 94.94 371 ASN A O 1
ATOM 3035 N N . LEU A 1 372 ? 5.673 7.847 19.891 1.00 95.69 372 LEU A N 1
ATOM 3036 C CA . LEU A 1 372 ? 5.063 7.775 18.564 1.00 95.69 372 LEU A CA 1
ATOM 3037 C C . LEU A 1 372 ? 3.631 8.322 18.566 1.00 95.69 372 LEU A C 1
ATOM 3039 O O . LEU A 1 372 ? 3.298 9.086 17.667 1.00 95.69 372 LEU A O 1
ATOM 3043 N N . GLN A 1 373 ? 2.821 8.039 19.590 1.00 97.31 373 GLN A N 1
ATOM 3044 C CA . GLN A 1 373 ? 1.484 8.642 19.697 1.00 97.31 373 GLN A CA 1
ATOM 3045 C C . GLN A 1 373 ? 1.544 10.171 19.800 1.00 97.31 373 GLN A C 1
ATOM 3047 O O . GLN A 1 373 ? 0.803 10.864 19.109 1.00 97.31 373 GLN A O 1
ATOM 3052 N N . ARG A 1 374 ? 2.490 10.726 20.570 1.00 97.56 374 ARG A N 1
ATOM 3053 C CA . ARG A 1 374 ? 2.716 12.183 20.619 1.00 97.56 374 ARG A CA 1
ATOM 3054 C C . ARG A 1 374 ? 3.085 12.761 19.254 1.00 97.56 374 ARG A C 1
ATOM 3056 O O . ARG A 1 374 ? 2.561 13.803 18.872 1.00 97.56 374 ARG A O 1
ATOM 3063 N N . LYS A 1 375 ? 3.942 12.076 18.488 1.00 97.81 375 LYS A N 1
ATOM 3064 C CA . LYS A 1 375 ? 4.245 12.470 17.101 1.00 97.81 375 LYS A CA 1
ATOM 3065 C C . LYS A 1 375 ? 3.001 12.419 16.214 1.00 97.81 375 LYS A C 1
ATOM 3067 O O . LYS A 1 375 ? 2.802 13.336 15.427 1.00 97.81 375 LYS A O 1
ATOM 3072 N N . ALA A 1 376 ? 2.155 11.398 16.365 1.00 98.38 376 ALA A N 1
ATOM 3073 C CA . ALA A 1 376 ? 0.895 11.309 15.634 1.00 98.38 376 ALA A CA 1
ATOM 3074 C C . ALA A 1 376 ? -0.013 12.514 15.923 1.00 98.38 376 ALA A C 1
ATOM 3076 O O . ALA A 1 376 ? -0.502 13.140 14.990 1.00 98.38 376 ALA A O 1
ATOM 3077 N N . ILE A 1 377 ? -0.168 12.898 17.194 1.00 98.56 377 ILE A N 1
ATOM 3078 C CA . ILE A 1 377 ? -0.973 14.062 17.603 1.00 98.56 377 ILE A CA 1
ATOM 3079 C C . ILE A 1 377 ? -0.481 15.344 16.915 1.00 98.56 377 ILE A C 1
ATOM 3081 O O . ILE A 1 377 ? -1.285 16.055 16.314 1.00 98.56 377 ILE A O 1
ATOM 3085 N N . LEU A 1 378 ? 0.832 15.608 16.927 1.00 98.50 378 LEU A N 1
ATOM 3086 C CA . LEU A 1 378 ? 1.422 16.790 16.278 1.00 98.50 378 LEU A CA 1
ATOM 3087 C C . LEU A 1 378 ? 1.169 16.828 14.762 1.00 98.50 378 LEU A C 1
ATOM 3089 O O . LEU A 1 378 ? 0.923 17.893 14.183 1.00 98.50 378 LEU A O 1
ATOM 3093 N N . GLU A 1 379 ? 1.223 15.670 14.106 1.00 98.62 379 GLU A N 1
ATOM 3094 C CA . GLU A 1 379 ? 0.954 15.560 12.673 1.00 98.62 379 GLU A CA 1
ATOM 3095 C C . GLU A 1 379 ? -0.543 15.705 12.359 1.00 98.62 379 GLU A C 1
ATOM 3097 O O . GLU A 1 379 ? -0.898 16.423 11.423 1.00 98.62 379 GLU A O 1
ATOM 3102 N N . TYR A 1 380 ? -1.444 15.153 13.178 1.00 98.69 380 TYR A N 1
ATOM 3103 C CA . TYR A 1 380 ? -2.882 15.400 13.032 1.00 98.69 380 TYR A CA 1
ATOM 3104 C C . TYR A 1 380 ? -3.237 16.873 13.228 1.00 98.69 380 TYR A C 1
ATOM 3106 O O . TYR A 1 380 ? -4.000 17.428 12.443 1.00 98.69 380 TYR A O 1
ATOM 3114 N N . GLU A 1 381 ? -2.655 17.553 14.215 1.00 98.62 381 GLU A N 1
ATOM 3115 C CA . GLU A 1 381 ? -2.843 18.998 14.389 1.00 98.62 381 GLU A CA 1
ATOM 3116 C C . GLU A 1 381 ? -2.330 19.786 13.184 1.00 98.62 381 GLU A C 1
ATOM 3118 O O . GLU A 1 381 ? -2.962 20.743 12.723 1.00 98.62 381 GLU A O 1
ATOM 3123 N N . SER A 1 382 ? -1.197 19.358 12.632 1.00 98.44 382 SER A N 1
ATOM 3124 C CA . SER A 1 382 ? -0.652 19.912 11.400 1.00 98.44 382 SER A CA 1
ATOM 3125 C C . SER A 1 382 ? -1.580 19.689 10.206 1.00 98.44 382 SER A C 1
ATOM 3127 O O . SER A 1 382 ? -1.688 20.594 9.373 1.00 98.44 382 SER A O 1
ATOM 3129 N N . ALA A 1 383 ? -2.256 18.542 10.123 1.00 98.50 383 ALA A N 1
ATOM 3130 C CA . ALA A 1 383 ? -3.259 18.245 9.107 1.00 98.50 383 ALA A CA 1
ATOM 3131 C C . ALA A 1 383 ? -4.528 19.096 9.296 1.00 98.50 383 ALA A C 1
ATOM 3133 O O . ALA A 1 383 ? -4.977 19.725 8.339 1.00 98.50 383 ALA A O 1
ATOM 3134 N N . LEU A 1 384 ? -5.055 19.212 10.522 1.00 98.38 384 LEU A N 1
ATOM 3135 C CA . LEU A 1 384 ? -6.249 20.011 10.840 1.00 98.38 384 LEU A CA 1
ATOM 3136 C C . LEU A 1 384 ? -6.087 21.484 10.469 1.00 98.38 384 LEU A C 1
ATOM 3138 O O . LEU A 1 384 ? -7.007 22.075 9.915 1.00 98.38 384 LEU A O 1
ATOM 3142 N N . LYS A 1 385 ? -4.904 22.069 10.697 1.00 98.44 385 LYS A N 1
ATOM 3143 C CA . LYS A 1 385 ? -4.605 23.460 10.306 1.00 98.44 385 LYS A CA 1
ATOM 3144 C C . LYS A 1 385 ? -4.655 23.693 8.790 1.00 98.44 385 LYS A C 1
ATOM 3146 O O . LYS A 1 385 ? -4.793 24.831 8.354 1.00 98.44 385 LYS A O 1
ATOM 3151 N N . LYS A 1 386 ? -4.481 22.637 7.990 1.00 97.94 386 LYS A N 1
ATOM 3152 C CA . LYS A 1 386 ? -4.346 22.696 6.524 1.00 97.94 386 LYS A CA 1
ATOM 3153 C C . LYS A 1 386 ? -5.567 22.140 5.789 1.00 97.94 386 LYS A C 1
ATOM 3155 O O . LYS A 1 386 ? -5.728 22.393 4.597 1.00 97.94 386 LYS A O 1
ATOM 3160 N N . CYS A 1 387 ? -6.393 21.345 6.463 1.00 98.00 387 CYS A N 1
ATOM 3161 C CA . CYS A 1 387 ? -7.563 20.708 5.881 1.00 98.00 387 CYS A CA 1
ATOM 3162 C C . CYS A 1 387 ? -8.754 21.669 5.873 1.00 98.00 387 CYS A C 1
ATOM 3164 O O . CYS A 1 387 ? -9.054 22.312 6.874 1.00 98.00 387 CYS A O 1
ATOM 3166 N N . THR A 1 388 ? -9.456 21.740 4.745 1.00 97.50 388 THR A N 1
ATOM 3167 C CA . THR A 1 388 ? -10.684 22.540 4.593 1.00 97.50 388 THR A CA 1
ATOM 3168 C C . THR A 1 388 ? -11.933 21.680 4.420 1.00 97.50 388 THR A C 1
ATOM 3170 O O . THR A 1 388 ? -13.046 22.162 4.618 1.00 97.50 388 THR A O 1
ATOM 3173 N N . ASP A 1 389 ? -11.762 20.409 4.057 1.00 96.31 389 ASP A N 1
ATOM 3174 C CA . ASP A 1 389 ? -12.857 19.469 3.848 1.00 96.31 389 ASP A CA 1
ATOM 3175 C C . ASP A 1 389 ? -13.442 18.994 5.187 1.00 96.31 389 ASP A C 1
ATOM 3177 O O . ASP A 1 389 ? -12.718 18.477 6.040 1.00 96.31 389 ASP A O 1
ATOM 3181 N N . LYS A 1 390 ? -14.758 19.161 5.372 1.00 95.31 390 LYS A N 1
ATOM 3182 C CA . LYS A 1 390 ? -15.441 18.859 6.641 1.00 95.31 390 LYS A CA 1
ATOM 3183 C C . LYS A 1 390 ? -15.386 17.375 6.990 1.00 95.31 390 LYS A C 1
ATOM 3185 O O . LYS A 1 390 ? -15.252 17.041 8.163 1.00 95.31 390 LYS A O 1
ATOM 3190 N N . GLU A 1 391 ? -15.511 16.501 5.997 1.00 94.38 391 GLU A N 1
ATOM 3191 C CA . GLU A 1 391 ? -15.483 15.051 6.203 1.00 94.38 391 GLU A CA 1
ATOM 3192 C C . GLU A 1 391 ? -14.094 14.596 6.663 1.00 94.38 391 GLU A C 1
ATOM 3194 O O . GLU A 1 391 ? -13.956 13.929 7.690 1.00 94.38 391 GLU A O 1
ATOM 3199 N N . SER A 1 392 ? -13.051 15.050 5.970 1.00 95.56 392 SER A N 1
ATOM 3200 C CA . SER A 1 392 ? -11.663 14.777 6.343 1.00 95.56 392 SER A CA 1
ATOM 3201 C C . SER A 1 392 ? -11.308 15.372 7.707 1.00 95.56 392 SER A C 1
ATOM 3203 O O . SER A 1 392 ? -10.649 14.702 8.494 1.00 95.56 392 SER A O 1
ATOM 3205 N N . ILE A 1 393 ? -11.801 16.569 8.054 1.00 97.44 393 ILE A N 1
ATOM 3206 C CA . ILE A 1 393 ? -11.612 17.149 9.398 1.00 97.44 393 ILE A CA 1
ATOM 3207 C C . ILE A 1 393 ? -12.162 16.220 10.488 1.00 97.44 393 ILE A C 1
ATOM 3209 O O . ILE A 1 393 ? -11.475 16.003 11.485 1.00 97.44 393 ILE A O 1
ATOM 3213 N N . ARG A 1 394 ? -13.367 15.655 10.315 1.00 96.31 394 ARG A N 1
ATOM 3214 C CA . ARG A 1 394 ? -13.935 14.715 11.299 1.00 96.31 394 ARG A CA 1
ATOM 3215 C C . ARG A 1 394 ? -13.056 13.476 11.447 1.00 96.31 394 ARG A C 1
ATOM 3217 O O . ARG A 1 394 ? -12.703 13.118 12.566 1.00 96.31 394 ARG A O 1
ATOM 3224 N N . ARG A 1 395 ? -12.642 12.867 10.331 1.00 96.75 395 ARG A N 1
ATOM 3225 C CA . ARG A 1 395 ? -11.751 11.694 10.337 1.00 96.75 395 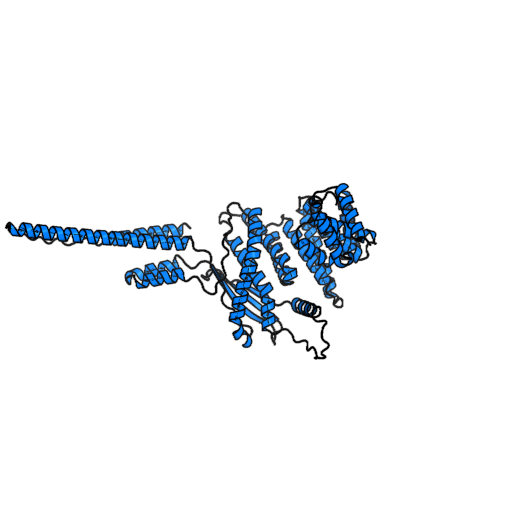ARG A CA 1
ATOM 3226 C C . ARG A 1 395 ? -10.432 11.974 11.061 1.00 96.75 395 ARG A C 1
ATOM 3228 O O . ARG A 1 395 ? -10.042 11.205 11.934 1.00 96.75 395 ARG A O 1
ATOM 3235 N N . ILE A 1 396 ? -9.795 13.103 10.752 1.00 98.31 396 ILE A N 1
ATOM 3236 C CA . ILE A 1 396 ? -8.535 13.523 11.376 1.00 98.31 396 ILE A CA 1
ATOM 3237 C C . ILE A 1 396 ? -8.708 13.724 12.891 1.00 98.31 396 ILE A C 1
ATOM 3239 O O . ILE A 1 396 ? -7.841 13.320 13.663 1.00 98.31 396 ILE A O 1
ATOM 3243 N N . ARG A 1 397 ? -9.827 14.311 13.338 1.00 98.38 397 ARG A N 1
ATOM 3244 C CA . ARG A 1 397 ? -10.129 14.500 14.770 1.00 98.38 397 ARG A CA 1
ATOM 3245 C C . ARG A 1 397 ? -10.265 13.176 15.514 1.00 98.38 397 ARG A C 1
ATOM 3247 O O . ARG A 1 397 ? -9.690 13.035 16.587 1.00 98.38 397 ARG A O 1
ATOM 3254 N N . VAL A 1 398 ? -10.934 12.184 14.926 1.00 98.44 398 VAL A N 1
ATOM 3255 C CA . VAL A 1 398 ? -11.032 10.843 15.527 1.00 98.44 398 VAL A CA 1
ATOM 3256 C C . VAL A 1 398 ? -9.661 10.170 15.597 1.00 98.44 398 VAL A C 1
ATOM 3258 O O . VAL A 1 398 ? -9.293 9.641 16.643 1.00 98.44 398 VAL A O 1
ATOM 3261 N N . GLY A 1 399 ? -8.854 10.247 14.532 1.00 98.19 399 GLY A N 1
ATOM 3262 C CA . GLY A 1 399 ? -7.476 9.738 14.545 1.00 98.19 399 GLY A CA 1
ATOM 3263 C C . GLY A 1 399 ? -6.605 10.394 15.628 1.00 98.19 399 GLY A C 1
ATOM 3264 O O . GLY A 1 399 ? -5.862 9.704 16.343 1.00 98.19 399 GLY A O 1
ATOM 3265 N N . LYS A 1 400 ? -6.749 11.716 15.810 1.00 98.62 400 LYS A N 1
ATOM 3266 C CA . LYS A 1 400 ? -6.123 12.469 16.906 1.00 98.62 400 LYS A CA 1
ATOM 3267 C C . LYS A 1 400 ? -6.590 11.936 18.261 1.00 98.62 400 LYS A C 1
ATOM 3269 O O . LYS A 1 400 ? -5.738 11.530 19.046 1.00 98.62 400 LYS A O 1
ATOM 3274 N N . ALA A 1 401 ? -7.899 11.854 18.495 1.00 98.56 401 ALA A N 1
ATOM 3275 C CA . ALA A 1 401 ? -8.481 11.388 19.753 1.00 98.56 401 ALA A CA 1
ATOM 3276 C C . ALA A 1 401 ? -8.045 9.956 20.114 1.00 98.56 401 ALA A C 1
ATOM 3278 O O . ALA A 1 401 ? -7.729 9.682 21.270 1.00 98.56 401 ALA A O 1
ATOM 3279 N N . ILE A 1 402 ? -7.938 9.051 19.130 1.00 98.38 402 ILE A N 1
ATOM 3280 C CA . ILE A 1 402 ? -7.375 7.702 19.329 1.00 98.38 402 ILE A CA 1
ATOM 3281 C C . ILE A 1 402 ? -5.931 7.796 19.831 1.00 98.38 402 ILE A C 1
ATOM 3283 O O . ILE A 1 402 ? -5.549 7.116 20.780 1.00 98.38 402 ILE A O 1
ATOM 3287 N N . SER A 1 403 ? -5.116 8.649 19.215 1.00 98.12 403 SER A N 1
ATOM 3288 C CA . SER A 1 403 ? -3.706 8.787 19.594 1.00 98.12 403 SER A CA 1
ATOM 3289 C C . SER A 1 403 ? -3.548 9.413 20.981 1.00 98.12 403 SER A C 1
ATOM 3291 O O . SER A 1 403 ? -2.725 8.945 21.761 1.00 98.12 403 SER A O 1
ATOM 3293 N N . GLN A 1 404 ? -4.370 10.409 21.319 1.00 98.19 404 GLN A N 1
ATOM 3294 C CA . GLN A 1 404 ? -4.426 11.030 22.648 1.00 98.19 404 GLN A CA 1
ATOM 3295 C C . GLN A 1 404 ? -4.789 10.012 23.738 1.00 98.19 404 GLN A C 1
ATOM 3297 O O . GLN A 1 404 ? -4.092 9.907 24.748 1.00 98.19 404 GLN A O 1
ATOM 3302 N N . LEU A 1 405 ? -5.802 9.182 23.487 1.00 96.75 405 LEU A N 1
ATOM 3303 C CA . LEU A 1 405 ? -6.204 8.087 24.368 1.00 96.75 405 LEU A CA 1
ATOM 3304 C C . LEU A 1 405 ? -5.060 7.076 24.590 1.00 96.75 405 LEU A C 1
ATOM 3306 O O . LEU A 1 405 ? -4.791 6.645 25.708 1.00 96.75 405 LEU A O 1
ATOM 3310 N N . LEU A 1 406 ? -4.317 6.745 23.531 1.00 95.38 406 LEU A N 1
ATOM 3311 C CA . LEU A 1 406 ? -3.185 5.813 23.583 1.00 95.38 406 LEU A CA 1
ATOM 3312 C C . LEU A 1 406 ? -1.916 6.391 24.236 1.00 95.38 406 LEU A C 1
ATOM 3314 O O . LEU A 1 406 ? -1.026 5.619 24.599 1.00 95.38 406 LEU A O 1
ATOM 3318 N N . VAL A 1 407 ? -1.804 7.714 24.408 1.00 95.75 407 VAL A N 1
ATOM 3319 C CA . VAL A 1 407 ? -0.740 8.311 25.239 1.00 95.75 407 VAL A CA 1
ATOM 3320 C C . VAL A 1 407 ? -0.942 7.945 26.714 1.00 95.75 407 VAL A C 1
ATOM 3322 O O . VAL A 1 407 ? 0.045 7.716 27.418 1.00 95.75 407 VAL A O 1
ATOM 3325 N N . GLY A 1 408 ? -2.198 7.865 27.168 1.00 91.31 408 GLY A N 1
ATOM 3326 C CA . GLY A 1 408 ? -2.569 7.471 28.531 1.00 91.31 408 GLY A CA 1
ATOM 3327 C C . GLY A 1 408 ? -2.358 8.544 29.609 1.00 91.31 408 GLY A C 1
ATOM 3328 O O . GLY A 1 408 ? -2.435 8.233 30.793 1.00 91.31 408 GLY A O 1
ATOM 3329 N N . ASP A 1 409 ? -2.060 9.788 29.225 1.00 94.19 409 ASP A N 1
ATOM 3330 C CA . ASP A 1 409 ? -2.014 10.935 30.143 1.00 94.19 409 ASP A CA 1
ATOM 3331 C C . ASP A 1 409 ? -3.430 11.486 30.373 1.00 94.19 409 ASP A C 1
ATOM 3333 O O . ASP A 1 409 ? -4.201 11.601 29.423 1.00 94.19 409 ASP A O 1
ATOM 3337 N N . LEU A 1 410 ? -3.764 11.852 31.614 1.00 96.06 410 LEU A N 1
ATOM 3338 C CA . LEU A 1 410 ? -5.099 12.320 32.003 1.00 96.06 410 LEU A CA 1
ATOM 3339 C C . LEU A 1 410 ? -5.552 13.537 31.191 1.00 96.06 410 LEU A C 1
ATOM 3341 O O . LEU A 1 410 ? -6.715 13.596 30.797 1.00 96.06 410 LEU A O 1
ATOM 3345 N N . VAL A 1 411 ? -4.638 14.471 30.903 1.00 97.62 411 VAL A N 1
ATOM 3346 C CA . VAL A 1 411 ? -4.949 15.660 30.091 1.00 97.62 411 VAL A CA 1
ATOM 3347 C C . VAL A 1 411 ? -5.331 15.244 28.672 1.00 97.62 411 VAL A C 1
ATOM 3349 O O . VAL A 1 411 ? -6.387 15.624 28.178 1.00 97.62 411 VAL A O 1
ATOM 3352 N N . GLN A 1 412 ? -4.518 14.394 28.042 1.00 97.69 412 GLN A N 1
ATOM 3353 C CA . GLN A 1 412 ? -4.771 13.900 26.686 1.00 97.69 412 GLN A CA 1
ATOM 3354 C C . GLN A 1 412 ? -6.043 13.044 26.604 1.00 97.69 412 GLN A C 1
ATOM 3356 O O . GLN A 1 412 ? -6.797 13.152 25.642 1.00 97.69 412 GLN A O 1
ATOM 3361 N N . ILE A 1 413 ? -6.321 12.223 27.619 1.00 97.50 413 ILE A N 1
ATOM 3362 C CA . ILE A 1 413 ? -7.558 11.436 27.696 1.00 97.50 413 ILE A CA 1
ATOM 3363 C C . ILE A 1 413 ? -8.779 12.357 27.758 1.00 97.50 413 ILE A C 1
ATOM 3365 O O . ILE A 1 413 ? -9.773 12.084 27.086 1.00 97.50 413 ILE A O 1
ATOM 3369 N N . GLN A 1 414 ? -8.721 13.435 28.545 1.00 98.12 414 GLN A N 1
ATOM 3370 C CA . GLN A 1 414 ? -9.824 14.389 28.622 1.00 98.12 414 GLN A CA 1
ATOM 3371 C C . GLN A 1 414 ? -10.010 15.134 27.295 1.00 98.12 414 GLN A C 1
ATOM 3373 O O . GLN A 1 414 ? -11.124 15.170 26.784 1.00 98.12 414 GLN A O 1
ATOM 3378 N N . GLU A 1 415 ? -8.928 15.622 26.681 1.00 98.19 415 GLU A N 1
ATOM 3379 C CA . GLU A 1 415 ? -8.983 16.257 25.356 1.00 98.19 415 GLU A CA 1
ATOM 3380 C C . GLU A 1 415 ? -9.592 15.326 24.295 1.00 98.19 415 GLU A C 1
ATOM 3382 O O . GLU A 1 415 ? -10.393 15.766 23.472 1.00 98.19 415 GLU A O 1
ATOM 3387 N N . ALA A 1 416 ? -9.252 14.032 24.327 1.00 98.38 416 ALA A N 1
ATOM 3388 C CA . ALA A 1 416 ? -9.823 13.041 23.421 1.00 98.38 416 ALA A CA 1
ATOM 3389 C C . ALA A 1 416 ? -11.341 12.902 23.604 1.00 98.38 416 ALA A C 1
ATOM 3391 O O . ALA A 1 416 ? -12.074 12.823 22.620 1.00 98.38 416 ALA A O 1
ATOM 3392 N N . LYS A 1 417 ? -11.816 12.867 24.857 1.00 98.31 417 LYS A N 1
ATOM 3393 C CA . LYS A 1 417 ? -13.248 12.782 25.179 1.00 98.31 417 LYS A CA 1
ATOM 3394 C C . LYS A 1 417 ? -13.997 14.029 24.720 1.00 98.31 417 LYS A C 1
ATOM 3396 O O . LYS A 1 417 ? -15.022 13.892 24.060 1.00 98.31 417 LYS A O 1
ATOM 3401 N N . ASP A 1 418 ? -13.454 15.210 25.005 1.00 98.31 418 ASP A N 1
ATOM 3402 C CA . ASP A 1 418 ? -14.054 16.489 24.615 1.00 98.31 418 ASP A CA 1
ATOM 3403 C C . ASP A 1 418 ? -14.166 16.606 23.083 1.00 98.31 418 ASP A C 1
ATOM 3405 O O . ASP A 1 418 ? -15.177 17.075 22.556 1.00 98.31 418 ASP A O 1
ATOM 3409 N N . GLU A 1 419 ? -13.148 16.140 22.349 1.00 97.88 419 GLU A N 1
ATOM 3410 C CA . GLU A 1 419 ? -13.142 16.128 20.883 1.00 97.88 419 GLU A CA 1
ATOM 3411 C C . GLU A 1 419 ? -14.239 15.210 20.315 1.00 97.88 419 GLU A C 1
ATOM 3413 O O . GLU A 1 419 ? -14.962 15.614 19.400 1.00 97.88 419 GLU A O 1
ATOM 3418 N N . ILE A 1 420 ? -14.403 13.998 20.862 1.00 98.25 420 ILE A N 1
ATOM 3419 C CA . ILE A 1 420 ? -15.452 13.065 20.424 1.00 98.25 420 ILE A CA 1
ATOM 3420 C C . ILE A 1 420 ? -16.848 13.566 20.802 1.00 98.25 420 ILE A C 1
ATOM 3422 O O . ILE A 1 420 ? -17.738 13.553 19.954 1.00 98.25 420 ILE A O 1
ATOM 3426 N N . GLU A 1 421 ? -17.037 14.092 22.013 1.00 98.00 421 GLU A N 1
ATOM 3427 C CA . GLU A 1 421 ? -18.317 14.672 22.435 1.00 98.00 421 GLU A CA 1
ATOM 3428 C C . GLU A 1 421 ? -18.712 15.855 21.535 1.00 98.00 421 GLU A C 1
ATOM 3430 O O . GLU A 1 421 ? -19.869 15.993 21.125 1.00 98.00 421 GLU A O 1
ATOM 3435 N N . TYR A 1 422 ? -17.748 16.708 21.174 1.00 97.25 422 TYR A N 1
ATOM 3436 C CA . TYR A 1 422 ? -17.981 17.794 20.227 1.00 97.25 422 TYR A CA 1
ATOM 3437 C C . TYR A 1 422 ? -18.401 17.277 18.845 1.00 97.25 422 TYR A C 1
ATOM 3439 O O . TYR A 1 422 ? -19.292 17.864 18.221 1.00 97.25 422 TYR A O 1
ATOM 3447 N N . LEU A 1 423 ? -17.771 16.207 18.350 1.00 96.81 423 LEU A N 1
ATOM 3448 C CA . LEU A 1 423 ? -18.146 15.601 17.074 1.00 96.81 423 LEU A CA 1
ATOM 3449 C C . LEU A 1 423 ? -19.583 15.077 17.116 1.00 96.81 423 LEU A C 1
ATOM 3451 O O . LEU A 1 423 ? -20.368 15.449 16.249 1.00 96.81 423 LEU A O 1
ATOM 3455 N N . GLU A 1 424 ? -19.943 14.297 18.133 1.00 96.56 424 GLU A N 1
ATOM 3456 C CA . GLU A 1 424 ? -21.273 13.684 18.269 1.00 96.56 424 GLU A CA 1
ATOM 3457 C C . GLU A 1 424 ? -22.399 14.706 18.444 1.00 96.56 424 GLU A C 1
ATOM 3459 O O . GLU A 1 424 ? -23.495 14.509 17.930 1.00 96.56 424 GLU A O 1
ATOM 3464 N N . LYS A 1 425 ? -22.136 15.861 19.066 1.00 97.00 425 LYS A N 1
ATOM 3465 C CA . LYS A 1 425 ? -23.125 16.955 19.122 1.00 97.00 425 LYS A CA 1
ATOM 3466 C C . LYS A 1 425 ? -23.481 17.521 17.745 1.00 97.00 425 LYS A C 1
ATOM 3468 O O . LYS A 1 425 ? -24.538 18.126 17.588 1.00 97.00 425 LYS A O 1
ATOM 3473 N N . ASN A 1 426 ? -22.593 17.373 16.763 1.00 95.44 426 ASN A N 1
ATOM 3474 C CA . ASN A 1 426 ? -22.715 17.980 15.436 1.00 95.44 426 ASN A CA 1
ATOM 3475 C C . ASN A 1 426 ? -22.799 16.939 14.307 1.00 95.44 426 ASN A C 1
ATOM 3477 O O . ASN A 1 426 ? -22.662 17.291 13.130 1.00 95.44 426 ASN A O 1
ATOM 3481 N N . TRP A 1 427 ? -22.973 15.663 14.648 1.00 96.00 427 TRP A N 1
ATOM 3482 C CA . TRP A 1 427 ? -22.928 14.553 13.708 1.00 96.00 427 TRP A CA 1
ATOM 3483 C C . TRP A 1 427 ? -23.841 13.416 14.158 1.00 96.00 427 TRP A C 1
ATOM 3485 O O . TRP A 1 427 ? -23.916 13.097 15.337 1.00 96.00 427 TRP A O 1
ATOM 3495 N N . ASP A 1 428 ? -24.493 12.777 13.191 1.00 96.56 428 ASP A N 1
ATOM 3496 C CA . ASP A 1 428 ? -25.372 11.637 13.419 1.00 96.56 428 ASP A CA 1
ATOM 3497 C C . ASP A 1 428 ? -24.838 10.411 12.668 1.00 96.56 428 ASP A C 1
ATOM 3499 O O . ASP A 1 428 ? -24.761 10.396 11.432 1.00 96.56 428 ASP A O 1
ATOM 3503 N N . ALA A 1 429 ? -24.495 9.368 13.427 1.00 96.25 429 ALA A N 1
ATOM 3504 C CA . ALA A 1 429 ? -23.991 8.099 12.912 1.00 96.25 429 ALA A CA 1
ATOM 3505 C C . ALA A 1 429 ? -24.957 7.402 11.948 1.00 96.25 429 ALA A C 1
ATOM 3507 O O . ALA A 1 429 ? -24.525 6.691 11.040 1.00 96.25 429 ALA A O 1
ATOM 3508 N N . THR A 1 430 ? -26.260 7.620 12.111 1.00 97.75 430 THR A N 1
ATOM 3509 C CA . THR A 1 430 ? -27.300 6.986 11.295 1.00 97.75 430 THR A CA 1
ATOM 3510 C C . THR A 1 430 ? -27.448 7.637 9.918 1.00 97.75 430 THR A C 1
ATOM 3512 O O . THR A 1 430 ? -27.962 7.014 8.985 1.00 97.75 430 THR A O 1
ATOM 3515 N N . LEU A 1 431 ? -26.981 8.880 9.762 1.00 97.19 431 LEU A N 1
ATOM 3516 C CA . LEU A 1 431 ? -26.988 9.625 8.500 1.00 97.19 431 LEU A CA 1
ATOM 3517 C C . LEU A 1 431 ? -25.670 9.492 7.725 1.00 97.19 431 LEU A C 1
ATOM 3519 O O . LEU A 1 431 ? -25.629 9.779 6.524 1.00 97.19 431 LEU A O 1
ATOM 3523 N N . GLU A 1 432 ? -24.600 9.080 8.404 1.00 96.62 432 GLU A N 1
ATOM 3524 C CA . GLU A 1 432 ? -23.264 8.961 7.838 1.00 96.62 432 GLU A CA 1
ATOM 3525 C C . GLU A 1 432 ? -23.149 7.762 6.891 1.00 96.62 432 GLU A C 1
ATOM 3527 O O . GLU A 1 432 ? -23.554 6.637 7.192 1.00 96.62 432 GLU A O 1
ATOM 3532 N N . MET A 1 433 ? -22.571 8.024 5.721 1.00 96.31 433 MET A N 1
ATOM 3533 C CA . MET A 1 433 ? -22.381 7.024 4.669 1.00 96.31 433 MET A CA 1
ATOM 3534 C C . MET A 1 433 ? -20.934 6.545 4.602 1.00 96.31 433 MET A C 1
ATOM 3536 O O . MET A 1 433 ? -20.667 5.476 4.055 1.00 96.31 433 MET A O 1
ATOM 3540 N N . ASN A 1 434 ? -19.987 7.306 5.158 1.00 95.38 434 ASN A N 1
ATOM 3541 C CA . ASN A 1 434 ? -18.596 6.892 5.202 1.00 95.38 434 ASN A CA 1
ATOM 3542 C C . ASN A 1 434 ? -18.384 5.810 6.276 1.00 95.38 434 ASN A C 1
ATOM 3544 O O . ASN A 1 434 ? -18.070 6.097 7.433 1.00 95.38 434 ASN A O 1
ATOM 3548 N N . GLY A 1 435 ? -18.490 4.544 5.862 1.00 95.38 435 GLY A N 1
ATOM 3549 C CA . GLY A 1 435 ? -18.261 3.388 6.733 1.00 95.38 435 GLY A CA 1
ATOM 3550 C C . GLY A 1 435 ? -16.874 3.361 7.385 1.00 95.38 435 GLY A C 1
ATOM 3551 O O . GLY A 1 435 ? -16.744 2.893 8.510 1.00 95.38 435 GLY A O 1
ATOM 3552 N N . ARG A 1 436 ? -15.835 3.920 6.743 1.00 94.44 436 ARG A N 1
ATOM 3553 C CA . ARG A 1 436 ? -14.484 3.986 7.333 1.00 94.44 436 ARG A CA 1
ATOM 3554 C C . ARG A 1 436 ? -14.409 4.984 8.484 1.00 94.44 436 ARG A C 1
ATOM 3556 O O . ARG A 1 436 ? -13.739 4.710 9.470 1.00 94.44 436 ARG A O 1
ATOM 3563 N N . PHE A 1 437 ? -15.105 6.116 8.379 1.00 96.12 437 PHE A N 1
ATOM 3564 C CA . PHE A 1 437 ? -15.192 7.077 9.478 1.00 96.12 437 PHE A CA 1
ATOM 3565 C C . PHE A 1 437 ? -15.943 6.487 10.679 1.00 96.12 437 PHE A C 1
ATOM 3567 O O . PHE A 1 437 ? -15.454 6.562 11.805 1.00 96.12 437 PHE A O 1
ATOM 3574 N N . ILE A 1 438 ? -17.081 5.831 10.431 1.00 97.69 438 ILE A N 1
ATOM 3575 C CA . ILE A 1 438 ? -17.846 5.147 11.484 1.00 97.69 438 ILE A CA 1
ATOM 3576 C C . ILE A 1 438 ? -16.996 4.044 12.135 1.00 97.69 438 ILE A C 1
ATOM 3578 O O . ILE A 1 438 ? -17.007 3.891 13.354 1.00 97.69 438 ILE A O 1
ATOM 3582 N N . TYR A 1 439 ? -16.195 3.322 11.348 1.00 97.31 439 TYR A N 1
ATOM 3583 C CA . TYR A 1 439 ? -15.257 2.336 11.878 1.00 97.31 439 TYR A CA 1
ATOM 3584 C C . TYR A 1 439 ? -14.234 2.966 12.824 1.00 97.31 439 TYR A C 1
ATOM 3586 O O . TYR A 1 439 ? -14.023 2.453 13.915 1.00 97.31 439 TYR A O 1
ATOM 3594 N N . SER A 1 440 ? -13.635 4.103 12.456 1.00 96.88 440 SER A N 1
ATOM 3595 C CA . SER A 1 440 ? -12.719 4.824 13.348 1.00 96.88 440 SER A CA 1
ATOM 3596 C C . SER A 1 440 ? -13.387 5.223 14.668 1.00 96.88 440 SER A C 1
ATOM 3598 O O . SER A 1 440 ? -12.748 5.136 15.716 1.00 96.88 440 SER A O 1
ATOM 3600 N N . MET A 1 441 ? -14.670 5.604 14.645 1.00 98.31 441 MET A N 1
ATOM 3601 C CA . MET A 1 441 ? -15.439 5.854 15.870 1.00 98.31 441 MET A CA 1
ATOM 3602 C C . MET A 1 441 ? -15.609 4.572 16.699 1.00 98.31 441 MET A C 1
ATOM 3604 O O . MET A 1 441 ? -15.376 4.591 17.906 1.00 98.31 441 MET A O 1
ATOM 3608 N N . ALA A 1 442 ? -15.950 3.446 16.061 1.00 98.06 442 ALA A N 1
ATOM 3609 C CA . ALA A 1 442 ? -16.038 2.145 16.726 1.00 98.06 442 ALA A CA 1
ATOM 3610 C C . ALA A 1 442 ? -14.709 1.755 17.393 1.00 98.06 442 ALA A C 1
ATOM 3612 O O . ALA A 1 442 ? -14.694 1.362 18.559 1.00 98.06 442 ALA A O 1
ATOM 3613 N N . THR A 1 443 ? -13.587 1.936 16.690 1.00 97.62 443 THR A N 1
ATOM 3614 C CA . THR A 1 443 ? -12.236 1.709 17.216 1.00 97.62 443 THR A CA 1
ATOM 3615 C C . THR A 1 443 ? -11.943 2.595 18.425 1.00 97.62 443 THR A C 1
ATOM 3617 O O . THR A 1 443 ? -11.443 2.098 19.432 1.00 97.62 443 THR A O 1
ATOM 3620 N N . TRP A 1 444 ? -12.279 3.888 18.378 1.00 98.31 444 TRP A N 1
ATOM 3621 C CA . TRP A 1 444 ? -12.066 4.787 19.517 1.00 98.31 444 TRP A CA 1
ATOM 3622 C C . TRP A 1 444 ? -12.827 4.325 20.768 1.00 98.31 444 TRP A C 1
ATOM 3624 O O . TRP A 1 444 ? -12.236 4.204 21.846 1.00 98.31 444 TRP A O 1
ATOM 3634 N N . TYR A 1 445 ? -14.112 3.988 20.628 1.00 98.50 445 TYR A N 1
ATOM 3635 C CA . TYR A 1 445 ? -14.919 3.472 21.736 1.00 98.50 445 TYR A CA 1
ATOM 3636 C C . TYR A 1 445 ? -14.419 2.109 22.243 1.00 98.50 445 TYR A C 1
ATOM 3638 O O . TYR A 1 445 ? -14.362 1.885 23.454 1.00 98.50 445 TYR A O 1
ATOM 3646 N N . ALA A 1 446 ? -13.978 1.222 21.346 1.00 97.75 446 ALA A N 1
ATOM 3647 C CA . ALA A 1 446 ? -13.408 -0.076 21.708 1.00 97.75 446 ALA A CA 1
ATOM 3648 C C . ALA A 1 446 ? -12.115 0.066 22.527 1.00 97.75 446 ALA A C 1
ATOM 3650 O O . ALA A 1 446 ? -11.942 -0.619 23.541 1.00 97.75 446 ALA A O 1
ATOM 3651 N N . ILE A 1 447 ? -11.227 0.988 22.139 1.00 96.56 447 ILE A N 1
ATOM 3652 C CA . ILE A 1 447 ? -10.001 1.295 22.889 1.00 96.56 447 ILE A CA 1
ATOM 3653 C C . ILE A 1 447 ? -10.357 1.916 24.247 1.00 96.56 447 ILE A C 1
ATOM 3655 O O . ILE A 1 447 ? -9.787 1.523 25.265 1.00 96.56 447 ILE A O 1
ATOM 3659 N N . THR A 1 448 ? -11.337 2.822 24.287 1.00 97.31 448 THR A N 1
ATOM 3660 C CA . THR A 1 448 ? -11.799 3.481 25.524 1.00 97.31 448 THR A CA 1
ATOM 3661 C C . THR A 1 448 ? -12.315 2.462 26.540 1.00 97.31 448 THR A C 1
ATOM 3663 O O . THR A 1 448 ? -11.912 2.488 27.706 1.00 97.31 448 THR A O 1
ATOM 3666 N N . PHE A 1 449 ? -13.143 1.512 26.091 1.00 97.12 449 PHE A N 1
ATOM 3667 C CA . PHE A 1 449 ? -13.578 0.367 26.895 1.00 97.12 449 PHE A CA 1
ATOM 3668 C C . PHE A 1 449 ? -12.385 -0.486 27.343 1.00 97.12 449 PHE A C 1
ATOM 3670 O O . PHE A 1 449 ? -12.241 -0.820 28.517 1.00 97.12 449 PHE A O 1
ATOM 3677 N N . THR A 1 450 ? -11.479 -0.795 26.414 1.00 94.50 450 THR A N 1
ATOM 3678 C CA . THR A 1 450 ? -10.315 -1.653 26.658 1.00 94.50 450 THR A CA 1
ATOM 3679 C C . THR A 1 450 ? -9.380 -1.118 27.735 1.00 94.50 450 THR A C 1
ATOM 3681 O O . THR A 1 450 ? -8.805 -1.926 28.474 1.00 94.50 450 THR A O 1
ATOM 3684 N N . GLN A 1 451 ? -9.245 0.205 27.822 1.00 94.06 451 GLN A N 1
ATOM 3685 C CA . GLN A 1 451 ? -8.430 0.909 28.810 1.00 94.06 451 GLN A CA 1
ATOM 3686 C C . GLN A 1 451 ? -9.155 1.161 30.144 1.00 94.06 451 GLN A C 1
ATOM 3688 O O . GLN A 1 451 ? -8.543 1.677 31.074 1.00 94.06 451 GLN A O 1
ATOM 3693 N N . GLY A 1 452 ? -10.429 0.771 30.271 1.00 95.12 452 GLY A N 1
ATOM 3694 C CA . GLY A 1 452 ? -11.199 0.916 31.510 1.00 95.12 452 GLY A CA 1
ATOM 3695 C C . GLY A 1 452 ? -11.738 2.327 31.756 1.00 95.12 452 GLY A C 1
ATOM 3696 O O . GLY A 1 452 ? -12.101 2.655 32.881 1.00 95.12 452 GLY A O 1
ATOM 3697 N N . TYR A 1 453 ? -11.810 3.170 30.721 1.00 93.12 453 TYR A N 1
ATOM 3698 C CA . TYR A 1 453 ? -12.338 4.537 30.829 1.00 93.12 453 TYR A CA 1
ATOM 3699 C C . TYR A 1 453 ? -13.852 4.637 30.590 1.00 93.12 453 TYR A C 1
ATOM 3701 O O . TYR A 1 453 ? -14.382 5.746 30.497 1.00 93.12 453 TYR A O 1
ATOM 3709 N N . GLY A 1 454 ? -14.543 3.497 30.500 1.00 91.69 454 GLY A N 1
ATOM 3710 C CA . GLY A 1 454 ? -15.980 3.388 30.273 1.00 91.69 454 GLY A CA 1
ATOM 3711 C C . GLY A 1 454 ? -16.555 2.070 30.797 1.00 91.69 454 GLY A C 1
ATOM 3712 O O . GLY A 1 454 ? -15.808 1.136 31.077 1.00 91.69 454 GLY A O 1
ATOM 3713 N N . GLY A 1 455 ? -17.882 2.011 30.934 1.00 94.50 455 GLY A N 1
ATOM 3714 C CA . GLY A 1 455 ? -18.620 0.794 31.293 1.00 94.50 455 GLY A CA 1
ATOM 3715 C C . GLY A 1 455 ? -19.229 0.085 30.078 1.00 94.50 455 GLY A C 1
ATOM 3716 O O . GLY A 1 455 ? -18.886 0.379 28.931 1.00 94.50 455 GLY A O 1
ATOM 3717 N N . ASP A 1 456 ? -20.190 -0.804 30.327 1.00 95.38 456 ASP A N 1
ATOM 3718 C CA . ASP A 1 456 ? -20.856 -1.601 29.283 1.00 95.38 456 ASP A CA 1
ATOM 3719 C C . ASP A 1 456 ? -21.587 -0.755 28.231 1.00 95.38 456 ASP A C 1
ATOM 3721 O O . ASP A 1 456 ? -21.715 -1.169 27.080 1.00 95.38 456 ASP A O 1
ATOM 3725 N N . SER A 1 457 ? -22.012 0.465 28.576 1.00 96.56 457 SER A N 1
ATOM 3726 C CA . SER A 1 457 ? -22.594 1.404 27.609 1.00 96.56 457 SER A CA 1
ATOM 3727 C C . SER A 1 457 ? -21.617 1.760 26.483 1.00 96.56 457 SER A C 1
ATOM 3729 O O . SER A 1 457 ? -22.010 1.796 25.321 1.00 96.56 457 SER A O 1
ATOM 3731 N N . ILE A 1 458 ? -20.333 1.951 26.800 1.00 97.25 458 ILE A N 1
ATOM 3732 C CA . ILE A 1 458 ? -19.285 2.270 25.822 1.00 97.25 458 ILE A CA 1
ATOM 3733 C C . ILE A 1 458 ? -18.975 1.053 24.944 1.00 97.25 458 ILE A C 1
ATOM 3735 O O . ILE A 1 458 ? -18.828 1.204 23.730 1.00 97.25 458 ILE A O 1
ATOM 3739 N N . LYS A 1 459 ? -18.960 -0.158 25.523 1.00 96.88 459 LYS A N 1
ATOM 3740 C CA . LYS A 1 459 ? -18.864 -1.415 24.757 1.00 96.88 459 LYS A CA 1
ATOM 3741 C C . LYS A 1 459 ? -20.001 -1.509 23.734 1.00 96.88 459 LYS A C 1
ATOM 3743 O O . LYS A 1 459 ? -19.729 -1.740 22.557 1.00 96.88 459 LYS A O 1
ATOM 3748 N N . ARG A 1 460 ? -21.247 -1.268 24.161 1.00 96.69 460 ARG A N 1
ATOM 3749 C CA . ARG A 1 460 ? -22.429 -1.300 23.285 1.00 96.69 460 ARG A CA 1
ATOM 3750 C C . ARG A 1 460 ? -22.352 -0.261 22.167 1.00 96.69 460 ARG A C 1
ATOM 3752 O O . ARG A 1 460 ? -22.611 -0.607 21.022 1.00 96.69 460 ARG A O 1
ATOM 3759 N N . ILE A 1 461 ? -21.926 0.973 22.453 1.00 97.50 461 ILE A N 1
ATOM 3760 C CA . ILE A 1 461 ? -21.731 2.001 21.412 1.00 97.50 461 ILE A CA 1
ATOM 3761 C C . ILE A 1 461 ? -20.674 1.554 20.393 1.00 97.50 461 ILE A C 1
ATOM 3763 O O . ILE A 1 461 ? -20.912 1.633 19.187 1.00 97.50 461 ILE A O 1
ATOM 3767 N N . ALA A 1 462 ? -19.535 1.026 20.859 1.00 97.88 462 ALA A N 1
ATOM 3768 C CA . ALA A 1 462 ? -18.478 0.520 19.983 1.00 97.88 462 ALA A CA 1
ATOM 3769 C C . ALA A 1 462 ? -18.991 -0.594 19.056 1.00 97.88 462 ALA A C 1
ATOM 3771 O O . ALA A 1 462 ? -18.741 -0.582 17.850 1.00 97.88 462 ALA A O 1
ATOM 3772 N N . GLN A 1 463 ? -19.743 -1.536 19.623 1.00 97.31 463 GLN A N 1
ATOM 3773 C CA . GLN A 1 463 ? -20.376 -2.642 18.914 1.00 97.31 463 GLN A CA 1
ATOM 3774 C C . GLN A 1 463 ? -21.395 -2.158 17.875 1.00 97.31 463 GLN A C 1
ATOM 3776 O O . GLN A 1 463 ? -21.344 -2.607 16.729 1.00 97.31 463 GLN A O 1
ATOM 3781 N N . THR A 1 464 ? -22.267 -1.215 18.233 1.00 97.50 464 THR A N 1
ATOM 3782 C CA . THR A 1 464 ? -23.251 -0.624 17.316 1.00 97.50 464 THR A CA 1
ATOM 3783 C C . THR A 1 464 ? -22.569 0.092 16.153 1.00 97.50 464 THR A C 1
ATOM 3785 O O . THR A 1 464 ? -22.908 -0.152 14.994 1.00 97.50 464 THR A O 1
ATOM 3788 N N . TYR A 1 465 ? -21.561 0.926 16.422 1.00 98.19 465 TYR A N 1
ATOM 3789 C CA . TYR A 1 465 ? -20.821 1.616 15.364 1.00 98.19 465 TYR A CA 1
ATOM 3790 C C . TYR A 1 465 ? -20.042 0.648 14.471 1.00 98.19 465 TYR A C 1
ATOM 3792 O O . TYR A 1 465 ? -19.979 0.858 13.261 1.00 98.19 465 TYR A O 1
ATOM 3800 N N . LEU A 1 466 ? -19.503 -0.447 15.015 1.00 97.69 466 LEU A N 1
ATOM 3801 C CA . LEU A 1 466 ? -18.875 -1.480 14.194 1.00 97.69 466 LEU A CA 1
ATOM 3802 C C . LEU A 1 466 ? -19.881 -2.078 13.202 1.00 97.69 466 LEU A C 1
ATOM 3804 O O . LEU A 1 466 ? -19.579 -2.180 12.014 1.00 97.69 466 LEU A O 1
ATOM 3808 N N . VAL A 1 467 ? -21.094 -2.405 13.654 1.00 97.19 467 VAL A N 1
ATOM 3809 C CA . VAL A 1 467 ? -22.152 -2.914 12.769 1.00 97.19 467 VAL A CA 1
ATOM 3810 C C . VAL A 1 467 ? -22.567 -1.872 11.732 1.00 97.19 467 VAL A C 1
ATOM 3812 O O . VAL A 1 467 ? -22.681 -2.205 10.551 1.00 97.19 467 VAL A O 1
ATOM 3815 N N . TYR A 1 468 ? -22.706 -0.602 12.124 1.00 97.88 468 TYR A N 1
ATOM 3816 C CA . TYR A 1 468 ? -22.984 0.484 11.180 1.00 97.88 468 TYR A CA 1
ATOM 3817 C C . TYR A 1 468 ? -21.908 0.548 10.089 1.00 97.88 468 TYR A C 1
ATOM 3819 O O . TYR A 1 468 ? -22.228 0.578 8.902 1.00 97.88 468 TYR A O 1
ATOM 3827 N N . ALA A 1 469 ? -20.631 0.509 10.471 1.00 97.50 469 ALA A N 1
ATOM 3828 C CA . ALA A 1 469 ? -19.513 0.536 9.535 1.00 97.50 469 ALA A CA 1
ATOM 3829 C C . ALA A 1 469 ? -19.519 -0.657 8.566 1.00 97.50 469 ALA A C 1
ATOM 3831 O O . ALA A 1 469 ? -19.299 -0.471 7.368 1.00 97.50 469 ALA A O 1
ATOM 3832 N N . LEU A 1 470 ? -19.792 -1.864 9.070 1.00 96.50 470 LEU A N 1
ATOM 3833 C CA . LEU A 1 470 ? -19.845 -3.096 8.279 1.00 96.50 470 LEU A CA 1
ATOM 3834 C C . LEU A 1 470 ? -21.003 -3.094 7.273 1.00 96.50 470 LEU A C 1
ATOM 3836 O O . LEU A 1 470 ? -20.826 -3.509 6.132 1.00 96.50 470 LEU A O 1
ATOM 3840 N N . VAL A 1 471 ? -22.168 -2.562 7.649 1.00 96.88 471 VAL A N 1
ATOM 3841 C CA . VAL A 1 471 ? -23.310 -2.422 6.730 1.00 96.88 471 VAL A CA 1
ATOM 3842 C C . VAL A 1 471 ? -23.044 -1.382 5.642 1.00 96.88 471 VAL A C 1
ATOM 3844 O O . VAL A 1 471 ? -23.454 -1.563 4.495 1.00 96.88 471 VAL A O 1
ATOM 3847 N N . ARG A 1 472 ? -22.338 -0.294 5.973 1.00 96.19 472 ARG A N 1
ATOM 3848 C CA . ARG A 1 472 ? -21.966 0.749 5.003 1.00 96.19 472 ARG A CA 1
ATOM 3849 C C . ARG A 1 472 ? -20.842 0.322 4.059 1.00 96.19 472 ARG A C 1
ATOM 3851 O O . ARG A 1 472 ? -20.730 0.891 2.976 1.00 96.19 472 ARG A O 1
ATOM 3858 N N . ASN A 1 473 ? -20.006 -0.641 4.449 1.00 94.25 473 ASN A N 1
ATOM 3859 C CA . ASN A 1 473 ? -18.870 -1.091 3.651 1.00 94.25 473 ASN A CA 1
ATOM 3860 C C . ASN A 1 473 ? -19.026 -2.551 3.201 1.00 94.25 473 ASN A C 1
ATOM 3862 O O . ASN A 1 473 ? -18.735 -3.493 3.934 1.00 94.25 473 ASN A O 1
ATOM 3866 N N . THR A 1 474 ? -19.433 -2.729 1.946 1.00 85.25 474 THR A N 1
ATOM 3867 C CA . THR A 1 474 ? -19.681 -4.045 1.343 1.00 85.25 474 THR A CA 1
ATOM 3868 C C . THR A 1 474 ? -18.418 -4.727 0.800 1.00 85.25 474 THR A C 1
ATOM 3870 O O . THR A 1 474 ? -18.518 -5.770 0.159 1.00 85.25 474 THR A O 1
ATOM 3873 N N . GLU A 1 475 ? -17.225 -4.154 0.990 1.00 89.50 475 GLU A N 1
ATOM 3874 C CA . GLU A 1 475 ? -15.973 -4.785 0.561 1.00 89.50 475 GLU A CA 1
ATOM 3875 C C . GLU A 1 475 ? -15.673 -6.018 1.436 1.00 89.50 475 GLU A C 1
ATOM 3877 O O . GLU A 1 475 ? -15.485 -5.899 2.644 1.00 89.50 475 GLU A O 1
ATOM 3882 N N . ASN A 1 476 ? -15.562 -7.211 0.839 1.00 83.69 476 ASN A N 1
ATOM 3883 C CA . ASN A 1 476 ? -15.266 -8.453 1.578 1.00 83.69 476 ASN A CA 1
ATOM 3884 C C . ASN A 1 476 ? -13.973 -8.371 2.410 1.00 83.69 476 ASN A C 1
ATOM 3886 O O . ASN A 1 476 ? -13.893 -8.922 3.509 1.00 83.69 476 ASN A O 1
ATOM 3890 N N . ASP A 1 477 ? -12.967 -7.654 1.906 1.00 86.81 477 ASP A N 1
ATOM 3891 C CA . ASP A 1 477 ? -11.695 -7.459 2.607 1.00 86.81 477 ASP A CA 1
ATOM 3892 C C . ASP A 1 477 ? -11.871 -6.668 3.913 1.00 86.81 477 ASP A C 1
ATOM 3894 O O . ASP A 1 477 ? -11.125 -6.883 4.871 1.00 86.81 477 ASP A O 1
ATOM 3898 N N . PHE A 1 478 ? -12.881 -5.794 3.982 1.00 91.19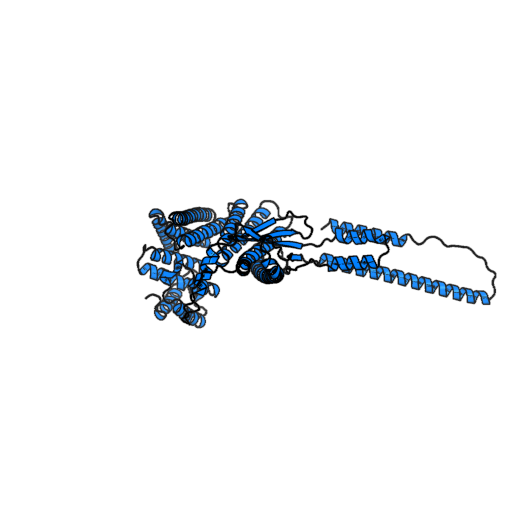 478 PHE A N 1
ATOM 3899 C CA . PHE A 1 478 ? -13.167 -4.992 5.165 1.00 91.19 478 PHE A CA 1
ATOM 3900 C C . PHE A 1 478 ? -13.660 -5.851 6.333 1.00 91.19 478 PHE A C 1
ATOM 3902 O O . PHE A 1 478 ? -13.196 -5.674 7.456 1.00 91.19 478 PHE A O 1
ATOM 3909 N N . TRP A 1 479 ? -14.514 -6.842 6.063 1.00 91.94 479 TRP A N 1
ATOM 3910 C CA . TRP A 1 479 ? -14.998 -7.802 7.062 1.00 91.94 479 TRP A CA 1
ATOM 3911 C C . TRP A 1 479 ? -13.868 -8.623 7.665 1.00 91.94 479 TRP A C 1
ATOM 3913 O O . TRP A 1 479 ? -13.746 -8.738 8.885 1.00 91.94 479 TRP A O 1
ATOM 3923 N N . LYS A 1 480 ? -13.007 -9.165 6.799 1.00 91.50 480 LYS A N 1
ATOM 3924 C CA . LYS A 1 480 ? -11.846 -9.943 7.230 1.00 91.50 480 LYS A CA 1
ATOM 3925 C C . LYS A 1 480 ? -10.924 -9.104 8.108 1.00 91.50 480 LYS A C 1
ATOM 3927 O O . LYS A 1 480 ? -10.449 -9.583 9.133 1.00 91.50 480 LYS A O 1
ATOM 3932 N N . TRP A 1 481 ? -10.688 -7.855 7.716 1.00 91.06 481 TRP A N 1
ATOM 3933 C CA . TRP A 1 481 ? -9.848 -6.947 8.482 1.00 91.06 481 TRP A CA 1
ATOM 3934 C C . TRP A 1 481 ? -10.475 -6.577 9.835 1.00 91.06 481 TRP A C 1
ATOM 3936 O O . TRP A 1 481 ? -9.808 -6.699 10.860 1.00 91.06 481 TRP A O 1
ATOM 3946 N N . ALA A 1 482 ? -11.768 -6.245 9.870 1.00 94.44 482 ALA A N 1
ATOM 3947 C CA . ALA A 1 482 ? -12.508 -5.954 11.100 1.00 94.44 482 ALA A CA 1
ATOM 3948 C C . ALA A 1 482 ? -12.562 -7.147 12.073 1.00 94.44 482 ALA A C 1
ATOM 3950 O O . ALA A 1 482 ? -12.616 -6.947 13.286 1.00 94.44 482 ALA A O 1
ATOM 3951 N N . GLY A 1 483 ? -12.501 -8.381 11.564 1.00 92.81 483 GLY A N 1
ATOM 3952 C CA . GLY A 1 483 ? -12.372 -9.605 12.360 1.00 92.81 483 GLY A CA 1
ATOM 3953 C C . GLY A 1 483 ? -10.957 -9.875 12.895 1.00 92.81 483 GLY A C 1
ATOM 3954 O O . GLY A 1 483 ? -10.800 -10.705 13.787 1.00 92.81 483 GLY A O 1
ATOM 3955 N N . GLN A 1 484 ? -9.933 -9.165 12.405 1.00 91.94 484 GLN A N 1
ATOM 3956 C CA . GLN A 1 484 ? -8.517 -9.365 12.764 1.00 91.94 484 GLN A CA 1
ATOM 3957 C C . GLN A 1 484 ? -7.850 -8.163 13.461 1.00 91.94 484 GLN A C 1
ATOM 3959 O O . GLN A 1 484 ? -6.888 -8.352 14.195 1.00 91.94 484 GLN A O 1
ATOM 3964 N N . ASP A 1 485 ? -8.371 -6.943 13.315 1.00 92.69 485 ASP A N 1
ATOM 3965 C CA . ASP A 1 485 ? -7.955 -5.725 14.033 1.00 92.69 485 ASP A CA 1
ATOM 3966 C C . ASP A 1 485 ? -7.757 -5.896 15.573 1.00 92.69 485 ASP A C 1
ATOM 3968 O O . ASP A 1 485 ? -8.718 -6.128 16.309 1.00 92.69 485 ASP A O 1
ATOM 3972 N N . PRO A 1 486 ? -6.542 -5.761 16.117 1.00 90.81 486 PRO A N 1
ATOM 3973 C CA . PRO A 1 486 ? -6.317 -5.900 17.557 1.00 90.81 486 PRO A CA 1
ATOM 3974 C C . PRO A 1 486 ? -7.124 -4.906 18.413 1.00 90.81 486 PRO A C 1
ATOM 3976 O O . PRO A 1 486 ? -7.478 -5.238 19.544 1.00 90.81 486 PRO A O 1
ATOM 3979 N N . ASP A 1 487 ? -7.476 -3.729 17.887 1.00 93.31 487 ASP A N 1
ATOM 3980 C CA . ASP A 1 487 ? -8.159 -2.684 18.659 1.00 93.31 487 ASP A CA 1
ATOM 3981 C C . ASP A 1 487 ? -9.626 -3.038 18.971 1.00 93.31 487 ASP A C 1
ATOM 3983 O O . ASP A 1 487 ? -10.212 -2.521 19.923 1.00 93.31 487 ASP A O 1
ATOM 3987 N N . LEU A 1 488 ? -10.214 -3.968 18.212 1.00 95.94 488 LEU A N 1
ATOM 3988 C CA . LEU A 1 488 ? -11.583 -4.448 18.418 1.00 95.94 488 LEU A CA 1
ATOM 3989 C C . LEU A 1 488 ? -11.651 -5.749 19.231 1.00 95.94 488 LEU A C 1
ATOM 3991 O O . LEU A 1 488 ? -12.748 -6.219 19.532 1.00 95.94 488 LEU A O 1
ATOM 3995 N N . GLN A 1 489 ? -10.511 -6.344 19.605 1.00 94.38 489 GLN A N 1
ATOM 3996 C CA . GLN A 1 489 ? -10.456 -7.692 20.186 1.00 94.38 489 GLN A CA 1
ATOM 3997 C C . GLN A 1 489 ? -11.391 -7.871 21.394 1.00 94.38 489 GLN A C 1
ATOM 3999 O O . GLN A 1 489 ? -12.070 -8.890 21.491 1.00 94.38 489 GLN A O 1
ATOM 4004 N N . LYS A 1 490 ? -11.482 -6.877 22.289 1.00 94.56 490 LYS A N 1
ATOM 4005 C CA . LYS A 1 490 ? -12.321 -6.957 23.500 1.00 94.56 490 LYS A CA 1
ATOM 4006 C C . LYS A 1 490 ? -13.824 -6.785 23.261 1.00 94.56 490 LYS A C 1
ATOM 4008 O O . LYS A 1 490 ? -14.602 -7.071 24.165 1.00 94.56 490 LYS A O 1
ATOM 4013 N N . ILE A 1 491 ? -14.237 -6.317 22.084 1.00 94.88 491 ILE A N 1
ATOM 4014 C CA . ILE A 1 491 ? -15.657 -6.108 21.751 1.00 94.88 491 ILE A CA 1
ATOM 4015 C C . ILE A 1 491 ? -16.184 -7.109 20.715 1.00 94.88 491 ILE A C 1
ATOM 4017 O O . ILE A 1 491 ? -17.361 -7.070 20.368 1.00 94.88 491 ILE A O 1
ATOM 4021 N N . ARG A 1 492 ? -15.314 -7.994 20.213 1.00 89.81 492 ARG A N 1
ATOM 4022 C CA . ARG A 1 492 ? -15.610 -8.910 19.107 1.00 89.81 492 ARG A CA 1
ATOM 4023 C C . ARG A 1 492 ? -16.583 -10.035 19.414 1.00 89.81 492 ARG A C 1
ATOM 4025 O O . ARG A 1 492 ? -17.035 -10.640 18.453 1.00 89.81 492 ARG A O 1
ATOM 4032 N N . GLY A 1 493 ? -16.862 -10.342 20.682 1.00 87.06 493 GLY A N 1
ATOM 4033 C CA . GLY A 1 493 ? -17.821 -11.384 21.077 1.00 87.06 493 GLY A CA 1
ATOM 4034 C C . GLY A 1 493 ? -17.833 -12.594 20.128 1.00 87.06 493 GLY A C 1
ATOM 4035 O O . GLY A 1 493 ? -16.788 -13.177 19.840 1.00 87.06 493 GLY A O 1
ATOM 4036 N N . ASN A 1 494 ? -19.010 -12.905 19.580 1.00 90.38 494 ASN A N 1
ATOM 4037 C CA . ASN A 1 494 ? -19.206 -13.924 18.547 1.00 90.38 494 ASN A CA 1
ATOM 4038 C C . ASN A 1 494 ? -19.247 -13.317 17.124 1.00 90.38 494 ASN A C 1
ATOM 4040 O O . ASN A 1 494 ? -20.295 -13.270 16.479 1.00 90.38 494 ASN A O 1
ATOM 4044 N N . PHE A 1 495 ? -18.117 -12.779 16.641 1.00 93.25 495 PHE A N 1
ATOM 4045 C CA . PHE A 1 495 ? -18.060 -12.026 15.370 1.00 93.25 495 PHE A CA 1
ATOM 4046 C C . PHE A 1 495 ? -18.516 -12.851 14.155 1.00 93.25 495 PHE A C 1
ATOM 4048 O O . PHE A 1 495 ? -19.075 -12.298 13.211 1.00 93.25 495 PHE A O 1
ATOM 4055 N N . ALA A 1 496 ? -18.303 -14.171 14.185 1.00 91.94 496 ALA A N 1
ATOM 4056 C CA . ALA A 1 496 ? -18.731 -15.077 13.122 1.00 91.94 496 ALA A CA 1
ATOM 4057 C C . ALA A 1 496 ? -20.263 -15.138 12.997 1.00 91.94 496 ALA A C 1
ATOM 4059 O O . ALA A 1 496 ? -20.784 -15.064 11.884 1.00 91.94 496 ALA A O 1
ATOM 4060 N N . GLU A 1 497 ? -20.980 -15.205 14.124 1.00 93.25 497 GLU A N 1
ATOM 4061 C CA . GLU A 1 497 ? -22.448 -15.185 14.135 1.00 93.25 497 GLU A CA 1
ATOM 4062 C C . GLU A 1 497 ? -22.986 -13.842 13.640 1.00 93.25 497 GLU A C 1
ATOM 4064 O O . GLU A 1 497 ? -23.848 -13.800 12.764 1.00 93.25 497 GLU A O 1
ATOM 4069 N N . LEU A 1 498 ? -22.411 -12.731 14.116 1.00 94.25 498 LEU A N 1
ATOM 4070 C CA . LEU A 1 498 ? -22.758 -11.398 13.623 1.00 94.25 498 LEU A CA 1
ATOM 4071 C C . LEU A 1 498 ? -22.580 -11.303 12.101 1.00 94.25 498 LEU A C 1
ATOM 4073 O O . LEU A 1 498 ? -23.461 -10.808 11.399 1.00 94.25 498 LEU A O 1
ATOM 4077 N N . GLN A 1 499 ? -21.441 -11.775 11.586 1.00 94.19 499 GLN A N 1
ATOM 4078 C CA . GLN A 1 499 ? -21.156 -11.778 10.155 1.00 94.19 499 GLN A CA 1
ATOM 4079 C C . GLN A 1 499 ? -22.188 -12.604 9.381 1.00 94.19 499 GLN A C 1
ATOM 4081 O O . GLN A 1 499 ? -22.664 -12.156 8.337 1.00 94.19 499 GLN A O 1
ATOM 4086 N N . PHE A 1 500 ? -22.561 -13.779 9.888 1.00 93.94 500 PHE A N 1
ATOM 4087 C CA . PHE A 1 500 ? -23.581 -14.621 9.272 1.00 93.94 500 PHE A CA 1
ATOM 4088 C C . PHE A 1 500 ? -24.945 -13.917 9.205 1.00 93.94 500 PHE A C 1
ATOM 4090 O O . PHE A 1 500 ? -25.528 -13.818 8.120 1.00 93.94 500 PHE A O 1
ATOM 4097 N N . VAL A 1 501 ? -25.429 -13.373 10.329 1.00 95.50 501 VAL A N 1
ATOM 4098 C CA . VAL A 1 501 ? -26.723 -12.672 10.407 1.00 95.50 501 VAL A CA 1
ATOM 4099 C C . VAL A 1 501 ? -26.731 -11.432 9.508 1.00 95.50 501 VAL A C 1
ATOM 4101 O O . VAL A 1 501 ? -27.662 -11.245 8.722 1.00 95.50 501 VAL A O 1
ATOM 4104 N N . LEU A 1 502 ? -25.674 -10.616 9.543 1.00 94.75 502 LEU A N 1
ATOM 4105 C CA . LEU A 1 502 ? -25.579 -9.415 8.712 1.00 94.75 502 LEU A CA 1
ATOM 4106 C C . LEU A 1 502 ? -25.548 -9.732 7.217 1.00 94.75 502 LEU A C 1
ATOM 4108 O O . LEU A 1 502 ? -26.246 -9.076 6.447 1.00 94.75 502 LEU A O 1
ATOM 4112 N N . LEU A 1 503 ? -24.771 -10.731 6.784 1.00 94.06 503 LEU A N 1
ATOM 4113 C CA . LEU A 1 503 ? -24.728 -11.126 5.373 1.00 94.06 503 LEU A CA 1
ATOM 4114 C C . LEU A 1 503 ? -26.081 -11.671 4.905 1.00 94.06 503 LEU A C 1
ATOM 4116 O O . LEU A 1 503 ? -26.508 -11.380 3.787 1.00 94.06 503 LEU A O 1
ATOM 4120 N N . LYS A 1 504 ? -26.784 -12.424 5.759 1.00 95.50 504 LYS A N 1
ATOM 4121 C CA . LYS A 1 504 ? -28.144 -12.896 5.481 1.00 95.50 504 LYS A CA 1
ATOM 4122 C C . LYS A 1 504 ? -29.110 -11.725 5.272 1.00 95.50 504 LYS A C 1
ATOM 4124 O O . LYS A 1 504 ? -29.847 -11.725 4.286 1.00 95.50 504 LYS A O 1
ATOM 4129 N N . GLU A 1 505 ? -29.080 -10.719 6.142 1.00 95.88 505 GLU A N 1
ATOM 4130 C CA . GLU A 1 505 ? -29.964 -9.553 6.032 1.00 95.88 505 GLU A CA 1
ATOM 4131 C C . GLU A 1 505 ? -29.577 -8.615 4.879 1.00 95.88 505 GLU A C 1
ATOM 4133 O O . GLU A 1 505 ? -30.460 -8.147 4.166 1.00 95.88 505 GLU A O 1
ATOM 4138 N N . LEU A 1 506 ? -28.287 -8.418 4.592 1.00 94.19 506 LEU A N 1
ATOM 4139 C CA . LEU A 1 506 ? -27.833 -7.671 3.409 1.00 94.19 506 LEU A CA 1
ATOM 4140 C C . LEU A 1 506 ? -28.266 -8.342 2.097 1.00 94.19 506 LEU A C 1
ATOM 4142 O O . LEU A 1 506 ? -28.633 -7.653 1.145 1.00 94.19 506 LEU A O 1
ATOM 4146 N N . ASN A 1 507 ? -28.273 -9.678 2.050 1.00 94.62 507 ASN A N 1
ATOM 4147 C CA . ASN A 1 507 ? -28.773 -10.431 0.898 1.00 94.62 507 ASN A CA 1
ATOM 4148 C C . ASN A 1 507 ? -30.298 -10.338 0.762 1.00 94.62 507 ASN A C 1
ATOM 4150 O O . ASN A 1 507 ? -30.817 -10.273 -0.352 1.00 94.62 507 ASN A O 1
ATOM 4154 N N . ARG A 1 508 ? -31.025 -10.327 1.885 1.00 96.62 508 ARG A N 1
ATOM 4155 C CA . ARG A 1 508 ? -32.485 -10.179 1.908 1.00 96.62 508 ARG A CA 1
ATOM 4156 C C . ARG A 1 508 ? -32.924 -8.761 1.543 1.00 96.62 508 ARG A C 1
ATOM 4158 O O . ARG A 1 508 ? -33.925 -8.590 0.850 1.00 96.62 508 ARG A O 1
ATOM 4165 N N . PHE A 1 509 ? -32.200 -7.757 2.024 1.00 95.69 509 PHE A N 1
ATOM 4166 C CA . PHE A 1 509 ? -32.528 -6.349 1.876 1.00 95.69 509 PHE A CA 1
ATOM 4167 C C . PHE A 1 509 ? -31.306 -5.557 1.403 1.00 95.69 509 PHE A C 1
ATOM 4169 O O . PHE A 1 509 ? -30.633 -4.861 2.161 1.00 95.69 509 PHE A O 1
ATOM 4176 N N . SER A 1 510 ? -31.050 -5.617 0.095 1.00 93.69 510 SER A N 1
ATOM 4177 C CA . SER A 1 510 ? -29.885 -4.987 -0.541 1.00 93.69 510 SER A CA 1
ATOM 4178 C C . SER A 1 510 ? -29.825 -3.458 -0.397 1.00 93.69 510 SER A C 1
ATOM 4180 O O . SER A 1 510 ? -28.786 -2.857 -0.659 1.00 93.69 510 SER A O 1
ATOM 4182 N N . GLN A 1 511 ? -30.928 -2.813 0.002 1.00 95.81 511 GLN A N 1
ATOM 4183 C CA . GLN A 1 511 ? -30.999 -1.371 0.257 1.00 95.81 511 GLN A CA 1
ATOM 4184 C C . GLN A 1 511 ? -30.634 -0.984 1.697 1.00 95.81 511 GLN A C 1
ATOM 4186 O O . GLN A 1 511 ? -30.553 0.209 1.987 1.00 95.81 511 GLN A O 1
ATOM 4191 N N . LEU A 1 512 ? -30.365 -1.949 2.585 1.00 96.38 512 LEU A N 1
ATOM 4192 C CA . LEU A 1 512 ? -30.007 -1.691 3.983 1.00 96.38 512 LEU A CA 1
ATOM 4193 C C . LEU A 1 512 ? -28.832 -0.710 4.112 1.00 96.38 512 LEU A C 1
ATOM 4195 O O . LEU A 1 512 ? -28.874 0.216 4.919 1.00 96.38 512 LEU A O 1
ATOM 4199 N N . SER A 1 513 ? -27.820 -0.856 3.252 1.00 95.62 513 SER A N 1
ATOM 4200 C CA . SER A 1 513 ? -26.640 0.016 3.204 1.00 95.62 513 SER A CA 1
ATOM 4201 C C . SER A 1 513 ? -26.937 1.453 2.767 1.00 95.62 513 SER A C 1
ATOM 4203 O O . SER A 1 513 ? -26.078 2.316 2.944 1.00 95.62 513 SER A O 1
ATOM 4205 N N . ASN A 1 514 ? -28.139 1.735 2.250 1.00 96.81 514 ASN A N 1
ATOM 4206 C CA . ASN A 1 514 ? -28.587 3.053 1.792 1.00 96.81 514 ASN A CA 1
ATOM 4207 C C . ASN A 1 514 ? -29.610 3.718 2.726 1.00 96.81 514 ASN A C 1
ATOM 4209 O O . ASN A 1 514 ? -29.852 4.917 2.574 1.00 96.81 514 ASN A O 1
ATOM 4213 N N . LEU A 1 515 ? -30.192 2.983 3.684 1.00 97.62 515 LEU A N 1
ATOM 4214 C CA . LEU A 1 515 ? -31.113 3.558 4.671 1.00 97.62 515 LEU A CA 1
ATOM 4215 C C . LEU A 1 515 ? -30.420 4.633 5.511 1.00 97.62 515 LEU A C 1
ATOM 4217 O O . LEU A 1 515 ? -29.211 4.571 5.729 1.00 97.62 515 LEU A O 1
ATOM 4221 N N . LYS A 1 516 ? -31.173 5.603 6.027 1.00 98.19 516 LYS A N 1
ATOM 4222 C CA . LYS A 1 516 ? -30.644 6.684 6.872 1.00 98.19 516 LYS A CA 1
ATOM 4223 C C . LYS A 1 516 ? -31.567 6.963 8.051 1.00 98.19 516 LYS A C 1
ATOM 4225 O O . LYS A 1 516 ? -32.754 6.657 7.990 1.00 98.19 516 LYS A O 1
ATOM 4230 N N . GLY A 1 517 ? -31.026 7.583 9.094 1.00 97.69 517 GLY A N 1
ATOM 4231 C CA . GLY A 1 517 ? -31.825 8.072 10.213 1.00 97.69 517 GLY A CA 1
ATOM 4232 C C . GLY A 1 517 ? -32.434 6.935 11.031 1.00 97.69 517 GLY A C 1
ATOM 4233 O O . GLY A 1 517 ? -31.835 5.874 11.211 1.00 97.69 517 GLY A O 1
ATOM 4234 N N . GLU A 1 518 ? -33.666 7.151 11.482 1.00 97.69 518 GLU A N 1
ATOM 4235 C CA . GLU A 1 518 ? -34.407 6.217 12.331 1.00 97.69 518 GLU A CA 1
ATOM 4236 C C . GLU A 1 518 ? -34.664 4.857 11.658 1.00 97.69 518 GLU A C 1
ATOM 4238 O O . GLU A 1 518 ? -34.584 3.824 12.319 1.00 97.69 518 GLU A O 1
ATOM 4243 N N . GLU A 1 519 ? -34.918 4.829 10.345 1.00 97.81 519 GLU A N 1
ATOM 4244 C CA . GLU A 1 519 ? -35.127 3.574 9.605 1.00 97.81 519 GLU A CA 1
ATOM 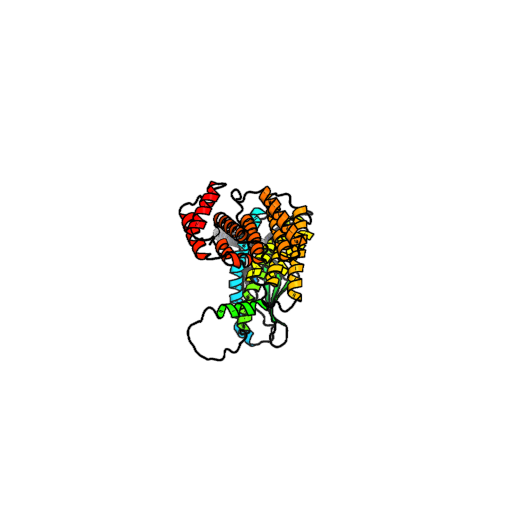4245 C C . GLU A 1 519 ? -33.875 2.694 9.624 1.00 97.81 519 GLU A C 1
ATOM 4247 O O . GLU A 1 519 ? -33.962 1.486 9.841 1.00 97.81 519 GLU A O 1
ATOM 4252 N N . PHE A 1 520 ? -32.704 3.309 9.437 1.00 97.88 520 PHE A N 1
ATOM 4253 C CA . PHE A 1 520 ? -31.428 2.611 9.533 1.00 97.88 520 PHE A CA 1
ATOM 4254 C C . PHE A 1 520 ? -31.187 2.110 10.957 1.00 97.88 520 PHE A C 1
ATOM 4256 O O . PHE A 1 520 ? -30.908 0.929 11.140 1.00 97.88 520 PHE A O 1
ATOM 4263 N N . ALA A 1 521 ? -31.357 2.974 11.962 1.00 97.75 521 ALA A N 1
ATOM 4264 C CA . ALA A 1 521 ? -31.147 2.615 13.362 1.00 97.75 521 ALA A CA 1
ATOM 4265 C C . ALA A 1 521 ? -32.008 1.415 13.790 1.00 97.75 521 ALA A C 1
ATOM 4267 O O . ALA A 1 521 ? -31.470 0.437 14.304 1.00 97.75 521 ALA A O 1
ATOM 4268 N N . LYS A 1 522 ? -33.314 1.438 13.488 1.00 97.81 522 LYS A N 1
ATOM 4269 C CA . LYS A 1 522 ? -34.245 0.338 13.800 1.00 97.81 522 LYS A CA 1
ATOM 4270 C C . LYS A 1 522 ? -33.875 -0.964 13.097 1.00 97.81 522 LYS A C 1
ATOM 4272 O O . LYS A 1 522 ? -33.982 -2.039 13.684 1.00 97.81 522 LYS A O 1
ATOM 4277 N N . ALA A 1 523 ? -33.455 -0.884 11.833 1.00 97.12 523 ALA A N 1
ATOM 4278 C CA . ALA A 1 523 ? -33.033 -2.065 11.089 1.00 97.12 523 ALA A CA 1
ATOM 4279 C C . ALA A 1 523 ? -31.785 -2.705 11.715 1.00 97.12 523 ALA A C 1
ATOM 4281 O O . ALA A 1 523 ? -31.720 -3.927 11.824 1.00 97.12 523 ALA A O 1
ATOM 4282 N N . ILE A 1 524 ? -30.821 -1.894 12.161 1.00 97.50 524 ILE A N 1
ATOM 4283 C CA . ILE A 1 524 ? -29.625 -2.404 12.833 1.00 97.50 524 ILE A CA 1
ATOM 4284 C C . ILE A 1 524 ? -29.932 -2.931 14.237 1.00 97.50 524 ILE A C 1
ATOM 4286 O O . ILE A 1 524 ? -29.426 -3.991 14.587 1.00 97.50 524 ILE A O 1
ATOM 4290 N N . GLU A 1 525 ? -30.763 -2.248 15.025 1.00 96.62 525 GLU A N 1
ATOM 4291 C CA . GLU A 1 525 ? -31.173 -2.699 16.364 1.00 96.62 525 GLU A CA 1
ATOM 4292 C C . GLU A 1 525 ? -31.764 -4.113 16.315 1.00 96.62 525 GLU A C 1
ATOM 4294 O O . GLU A 1 525 ? -31.324 -5.002 17.039 1.00 96.62 525 GLU A O 1
ATOM 4299 N N . LYS A 1 526 ? -32.639 -4.372 15.340 1.00 96.06 526 LYS A N 1
ATOM 4300 C CA . LYS A 1 526 ? -33.181 -5.709 15.097 1.00 96.06 526 LYS A CA 1
ATOM 4301 C C . LYS A 1 526 ? -32.093 -6.760 14.823 1.00 96.06 526 LYS A C 1
ATOM 4303 O O . LYS A 1 526 ? -32.178 -7.878 15.321 1.00 96.06 526 LYS A O 1
ATOM 4308 N N . ILE A 1 527 ? -31.076 -6.421 14.029 1.00 95.00 527 ILE A N 1
ATOM 4309 C CA . ILE A 1 527 ? -29.958 -7.329 13.716 1.00 95.00 527 ILE A CA 1
ATOM 4310 C C . ILE A 1 527 ? -29.107 -7.601 14.961 1.00 95.00 527 ILE A C 1
ATOM 4312 O O . ILE A 1 527 ? -28.660 -8.730 15.183 1.00 95.00 527 ILE A O 1
ATOM 4316 N N . LEU A 1 528 ? -28.875 -6.570 15.772 1.00 94.31 528 LEU A N 1
ATOM 4317 C CA . LEU A 1 528 ? -28.133 -6.668 17.026 1.00 94.31 528 LEU A CA 1
ATOM 4318 C C . LEU A 1 528 ? -28.839 -7.595 18.025 1.00 94.31 528 LEU A C 1
ATOM 4320 O O . LEU A 1 528 ? -28.172 -8.430 18.639 1.00 94.31 528 LEU A O 1
ATOM 4324 N N . ASP A 1 529 ? -30.167 -7.506 18.119 1.00 93.75 529 ASP A N 1
ATOM 4325 C CA . ASP A 1 529 ? -30.990 -8.377 18.963 1.00 93.75 529 ASP A CA 1
ATOM 4326 C C . ASP A 1 529 ? -31.000 -9.828 18.458 1.00 93.75 529 ASP A C 1
ATOM 4328 O O . ASP A 1 529 ? -30.776 -10.759 19.232 1.00 93.75 529 ASP A O 1
ATOM 4332 N N . GLU A 1 530 ? -31.203 -10.044 17.152 1.00 93.56 530 GLU A N 1
ATOM 4333 C CA . GLU A 1 530 ? -31.221 -11.389 16.556 1.00 93.56 530 GLU A CA 1
ATOM 4334 C C . GLU A 1 530 ? -29.881 -12.125 16.714 1.00 93.56 530 GLU A C 1
ATOM 4336 O O . GLU A 1 530 ? -29.861 -13.334 16.943 1.00 93.56 530 GLU A O 1
ATOM 4341 N N . SER A 1 531 ? -28.763 -11.400 16.622 1.00 93.56 531 SER A N 1
ATOM 4342 C CA . SER A 1 531 ? -27.410 -11.955 16.774 1.00 93.56 531 SER A CA 1
ATOM 4343 C C . SER A 1 531 ? -26.936 -12.053 18.227 1.00 93.56 531 SER A C 1
ATOM 4345 O O . SER A 1 531 ? -25.845 -12.573 18.466 1.00 93.56 531 SER A O 1
ATOM 4347 N N . LYS A 1 532 ? -27.722 -11.548 19.193 1.00 93.75 532 LYS A N 1
ATOM 4348 C CA . LYS A 1 532 ? -27.324 -11.400 20.607 1.00 93.75 532 LYS A CA 1
ATOM 4349 C C . LYS A 1 532 ? -25.980 -10.686 20.770 1.00 93.75 532 LYS A C 1
ATOM 4351 O O . LYS A 1 532 ? -25.193 -10.992 21.659 1.00 93.75 532 LYS A O 1
ATOM 4356 N N . TRP A 1 533 ? -25.686 -9.739 19.881 1.00 92.12 533 TRP A N 1
ATOM 4357 C CA . TRP A 1 533 ? -24.364 -9.118 19.795 1.00 92.12 533 TRP A CA 1
ATOM 4358 C C . TRP A 1 533 ? -24.040 -8.201 20.983 1.00 92.12 533 TRP A C 1
ATOM 4360 O O . TRP A 1 533 ? -22.871 -7.975 21.300 1.00 92.12 533 TRP A O 1
ATOM 4370 N N . LEU A 1 534 ? -25.079 -7.656 21.621 1.00 90.25 534 LEU A N 1
ATOM 4371 C CA . LEU A 1 534 ? -24.969 -6.712 22.738 1.00 90.25 534 LEU A CA 1
ATOM 4372 C C . LEU A 1 534 ? -24.966 -7.382 24.127 1.00 90.25 534 LEU A C 1
ATOM 4374 O O . LEU A 1 534 ? -24.858 -6.663 25.131 1.00 90.25 534 LEU A O 1
ATOM 4378 N N . GLU A 1 535 ? -25.104 -8.713 24.183 1.00 87.12 535 GLU A N 1
ATOM 4379 C CA . GLU A 1 535 ? -24.869 -9.546 25.376 1.00 87.12 535 GLU A CA 1
ATOM 4380 C C . GLU A 1 535 ? -23.349 -9.727 25.580 1.00 87.12 535 GLU A C 1
ATOM 4382 O O . GLU A 1 535 ? -22.855 -9.458 26.702 1.00 87.12 535 GLU A O 1
#

Secondary structure (DSSP, 8-state):
-HHHHHHHHHHHHHHHHHHTTS-------------HHHHHHHHHHHHHHHHHHHHHHHHHHHHHHHHHHHHHHHHHHHHTPPPEEEEPPPEEESS-GGGGGTHHHHHHHHHHHHHHHHHHHHHHHHHHHHHHS-TT----SSPPPEESS---HHHHHHHHHHHHS-TTTHHHHHHHHHHS---EEEEEEEEEEESGGGSEEEEEEEEEETTS-SPPEEEEEEPPTHHHHHHHHHHHTT-------------PPPHHHHHHHHHHHHHHHHHHHHHHHHHHHTS-TT--HHHHHHHHHHHHHHHHHHHHHHHHHH-THHHHHHHHHHHHHHHH-TT-HHHHHHHHHHHHHHHHHHHT-S-TT-HHHHHHHHHHHHHHHHHHHHHHTT---HHHHHHHHHHHHHHHHHH--HHHHHHHHHHHHHHHHT--TTT---HHHHHHHHHHHHHHHHTTSS-HHHHHHHHHHHHHHHHH---HHHHHHHTT-GGGGGG-TTHHHHHHHHHHHHHH-TTGGG--HHHHHHHHHHHHHHTTTT-

pLDDT: mean 87.12, std 13.8, range [38.12, 98.69]